Protein 8S6D (pdb70)

Secondary structure (DSSP, 8-state):
--SEEEETTEEEE-B-SSEEEEEEEE-S----GGGTTSPPPPPPP-SSEEE-SS--PBPS--GGGTTT--SS-B-S---EEEEEEETTPPTT-EEEEEEE--STTT---S--GGG--HHHHTTT-EEEEE----HHHHS---HHHHHH-TTS----HHHHHHHHHHHHHHHHTGGGTEEEEEEEEEEETHHHHHHHHHTT-GGGTTS-SEEEEES---S----BHHHHHHHHHHH-S-HHHHHTS-HHHHHHHHHHTS-SS--TTS--SSS--B-SSS-SS-HHHHHHHT-----EEEEEEETBGGGGG--SS---SHHHHHHHHHHHHGGGHHHHHHHS--SSSS-HHHHHHHHHHIIIIIHHHHHHHHHHHHTT--EEEEEE----TTSPPPPBTTTTHHHHH------TTS-----TT---HHHHHHHHHHHHHHHHHHHHS---BTTB----TTTTT-EEEE-STT-EEEESS-----TT-

B-factor: mean 24.51, std 9.5, range [11.27, 79.95]

Structure (mmCIF, N/CA/C/O backbone):
data_8S6D
#
_entry.id   8S6D
#
_cell.length_a   85.308
_cell.length_b   106.217
_cell.length_c   117.750
_cell.angle_alpha   90.00
_cell.angle_beta   90.00
_cell.angle_gamma   90.00
#
_symmetry.space_group_name_H-M   'I 2 2 2'
#
loop_
_entity.id
_entity.type
_entity.pdbx_description
1 polymer 'Fumonisin B1 esterase'
2 water water
#
loop_
_atom_site.group_PDB
_atom_site.id
_atom_site.type_symbol
_atom_site.label_atom_id
_atom_site.label_alt_id
_atom_site.label_comp_id
_atom_site.label_asym_id
_atom_site.label_entity_id
_atom_site.label_seq_id
_atom_site.pdbx_PDB_ins_code
_atom_site.Cartn_x
_atom_site.Cartn_y
_atom_site.Cartn_z
_ato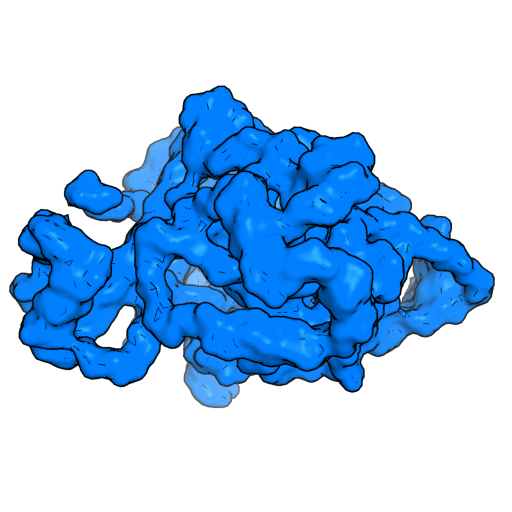m_site.occupancy
_atom_site.B_iso_or_equiv
_atom_site.auth_seq_id
_atom_site.auth_comp_id
_atom_site.auth_asym_id
_atom_site.auth_atom_id
_atom_site.pdbx_PDB_model_num
ATOM 1 N N . ASP A 1 9 ? 29.277 -6.817 37.658 1.00 47.72 39 ASP A N 1
ATOM 2 C CA . ASP A 1 9 ? 29.457 -5.560 38.378 1.00 44.52 39 ASP A CA 1
ATOM 3 C C . ASP A 1 9 ? 28.124 -4.823 38.543 1.00 43.07 39 ASP A C 1
ATOM 4 O O . ASP A 1 9 ? 27.422 -4.550 37.568 1.00 43.16 39 ASP A O 1
ATOM 9 N N . PHE A 1 10 ? 27.787 -4.503 39.794 1.00 32.71 40 PHE A N 1
ATOM 10 C CA . PHE A 1 10 ? 26.513 -3.906 40.159 1.00 27.58 40 PHE A CA 1
ATOM 11 C C . PHE A 1 10 ? 26.523 -2.396 39.923 1.00 23.95 40 PHE A C 1
ATOM 12 O O . PHE A 1 10 ? 27.570 -1.753 40.015 1.00 24.40 40 PHE A O 1
ATOM 20 N N . PRO A 1 11 ? 25.355 -1.800 39.626 1.00 25.08 41 PRO A N 1
ATOM 21 C CA . PRO A 1 11 ? 25.262 -0.350 39.405 1.00 24.49 41 PRO A CA 1
ATOM 22 C C . PRO A 1 11 ? 25.236 0.469 40.694 1.00 22.73 41 PRO A C 1
ATOM 23 O O . PRO A 1 11 ? 24.370 1.322 40.892 1.00 21.38 41 PRO A O 1
ATOM 27 N N . VAL A 1 12 ? 26.198 0.208 41.578 1.00 19.30 42 VAL A N 1
ATOM 28 C CA . VAL A 1 12 ? 26.376 0.961 42.813 1.00 21.25 42 VAL A CA 1
ATOM 29 C C . VAL A 1 12 ? 27.801 1.495 42.840 1.00 18.77 42 VAL A C 1
ATOM 30 O O . VAL A 1 12 ? 28.755 0.742 42.611 1.00 22.21 42 VAL A O 1
ATOM 34 N N . ARG A 1 13 ? 27.946 2.793 43.104 1.00 19.96 43 ARG A N 1
ATOM 35 C CA . ARG A 1 13 ? 29.261 3.425 43.099 1.00 21.99 43 ARG A CA 1
ATOM 36 C C . ARG A 1 13 ? 29.386 4.390 44.267 1.00 24.11 43 ARG A C 1
ATOM 37 O O . ARG A 1 13 ? 28.409 5.004 44.690 1.00 25.65 43 ARG A O 1
ATOM 45 N N . ARG A 1 14 ? 30.607 4.546 44.766 1.00 24.98 44 ARG A N 1
ATOM 46 C CA . ARG A 1 14 ? 30.874 5.381 45.931 1.00 22.79 44 ARG A CA 1
ATOM 47 C C . ARG A 1 14 ? 31.424 6.728 45.478 1.00 22.84 44 ARG A C 1
ATOM 48 O O . ARG A 1 14 ? 32.579 6.818 45.053 1.00 19.60 44 ARG A O 1
ATOM 56 N N . THR A 1 15 ? 30.598 7.772 45.558 1.00 22.37 45 THR A N 1
ATOM 57 C CA . THR A 1 15 ? 31.108 9.123 45.423 1.00 20.18 45 THR A CA 1
ATOM 58 C C . THR A 1 15 ? 31.761 9.558 46.733 1.00 20.32 45 THR A C 1
ATOM 59 O O . THR A 1 15 ? 31.630 8.902 47.771 1.00 18.52 45 THR A O 1
ATOM 63 N N . ASP A 1 16 ? 32.462 10.693 46.681 1.00 21.13 46 ASP A N 1
ATOM 64 C CA . ASP A 1 16 ? 33.091 11.232 47.880 1.00 24.95 46 ASP A CA 1
ATOM 65 C C . ASP A 1 16 ? 32.072 11.653 48.926 1.00 27.16 46 ASP A C 1
ATOM 66 O O . ASP A 1 16 ? 32.455 11.912 50.072 1.00 27.97 46 ASP A O 1
ATOM 71 N N . LEU A 1 17 ? 30.791 11.723 48.568 1.00 20.81 47 LEU A N 1
ATOM 72 C CA . LEU A 1 17 ? 29.728 12.012 49.521 1.00 27.11 47 LEU A CA 1
ATOM 73 C C . LEU A 1 17 ? 28.940 10.776 49.946 1.00 22.53 47 LEU A C 1
ATOM 74 O O . LEU A 1 17 ? 28.051 10.892 50.794 1.00 25.60 47 LEU A O 1
ATOM 79 N N . GLY A 1 18 ? 29.238 9.600 49.393 1.00 19.68 48 GLY A N 1
ATOM 80 C CA . GLY A 1 18 ? 28.453 8.413 49.701 1.00 20.96 48 GLY A CA 1
ATOM 81 C C . GLY A 1 18 ? 28.079 7.582 48.491 1.00 22.84 48 GLY A C 1
ATOM 82 O O . GLY A 1 18 ? 28.374 7.972 47.366 1.00 23.29 48 GLY A O 1
ATOM 83 N N . GLN A 1 19 ? 27.440 6.438 48.700 1.00 22.99 49 GLN A N 1
ATOM 84 C CA . GLN A 1 19 ? 27.144 5.547 47.595 1.00 19.11 49 GLN A CA 1
ATOM 85 C C . GLN A 1 19 ? 25.864 5.963 46.885 1.00 22.94 49 GLN A C 1
ATOM 86 O O . GLN A 1 19 ? 24.945 6.520 47.487 1.00 23.03 49 GLN A O 1
ATOM 92 N N . VAL A 1 20 ? 25.807 5.657 45.592 1.00 17.77 50 VAL A N 1
ATOM 93 C CA . VAL A 1 20 ? 24.652 5.910 44.746 1.00 18.49 50 VAL A CA 1
ATOM 94 C C . VAL A 1 20 ? 24.343 4.650 43.950 1.00 20.37 50 VAL A C 1
ATOM 95 O O . VAL A 1 20 ? 25.243 3.884 43.582 1.00 20.93 50 VAL A O 1
ATOM 99 N N . GLN A 1 21 ? 23.053 4.437 43.690 1.00 18.61 51 GLN A N 1
ATOM 100 C CA . GLN A 1 21 ? 22.592 3.321 42.868 1.00 19.00 51 GLN A CA 1
ATOM 101 C C . GLN A 1 21 ? 22.037 3.842 41.550 1.00 22.45 51 GLN A C 1
ATOM 102 O O . GLN A 1 21 ? 21.097 4.643 41.543 1.00 18.73 51 GLN A O 1
ATOM 108 N N . GLY A 1 22 ? 22.593 3.362 40.439 1.00 18.01 52 GLY A N 1
ATOM 109 C CA . GLY A 1 22 ? 22.078 3.720 39.131 1.00 21.40 52 GLY A CA 1
ATOM 110 C C . GLY A 1 22 ? 21.327 2.594 38.444 1.00 21.61 52 GLY A C 1
ATOM 111 O O . GLY A 1 22 ? 20.723 1.744 39.106 1.00 22.18 52 GLY A O 1
ATOM 112 N N . LEU A 1 23 ? 21.361 2.576 37.115 1.00 21.22 53 LEU A N 1
ATOM 113 C CA . LEU A 1 23 ? 20.688 1.563 36.315 1.00 23.24 53 LEU A CA 1
ATOM 114 C C . LEU A 1 23 ? 21.717 0.664 35.640 1.00 25.99 53 LEU A C 1
ATOM 115 O O . LEU A 1 23 ? 22.713 1.146 35.093 1.00 23.97 53 LEU A O 1
ATOM 120 N N . ALA A 1 24 ? 21.463 -0.642 35.672 1.00 23.59 54 ALA A N 1
ATOM 121 C CA . ALA A 1 24 ? 22.391 -1.622 35.133 1.00 22.12 54 ALA A CA 1
ATOM 122 C C . ALA A 1 24 ? 22.255 -1.722 33.613 1.00 25.95 54 ALA A C 1
ATOM 123 O O . ALA A 1 24 ? 21.295 -1.237 33.007 1.00 26.09 54 ALA A O 1
ATOM 125 N N . GLY A 1 25 ? 23.228 -2.378 33.006 1.00 31.39 55 GLY A N 1
ATOM 126 C CA . GLY A 1 25 ? 23.274 -2.533 31.565 1.00 31.51 55 GLY A CA 1
ATOM 127 C C . GLY A 1 25 ? 24.712 -2.598 31.098 1.00 29.76 55 GLY A C 1
ATOM 128 O O . GLY A 1 25 ? 25.649 -2.478 31.883 1.00 29.42 55 GLY A O 1
ATOM 129 N N . ASP A 1 26 ? 24.870 -2.796 29.783 1.00 30.24 56 ASP A N 1
ATOM 130 C CA . ASP A 1 26 ? 26.211 -2.765 29.201 1.00 32.38 56 ASP A CA 1
ATOM 131 C C . ASP A 1 26 ? 26.876 -1.414 29.428 1.00 27.28 56 ASP A C 1
ATOM 132 O O . ASP A 1 26 ? 28.101 -1.338 29.577 1.00 27.14 56 ASP A O 1
ATOM 137 N N . VAL A 1 27 ? 26.087 -0.346 29.459 1.00 24.44 57 VAL A N 1
ATOM 138 C CA . VAL A 1 27 ? 26.516 0.954 29.956 1.00 24.19 57 VAL A CA 1
ATOM 139 C C . VAL A 1 27 ? 25.697 1.250 31.203 1.00 27.52 57 VAL A C 1
ATOM 140 O O . VAL A 1 27 ? 24.464 1.332 31.140 1.00 25.37 57 VAL A O 1
ATOM 144 N N . MET A 1 28 ? 26.377 1.382 32.338 1.00 24.88 58 MET A N 1
ATOM 145 C CA . MET A 1 28 ? 25.711 1.768 33.571 1.00 26.55 58 MET A CA 1
ATOM 146 C C . MET A 1 28 ? 25.371 3.251 33.537 1.00 24.66 58 MET A C 1
ATOM 147 O O . MET A 1 28 ? 26.181 4.084 33.107 1.00 21.13 58 MET A O 1
ATOM 152 N N . SER A 1 29 ? 24.166 3.575 34.002 1.00 18.46 59 SER A N 1
ATOM 153 C CA . SER A 1 29 ? 23.648 4.935 34.006 1.00 17.89 59 SER A CA 1
ATOM 154 C C . SER A 1 29 ? 23.290 5.339 35.430 1.00 22.57 59 SER A C 1
ATOM 155 O O . SER A 1 29 ? 22.597 4.597 36.135 1.00 24.58 59 SER A O 1
ATOM 158 N N . PHE A 1 30 ? 23.770 6.511 35.846 1.00 22.48 60 PHE A N 1
ATOM 159 C CA . PHE A 1 30 ? 23.479 7.114 37.138 1.00 20.49 60 PHE A CA 1
ATOM 160 C C . PHE A 1 30 ? 22.903 8.500 36.890 1.00 21.52 60 PHE A C 1
ATOM 161 O O . PHE A 1 30 ? 23.422 9.244 36.054 1.00 20.03 60 PHE A O 1
ATOM 169 N N . ARG A 1 31 ? 21.831 8.847 37.605 1.00 16.49 61 ARG A N 1
ATOM 170 C CA . ARG A 1 31 ? 21.118 10.092 37.344 1.00 19.04 61 ARG A CA 1
ATOM 171 C C . ARG A 1 31 ? 20.769 10.789 38.648 1.00 17.33 61 ARG A C 1
ATOM 172 O O . ARG A 1 31 ? 20.398 10.138 39.626 1.00 18.82 61 ARG A O 1
ATOM 180 N N . GLY A 1 32 ? 20.884 12.115 38.652 1.00 14.85 62 GLY A N 1
ATOM 181 C CA . GLY A 1 32 ? 20.473 12.894 39.800 1.00 15.77 62 GLY A CA 1
ATOM 182 C C . GLY A 1 32 ? 21.441 12.900 40.959 1.00 19.23 62 GLY A C 1
ATOM 183 O O . GLY A 1 32 ? 21.016 13.032 42.110 1.00 19.16 62 GLY A O 1
ATOM 184 N N . ILE A 1 33 ? 22.735 12.762 40.692 1.00 17.88 63 ILE A N 1
ATOM 185 C CA . ILE A 1 33 ? 23.743 12.819 41.745 1.00 15.11 63 ILE A CA 1
ATOM 186 C C . ILE A 1 33 ? 23.961 14.282 42.105 1.00 17.04 63 ILE A C 1
ATOM 187 O O . ILE A 1 33 ? 24.257 15.096 41.218 1.00 19.13 63 ILE A O 1
ATOM 192 N N . PRO A 1 34 ? 23.804 14.671 43.367 1.00 16.56 64 PRO A N 1
ATOM 193 C CA . PRO A 1 34 ? 24.132 16.048 43.748 1.00 16.13 64 PRO A CA 1
ATOM 194 C C . PRO A 1 34 ? 25.633 16.285 43.667 1.00 18.50 64 PRO A C 1
ATOM 195 O O . PRO A 1 34 ? 26.442 15.426 44.032 1.00 18.00 64 PRO A O 1
ATOM 199 N N . TYR A 1 35 ? 26.004 17.458 43.157 1.00 17.91 65 TYR A N 1
ATOM 200 C CA . TYR A 1 35 ? 27.399 17.869 43.156 1.00 22.69 65 TYR A CA 1
ATOM 201 C C . TYR A 1 35 ? 27.633 19.148 43.947 1.00 19.36 65 TYR A C 1
ATOM 202 O O . TYR A 1 35 ? 28.776 19.618 44.024 1.00 19.02 65 TYR A O 1
ATOM 211 N N . ALA A 1 36 ? 26.591 19.704 44.560 1.00 17.94 66 ALA A N 1
ATOM 212 C CA . ALA A 1 36 ? 26.710 20.888 45.400 1.00 15.16 66 ALA A CA 1
ATOM 213 C C . ALA A 1 36 ? 25.491 20.964 46.306 1.00 21.37 66 ALA A C 1
ATOM 214 O O . ALA A 1 36 ? 24.470 20.316 46.053 1.00 18.60 66 ALA A O 1
ATOM 216 N N . ALA A 1 37 ? 25.610 21.763 47.365 1.00 18.25 67 ALA A N 1
ATOM 217 C CA . ALA A 1 37 ? 24.466 21.984 48.238 1.00 20.88 67 ALA A CA 1
ATOM 218 C C . ALA A 1 37 ? 23.372 22.721 47.465 1.00 18.83 67 ALA A C 1
ATOM 219 O O . ALA A 1 37 ? 23.676 23.539 46.586 1.00 16.61 67 ALA A O 1
ATOM 221 N N . PRO A 1 38 ? 22.098 22.457 47.750 1.00 19.67 68 PRO A N 1
ATOM 222 C CA . PRO A 1 38 ? 21.021 23.155 47.046 1.00 18.88 68 PRO A CA 1
ATOM 223 C C . PRO A 1 38 ? 21.135 24.658 47.224 1.00 18.67 68 PRO A C 1
ATOM 224 O O . PRO A 1 38 ? 21.141 25.158 48.357 1.00 15.95 68 PRO A O 1
ATOM 228 N N . PRO A 1 39 ? 21.247 25.414 46.129 1.00 17.31 69 PRO A N 1
ATOM 229 C CA . PRO A 1 39 ? 21.422 26.873 46.233 1.00 14.94 69 PRO A CA 1
ATOM 230 C C . PRO A 1 39 ? 20.105 27.600 46.495 1.00 17.48 69 PRO A C 1
ATOM 231 O O . PRO A 1 39 ? 19.642 28.420 45.695 1.00 18.20 69 PRO A O 1
ATOM 235 N N . VAL A 1 40 ? 19.491 27.302 47.642 1.00 19.47 70 VAL A N 1
ATOM 236 C CA . VAL A 1 40 ? 18.178 27.827 47.991 1.00 21.75 70 VAL A CA 1
ATOM 237 C C . VAL A 1 40 ? 18.293 28.707 49.232 1.00 16.14 70 VAL A C 1
ATOM 238 O O . VAL A 1 40 ? 19.241 28.607 50.016 1.00 18.44 70 VAL A O 1
ATOM 242 N N . GLY A 1 41 ? 17.303 29.577 49.399 1.00 18.97 71 GLY A N 1
ATOM 243 C CA . GLY A 1 41 ? 17.273 30.461 50.554 1.00 16.90 71 GLY A CA 1
ATOM 244 C C . GLY A 1 41 ? 18.483 31.371 50.579 1.00 16.90 71 GLY A C 1
ATOM 245 O O . GLY A 1 41 ? 18.744 32.126 49.634 1.00 16.71 71 GLY A O 1
ATOM 246 N N . GLY A 1 42 ? 19.246 31.300 51.672 1.00 23.04 72 GLY A N 1
ATOM 247 C CA . GLY A 1 42 ? 20.440 32.116 51.808 1.00 17.25 72 GLY A CA 1
ATOM 248 C C . GLY A 1 42 ? 21.527 31.798 50.802 1.00 18.56 72 GLY A C 1
ATOM 249 O O . GLY A 1 42 ? 22.421 32.624 50.595 1.00 22.72 72 GLY A O 1
ATOM 250 N N . LEU A 1 43 ? 21.469 30.624 50.172 1.00 18.16 73 LEU A N 1
ATOM 251 C CA . LEU A 1 43 ? 22.459 30.213 49.184 1.00 15.97 73 LEU A CA 1
ATOM 252 C C . LEU A 1 43 ? 22.074 30.589 47.757 1.00 20.13 73 LEU A C 1
ATOM 253 O O . LEU A 1 43 ? 22.850 30.324 46.831 1.00 15.67 73 LEU A O 1
ATOM 258 N N . ARG A 1 44 ? 20.897 31.176 47.548 1.00 16.51 74 ARG A N 1
ATOM 259 C CA . ARG A 1 44 ? 20.612 31.774 46.252 1.00 18.42 74 ARG A CA 1
ATOM 260 C C . ARG A 1 44 ? 21.577 32.929 46.010 1.00 16.03 74 ARG A C 1
ATOM 261 O O . ARG A 1 44 ? 21.837 33.738 46.905 1.00 16.29 74 ARG A O 1
ATOM 269 N N . TRP A 1 45 ? 22.117 32.989 44.791 1.00 15.29 75 TRP A N 1
ATOM 270 C CA . TRP A 1 45 ? 23.091 34.004 44.389 1.00 15.35 75 TRP A CA 1
ATOM 271 C C . TRP A 1 45 ? 24.360 33.943 45.239 1.00 17.30 75 TRP A C 1
ATOM 272 O O . TRP A 1 45 ? 25.006 34.967 45.495 1.00 18.59 75 TRP A O 1
ATOM 283 N N . LYS A 1 46 ? 24.709 32.749 45.699 1.00 15.37 76 LYS A N 1
ATOM 284 C CA . LYS A 1 46 ? 26.005 32.463 46.283 1.00 15.47 76 LYS A CA 1
ATOM 285 C C . LYS A 1 46 ? 26.720 31.449 45.403 1.00 15.10 76 LYS A C 1
ATOM 286 O O . LYS A 1 46 ? 26.073 30.682 44.680 1.00 14.80 76 LYS A O 1
ATOM 292 N N . PRO A 1 47 ? 28.049 31.426 45.427 1.00 17.50 77 PRO A N 1
ATOM 293 C CA . PRO A 1 47 ? 28.783 30.334 44.790 1.00 15.88 77 PRO A CA 1
ATOM 294 C C . PRO A 1 47 ? 28.264 28.994 45.275 1.00 16.43 77 PRO A C 1
ATOM 295 O O . PRO A 1 47 ? 27.758 28.886 46.404 1.00 15.04 77 PRO A O 1
ATOM 299 N N . PRO A 1 48 ? 28.349 27.956 44.448 1.00 16.00 78 PRO A N 1
ATOM 300 C CA . PRO A 1 48 ? 27.907 26.632 44.896 1.00 14.48 78 PRO A CA 1
ATOM 301 C C . PRO A 1 48 ? 28.761 26.145 46.057 1.00 15.77 78 PRO A C 1
ATOM 302 O O . PRO A 1 48 ? 29.985 26.286 46.051 1.00 19.64 78 PRO A O 1
ATOM 306 N N . GLN A 1 49 ? 28.100 25.581 47.063 1.00 16.77 79 GLN A N 1
ATOM 307 C CA . GLN A 1 49 ? 28.757 25.062 48.253 1.00 18.74 79 GLN A CA 1
ATOM 308 C C . GLN A 1 49 ? 28.864 23.542 48.181 1.00 23.66 79 GLN A C 1
ATOM 309 O O . GLN A 1 49 ? 28.085 22.873 47.495 1.00 21.99 79 GLN A O 1
ATOM 315 N N . HIS A 1 50 ? 29.841 23.003 48.907 1.00 23.78 80 HIS A N 1
ATOM 316 C CA . HIS A 1 50 ? 29.999 21.558 48.988 1.00 27.50 80 HIS A CA 1
ATOM 317 C C . HIS A 1 50 ? 28.743 20.928 49.578 1.00 26.30 80 HIS A C 1
ATOM 318 O O . HIS A 1 50 ? 28.176 21.429 50.553 1.00 25.02 80 HIS A O 1
ATOM 325 N N . ALA A 1 51 ? 28.298 19.831 48.971 1.00 22.41 81 ALA A N 1
ATOM 326 C CA . ALA A 1 51 ? 27.120 19.136 49.457 1.00 22.29 81 ALA A CA 1
ATOM 327 C C . ALA A 1 51 ? 27.453 18.351 50.723 1.00 27.01 81 ALA A C 1
ATOM 328 O O . ALA A 1 51 ? 28.617 18.133 51.071 1.00 23.89 81 ALA A O 1
ATOM 330 N N . ARG A 1 52 ? 26.401 17.927 51.422 1.00 21.98 82 ARG A N 1
ATOM 331 C CA . ARG A 1 52 ? 26.587 17.147 52.637 1.00 25.67 82 ARG A CA 1
ATOM 332 C C . ARG A 1 52 ? 26.596 15.655 52.319 1.00 27.21 82 ARG A C 1
ATOM 333 O O . ARG A 1 52 ? 25.845 15.199 51.451 1.00 27.91 82 ARG A O 1
ATOM 341 N N . PRO A 1 53 ? 27.426 14.884 53.015 1.00 26.52 83 PRO A N 1
ATOM 342 C CA . PRO A 1 53 ? 27.437 13.436 52.800 1.00 27.43 83 PRO A CA 1
ATOM 343 C C . PRO A 1 53 ? 26.163 12.796 53.321 1.00 22.76 83 PRO A C 1
ATOM 344 O O . PRO A 1 53 ? 25.416 13.376 54.111 1.00 28.63 83 PRO A O 1
ATOM 348 N N . TRP A 1 54 ? 25.922 11.575 52.856 1.00 22.65 84 TRP A N 1
ATOM 349 C CA . TRP A 1 54 ? 24.766 10.793 53.262 1.00 24.57 84 TRP A CA 1
ATOM 350 C C . TRP A 1 54 ? 25.209 9.384 53.627 1.00 25.35 84 TRP A C 1
ATOM 351 O O . TRP A 1 54 ? 26.318 8.953 53.302 1.00 25.59 84 TRP A O 1
ATOM 362 N N . ALA A 1 55 ? 24.320 8.667 54.304 1.00 21.32 85 ALA A N 1
ATOM 363 C CA . ALA A 1 55 ? 24.533 7.281 54.690 1.00 26.74 85 ALA A CA 1
ATOM 364 C C . ALA A 1 55 ? 23.849 6.338 53.706 1.00 23.01 85 ALA A C 1
ATOM 365 O O . ALA A 1 55 ? 22.929 6.718 52.975 1.00 22.73 85 ALA A O 1
ATOM 367 N N . GLY A 1 56 ? 24.327 5.095 53.689 1.00 24.84 86 GLY A N 1
ATOM 368 C CA . GLY A 1 56 ? 23.724 4.089 52.846 1.00 24.71 86 GLY A CA 1
ATOM 369 C C . GLY A 1 56 ? 23.900 4.397 51.370 1.00 22.85 86 GLY A C 1
ATOM 370 O O . GLY A 1 56 ? 24.828 5.094 50.949 1.00 23.28 86 GLY A O 1
ATOM 371 N N . VAL A 1 57 ? 22.982 3.865 50.569 1.00 22.60 87 VAL A N 1
ATOM 372 C CA . VAL A 1 57 ? 23.009 4.031 49.120 1.00 23.01 87 VAL A CA 1
ATOM 373 C C . VAL A 1 57 ? 21.868 4.959 48.727 1.00 20.01 87 VAL A C 1
ATOM 374 O O . VAL A 1 57 ? 20.693 4.629 48.924 1.00 24.51 87 VAL A O 1
ATOM 378 N N . ARG A 1 58 ? 22.212 6.107 48.181 1.00 19.57 88 ARG A N 1
ATOM 379 C CA . ARG A 1 58 ? 21.264 7.096 47.700 1.00 20.91 88 ARG A CA 1
ATOM 380 C C . ARG A 1 58 ? 20.748 6.699 46.316 1.00 22.57 88 ARG A C 1
ATOM 381 O O . ARG A 1 58 ? 21.526 6.256 45.460 1.00 21.66 88 ARG A O 1
ATOM 389 N N . PRO A 1 59 ? 19.443 6.826 46.079 1.00 20.68 89 PRO A N 1
ATOM 390 C CA . PRO A 1 59 ? 18.902 6.520 44.749 1.00 20.60 89 PRO A CA 1
ATOM 391 C C . PRO A 1 59 ? 19.454 7.475 43.702 1.00 24.55 89 PRO A C 1
ATOM 392 O O . PRO A 1 59 ? 19.515 8.689 43.914 1.00 22.02 89 PRO A O 1
ATOM 396 N N . ALA A 1 60 ? 19.870 6.911 42.568 1.00 23.66 90 ALA A N 1
ATOM 397 C CA . ALA A 1 60 ? 20.347 7.692 41.432 1.00 22.06 90 ALA A CA 1
ATOM 398 C C . ALA A 1 60 ? 19.792 7.121 40.134 1.00 24.46 90 ALA A C 1
ATOM 399 O O . ALA A 1 60 ? 20.496 7.023 39.124 1.00 21.32 90 ALA A O 1
ATOM 401 N N . THR A 1 61 ? 18.516 6.732 40.148 1.00 25.47 91 THR A N 1
ATOM 402 C CA . THR A 1 61 ? 17.871 6.165 38.972 1.00 25.87 91 THR A CA 1
ATOM 403 C C . THR A 1 61 ? 17.015 7.166 38.209 1.00 25.69 91 THR A C 1
ATOM 404 O O . THR A 1 61 ? 16.631 6.881 37.071 1.00 23.05 91 THR A O 1
ATOM 408 N N . GLN A 1 62 ? 16.714 8.323 38.798 1.00 23.32 92 GLN A N 1
ATOM 409 C CA . GLN A 1 62 ? 15.879 9.337 38.171 1.00 26.22 92 GLN A CA 1
ATOM 410 C C . GLN A 1 62 ? 16.648 10.648 38.097 1.00 21.78 92 GLN A C 1
ATOM 411 O O . GLN A 1 62 ? 17.422 10.977 39.002 1.00 19.26 92 GLN A O 1
ATOM 417 N N . PHE A 1 63 ? 16.450 11.379 37.003 1.00 15.63 93 PHE A N 1
ATOM 418 C CA . PHE A 1 63 ? 17.024 12.709 36.879 1.00 17.06 93 PHE A CA 1
ATOM 419 C C . PHE A 1 63 ? 16.567 13.589 38.036 1.00 20.41 93 PHE A C 1
ATOM 420 O O . PHE A 1 63 ? 15.446 13.460 38.544 1.00 22.42 93 PHE A O 1
ATOM 428 N N . GLY A 1 64 ? 17.452 14.481 38.467 1.00 16.71 94 GLY A N 1
ATOM 429 C CA . GLY A 1 64 ? 17.073 15.503 39.419 1.00 18.54 94 GLY A CA 1
ATOM 430 C C . GLY A 1 64 ? 16.197 16.559 38.764 1.00 16.14 94 GLY A C 1
ATOM 431 O O . GLY A 1 64 ? 15.897 16.523 37.570 1.00 16.93 94 GLY A O 1
ATOM 432 N N . SER A 1 65 ? 15.770 17.520 39.573 1.00 16.31 95 SER A N 1
ATOM 433 C CA . SER A 1 65 ? 14.980 18.620 39.042 1.00 18.34 95 SER A CA 1
ATOM 434 C C . SER A 1 65 ? 15.819 19.475 38.096 1.00 17.23 95 SER A C 1
ATOM 435 O O . SER A 1 65 ? 17.036 19.608 38.252 1.00 14.96 95 SER A O 1
ATOM 438 N N . ASP A 1 66 ? 15.152 20.044 37.097 1.00 17.18 96 ASP A N 1
ATOM 439 C CA . ASP A 1 66 ? 15.776 21.023 36.226 1.00 18.21 96 ASP A CA 1
ATOM 440 C C . ASP A 1 66 ? 15.913 22.358 36.948 1.00 19.86 96 ASP A C 1
ATOM 441 O O . ASP A 1 66 ? 15.114 22.702 37.827 1.00 16.74 96 ASP A O 1
ATOM 446 N N . CYS A 1 67 ? 16.930 23.120 36.557 1.00 16.93 97 CYS A N 1
ATOM 447 C CA . CYS A 1 67 ? 17.045 24.492 37.028 1.00 18.28 97 CYS A CA 1
ATOM 448 C C . CYS A 1 67 ? 15.995 25.370 36.350 1.00 19.56 97 CYS A C 1
ATOM 449 O O . CYS A 1 67 ? 15.536 25.080 35.242 1.00 17.12 97 CYS A O 1
ATOM 452 N N . PHE A 1 68 ? 15.591 26.433 37.046 1.00 15.51 98 PHE A N 1
ATOM 453 C CA . PHE A 1 68 ? 14.628 27.373 36.488 1.00 16.36 98 PHE A CA 1
ATOM 454 C C . PHE A 1 68 ? 15.174 27.999 35.211 1.00 20.36 98 PHE A C 1
ATOM 455 O O . PHE A 1 68 ? 16.352 28.362 35.131 1.00 21.40 98 PHE A O 1
ATOM 463 N N . GLY A 1 69 ? 14.312 28.126 34.211 1.00 17.11 99 GLY A N 1
ATOM 464 C CA . GLY A 1 69 ? 14.713 28.697 32.937 1.00 19.68 99 GLY A CA 1
ATOM 465 C C . GLY A 1 69 ? 13.506 28.832 32.036 1.00 18.63 99 GLY A C 1
ATOM 466 O O . GLY A 1 69 ? 12.403 28.384 32.366 1.00 21.68 99 GLY A O 1
ATOM 467 N N . ALA A 1 70 ? 13.736 29.466 30.884 1.00 22.79 100 ALA A N 1
ATOM 468 C CA . ALA A 1 70 ? 12.681 29.647 29.891 1.00 18.75 100 ALA A CA 1
ATOM 469 C C . ALA A 1 70 ? 12.044 28.310 29.538 1.00 21.51 100 ALA A C 1
ATOM 470 O O . ALA A 1 70 ? 12.741 27.343 29.217 1.00 22.23 100 ALA A O 1
ATOM 472 N N . ALA A 1 71 ? 10.709 28.266 29.602 1.00 24.05 101 ALA A N 1
ATOM 473 C CA . ALA A 1 71 ? 9.985 27.002 29.477 1.00 18.49 101 ALA A CA 1
ATOM 474 C C . ALA A 1 71 ? 10.277 26.305 28.154 1.00 19.85 101 ALA A C 1
ATOM 475 O O . ALA A 1 71 ? 10.433 25.078 28.114 1.00 17.13 101 ALA A O 1
ATOM 477 N N . TYR A 1 72 ? 10.361 27.065 27.060 1.00 16.75 102 TYR A N 1
ATOM 478 C CA . TYR A 1 72 ? 10.550 26.444 25.754 1.00 23.48 102 TYR A CA 1
ATOM 479 C C . TYR A 1 72 ? 11.902 25.758 25.619 1.00 21.37 102 TYR A C 1
ATOM 480 O O . TYR A 1 72 ? 12.080 24.962 24.691 1.00 26.48 102 TYR A O 1
ATOM 489 N N . LEU A 1 73 ? 12.847 26.036 26.515 1.00 21.78 103 LEU A N 1
ATOM 490 C CA . LEU A 1 73 ? 14.166 25.418 26.472 1.00 27.19 103 LEU A CA 1
ATOM 491 C C . LEU A 1 73 ? 14.239 24.122 27.268 1.00 25.47 103 LEU A C 1
ATOM 492 O O . LEU A 1 73 ? 15.295 23.480 27.285 1.00 24.22 103 LEU A O 1
ATOM 497 N N . ARG A 1 74 ? 13.154 23.725 27.932 1.00 19.33 104 ARG A N 1
ATOM 498 C CA . ARG A 1 74 ? 13.093 22.427 28.587 1.00 22.67 104 ARG A CA 1
ATOM 499 C C . ARG A 1 74 ? 11.953 21.574 28.062 1.00 17.71 104 ARG A C 1
ATOM 500 O O . ARG A 1 74 ? 11.761 20.455 28.550 1.00 20.95 104 ARG A O 1
ATOM 508 N N . LYS A 1 75 ? 11.195 22.068 27.088 1.00 23.52 105 LYS A N 1
ATOM 509 C CA . LYS A 1 75 ? 10.178 21.260 26.432 1.00 25.46 105 LYS A CA 1
ATOM 510 C C . LYS A 1 75 ? 10.794 19.959 25.947 1.00 26.04 105 LYS A C 1
ATOM 511 O O . LYS A 1 75 ? 11.764 19.966 25.184 1.00 26.40 105 LYS A O 1
ATOM 517 N N . GLY A 1 76 ? 10.259 18.842 26.426 1.00 26.48 106 GLY A N 1
ATOM 518 C CA . GLY A 1 76 ? 10.833 17.541 26.149 1.00 26.69 106 GLY A CA 1
ATOM 519 C C . GLY A 1 76 ? 11.772 17.015 27.211 1.00 26.09 106 GLY A C 1
ATOM 520 O O . GLY A 1 76 ? 12.400 15.973 26.994 1.00 24.75 106 GLY A O 1
ATOM 521 N N . SER A 1 77 ? 11.877 17.690 28.354 1.00 20.23 107 SER A N 1
ATOM 522 C CA . SER A 1 77 ? 12.765 17.249 29.422 1.00 22.71 107 SER A CA 1
ATOM 523 C C . SER A 1 77 ? 12.261 15.956 30.051 1.00 23.08 107 SER A C 1
ATOM 524 O O . SER A 1 77 ? 11.055 15.759 30.221 1.00 22.10 107 SER A O 1
ATOM 527 N N . LEU A 1 78 ? 13.195 15.078 30.411 1.00 17.61 108 LEU A N 1
ATOM 528 C CA . LEU A 1 78 ? 12.863 13.842 31.103 1.00 19.44 108 LEU A CA 1
ATOM 529 C C . LEU A 1 78 ? 12.880 13.990 32.620 1.00 17.82 108 LEU A C 1
ATOM 530 O O . LEU A 1 78 ? 12.650 13.002 33.325 1.00 18.01 108 LEU A O 1
ATOM 535 N N . ALA A 1 79 ? 13.140 15.194 33.130 1.00 18.18 109 ALA A N 1
ATOM 536 C CA . ALA A 1 79 ? 13.208 15.453 34.560 1.00 18.35 109 ALA A CA 1
ATOM 537 C C . ALA A 1 79 ? 11.811 15.528 35.172 1.00 20.63 109 ALA A C 1
ATOM 538 O O . ALA A 1 79 ? 10.832 15.814 34.479 1.00 23.17 109 ALA A O 1
ATOM 540 N N . PRO A 1 80 ? 11.690 15.280 36.482 1.00 18.75 110 PRO A N 1
ATOM 541 C CA . PRO A 1 80 ? 10.364 15.297 37.117 1.00 20.20 110 PRO A CA 1
ATOM 542 C C . PRO A 1 80 ? 9.804 16.687 37.382 1.00 19.78 110 PRO A C 1
ATOM 543 O O . PRO A 1 80 ? 8.640 16.790 37.796 1.00 28.22 110 PRO A O 1
ATOM 547 N N . GLY A 1 81 ? 10.575 17.747 37.168 1.00 21.00 111 GLY A N 1
ATOM 548 C CA . GLY A 1 81 ? 10.066 19.082 37.417 1.00 20.46 111 GLY A CA 1
ATOM 549 C C . GLY A 1 81 ? 11.183 20.108 37.420 1.00 25.74 111 GLY A C 1
ATOM 550 O O . GLY A 1 81 ? 12.272 19.869 36.894 1.00 16.79 111 GLY A O 1
ATOM 551 N N . VAL A 1 82 ? 10.883 21.255 38.026 1.00 19.71 112 VAL A N 1
ATOM 552 C CA . VAL A 1 82 ? 11.773 22.407 38.070 1.00 19.50 112 VAL A CA 1
ATOM 553 C C . VAL A 1 82 ? 11.920 22.843 39.521 1.00 23.27 112 VAL A C 1
ATOM 554 O O . VAL A 1 82 ? 10.946 22.830 40.283 1.00 22.67 112 VAL A O 1
ATOM 558 N N . SER A 1 83 ? 13.134 23.229 39.903 1.00 19.62 113 SER A N 1
ATOM 559 C CA . SER A 1 83 ? 13.394 23.640 41.275 1.00 19.96 113 SER A CA 1
ATOM 560 C C . SER A 1 83 ? 14.691 24.435 41.327 1.00 20.77 113 SER A C 1
ATOM 561 O O . SER A 1 83 ? 15.576 24.260 40.483 1.00 21.45 113 SER A O 1
ATOM 564 N N . GLU A 1 84 ? 14.788 25.326 42.318 1.00 15.31 114 GLU A N 1
ATOM 565 C CA . GLU A 1 84 ? 16.084 25.923 42.620 1.00 17.33 114 GLU A CA 1
ATOM 566 C C . GLU A 1 84 ? 17.065 24.864 43.101 1.00 17.75 114 GLU A C 1
ATOM 567 O O . GLU A 1 84 ? 18.277 24.987 42.883 1.00 16.01 114 GLU A O 1
ATOM 573 N N . ASP A 1 85 ? 16.557 23.827 43.762 1.00 14.84 115 ASP A N 1
ATOM 574 C CA . ASP A 1 85 ? 17.322 22.639 44.130 1.00 14.77 115 ASP A CA 1
ATOM 575 C C . ASP A 1 85 ? 17.497 21.816 42.859 1.00 19.67 115 ASP A C 1
ATOM 576 O O . ASP A 1 85 ? 16.697 20.932 42.547 1.00 17.61 115 ASP A O 1
ATOM 581 N N . CYS A 1 86 ? 18.568 22.109 42.117 1.00 15.60 116 CYS A N 1
ATOM 582 C CA . CYS A 1 86 ? 18.743 21.551 40.785 1.00 14.89 116 CYS A CA 1
ATOM 583 C C . CYS A 1 86 ? 20.184 21.216 40.423 1.00 14.54 116 CYS A C 1
ATOM 584 O O . CYS A 1 86 ? 20.428 20.804 39.286 1.00 18.99 116 CYS A O 1
ATOM 587 N N . LEU A 1 87 ? 21.145 21.382 41.331 1.00 14.11 117 LEU A N 1
ATOM 588 C CA . LEU A 1 87 ? 22.546 21.113 41.009 1.00 16.96 117 LEU A CA 1
ATOM 589 C C . LEU A 1 87 ? 22.784 19.606 41.078 1.00 17.76 117 LEU A C 1
ATOM 590 O O . LEU A 1 87 ? 23.255 19.054 42.078 1.00 17.09 117 LEU A O 1
ATOM 595 N N . TYR A 1 88 ? 22.454 18.931 39.976 1.00 13.79 118 TYR A N 1
ATOM 596 C CA . TYR A 1 88 ? 22.561 17.484 39.870 1.00 13.92 118 TYR A CA 1
ATOM 597 C C . TYR A 1 88 ? 23.323 17.115 38.603 1.00 17.42 118 TYR A C 1
ATOM 598 O O . TYR A 1 88 ? 23.342 17.874 37.629 1.00 16.67 118 TYR A O 1
ATOM 607 N N . LEU A 1 89 ? 23.967 15.949 38.623 1.00 16.36 119 LEU A N 1
ATOM 608 C CA . LEU A 1 89 ? 24.680 15.456 37.453 1.00 16.83 119 LEU A CA 1
ATOM 609 C C . LEU A 1 89 ? 24.352 13.987 37.214 1.00 17.14 119 LEU A C 1
ATOM 610 O O . LEU A 1 89 ? 23.821 13.284 38.077 1.00 17.73 119 LEU A O 1
ATOM 615 N N . ASN A 1 90 ? 24.700 13.536 36.014 1.00 17.41 120 ASN A N 1
ATOM 616 C CA . ASN A 1 90 ? 24.403 12.211 35.502 1.00 14.79 120 ASN A CA 1
ATOM 617 C C . ASN A 1 90 ? 25.664 11.650 34.865 1.00 17.40 120 ASN A C 1
ATOM 618 O O . ASN A 1 90 ? 26.431 12.388 34.237 1.00 18.77 120 ASN A O 1
ATOM 623 N N . VAL A 1 91 ? 25.864 10.343 35.021 1.00 17.82 121 VAL A N 1
ATOM 624 C CA . VAL A 1 91 ? 27.080 9.660 34.595 1.00 16.61 121 VAL A CA 1
ATOM 625 C C . VAL A 1 91 ? 26.706 8.392 33.834 1.00 18.74 121 VAL A C 1
ATOM 626 O O . VAL A 1 91 ? 25.918 7.579 34.325 1.00 18.45 121 VAL A O 1
ATOM 630 N N . TRP A 1 92 ? 27.276 8.225 32.645 1.00 15.51 122 TRP A N 1
ATOM 631 C CA . TRP A 1 92 ? 27.224 6.979 31.891 1.00 16.87 122 TRP A CA 1
ATOM 632 C C . TRP A 1 92 ? 28.626 6.396 31.813 1.00 19.44 122 TRP A C 1
ATOM 633 O O . TRP A 1 92 ? 29.591 7.119 31.545 1.00 17.51 122 TRP A O 1
ATOM 644 N N . ALA A 1 93 ? 28.741 5.088 32.038 1.00 19.01 123 ALA A N 1
ATOM 645 C CA . ALA A 1 93 ? 30.069 4.483 31.975 1.00 21.68 123 ALA A CA 1
ATOM 646 C C . ALA A 1 93 ? 29.969 3.032 31.536 1.00 23.70 123 ALA A C 1
ATOM 647 O O . ALA A 1 93 ? 29.019 2.344 31.927 1.00 23.03 123 ALA A O 1
ATOM 649 N N . PRO A 1 94 ? 30.921 2.540 30.744 1.00 19.70 124 PRO A N 1
ATOM 650 C CA . PRO A 1 94 ? 30.912 1.117 30.385 1.00 25.36 124 PRO A CA 1
ATOM 651 C C . PRO A 1 94 ? 30.884 0.245 31.630 1.00 29.70 124 PRO A C 1
ATOM 652 O O . PRO A 1 94 ? 31.573 0.517 32.617 1.00 25.14 124 PRO A O 1
ATOM 656 N N . SER A 1 95 ? 30.059 -0.799 31.584 1.00 29.09 125 SER A N 1
ATOM 657 C CA . SER A 1 95 ? 29.938 -1.695 32.724 1.00 35.46 125 SER A CA 1
ATOM 658 C C . SER A 1 95 ? 31.277 -2.359 33.016 1.00 31.81 125 SER A C 1
ATOM 659 O O . SER A 1 95 ? 32.003 -2.762 32.103 1.00 34.67 125 SER A O 1
ATOM 662 N N . GLY A 1 96 ? 31.610 -2.458 34.299 1.00 38.67 126 GLY A N 1
ATOM 663 C CA . GLY A 1 96 ? 32.876 -3.054 34.675 1.00 43.94 126 GLY A CA 1
ATOM 664 C C . GLY A 1 96 ? 34.092 -2.205 34.389 1.00 44.71 126 GLY A C 1
ATOM 665 O O . GLY A 1 96 ? 35.208 -2.729 34.349 1.00 45.82 126 GLY A O 1
ATOM 666 N N . ALA A 1 97 ? 33.911 -0.904 34.176 1.00 45.49 127 ALA A N 1
ATOM 667 C CA . ALA A 1 97 ? 35.052 -0.015 34.019 1.00 34.93 127 ALA A CA 1
ATOM 668 C C . ALA A 1 97 ? 35.845 0.042 35.317 1.00 32.31 127 ALA A C 1
ATOM 669 O O . ALA A 1 97 ? 35.273 0.175 36.403 1.00 32.90 127 ALA A O 1
ATOM 671 N N . LYS A 1 98 ? 37.163 -0.073 35.201 1.00 27.20 128 LYS A N 1
ATOM 672 C CA . LYS A 1 98 ? 38.053 -0.036 36.350 1.00 32.25 128 LYS A CA 1
ATOM 673 C C . LYS A 1 98 ? 38.453 1.399 36.668 1.00 28.89 128 LYS A C 1
ATOM 674 O O . LYS A 1 98 ? 38.310 2.295 35.830 1.00 27.92 128 LYS A O 1
ATOM 680 N N . PRO A 1 99 ? 38.932 1.660 37.887 1.00 27.37 129 PRO A N 1
ATOM 681 C CA . PRO A 1 99 ? 39.314 3.032 38.250 1.00 23.74 129 PRO A CA 1
ATOM 682 C C . PRO A 1 99 ? 40.401 3.574 37.334 1.00 25.80 129 PRO A C 1
ATOM 683 O O . PRO A 1 99 ? 41.422 2.924 37.101 1.00 25.88 129 PRO A O 1
ATOM 687 N N . GLY A 1 100 ? 40.172 4.781 36.817 1.00 30.19 130 GLY A N 1
ATOM 688 C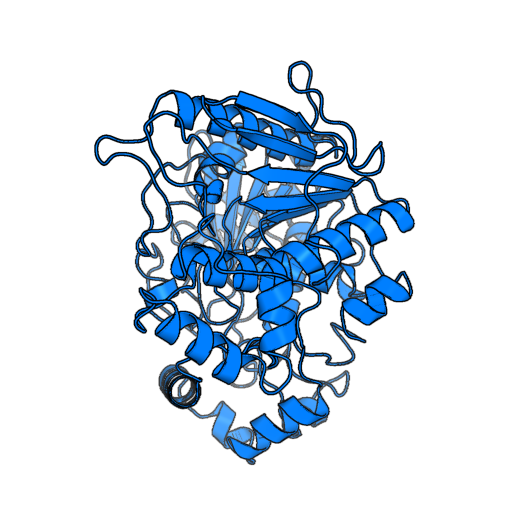 CA . GLY A 1 100 ? 41.121 5.424 35.926 1.00 24.18 130 GLY A CA 1
ATOM 689 C C . GLY A 1 100 ? 41.199 4.856 34.525 1.00 28.57 130 GLY A C 1
ATOM 690 O O . GLY A 1 100 ? 42.112 5.219 33.772 1.00 26.73 130 GLY A O 1
ATOM 691 N N . GLN A 1 101 ? 40.265 3.983 34.144 1.00 25.25 131 GLN A N 1
ATOM 692 C CA . GLN A 1 101 ? 40.402 3.271 32.878 1.00 24.80 131 GLN A CA 1
ATOM 693 C C . GLN A 1 101 ? 40.121 4.183 31.689 1.00 24.90 131 GLN A C 1
ATOM 694 O O . GLN A 1 101 ? 40.927 4.258 30.752 1.00 24.89 131 GLN A O 1
ATOM 700 N N . TYR A 1 102 ? 38.980 4.872 31.701 1.00 18.04 132 TYR A N 1
ATOM 701 C CA . TYR A 1 102 ? 38.491 5.580 30.532 1.00 21.53 132 TYR A CA 1
ATOM 702 C C . TYR A 1 102 ? 38.669 7.086 30.645 1.00 21.09 132 TYR A C 1
ATOM 703 O O . TYR A 1 102 ? 38.760 7.635 31.746 1.00 17.33 132 TYR A O 1
ATOM 712 N N . PRO A 1 103 ? 38.741 7.783 29.514 1.00 18.64 133 PRO A N 1
ATOM 713 C CA . PRO A 1 103 ? 38.652 9.246 29.536 1.00 16.67 133 PRO A CA 1
ATOM 714 C C . PRO A 1 103 ? 37.227 9.686 29.834 1.00 16.24 133 PRO A C 1
ATOM 715 O O . PRO A 1 103 ? 36.274 8.913 29.721 1.00 16.29 133 PRO A O 1
ATOM 719 N N . VAL A 1 104 ? 37.084 10.949 30.225 1.00 15.85 134 VAL A N 1
ATOM 720 C CA . VAL A 1 104 ? 35.796 11.498 30.634 1.00 16.38 134 VAL A CA 1
ATOM 721 C C . VAL A 1 104 ? 35.432 12.650 29.709 1.00 16.89 134 VAL A C 1
ATOM 722 O O . VAL A 1 104 ? 36.284 13.478 29.376 1.00 17.57 134 VAL A O 1
ATOM 726 N N . MET A 1 105 ? 34.167 12.694 29.289 1.00 15.03 135 MET A N 1
ATOM 727 C CA . MET A 1 105 ? 33.620 13.810 28.524 1.00 14.79 135 MET A CA 1
ATOM 728 C C . MET A 1 105 ? 32.493 14.431 29.339 1.00 14.47 135 MET A C 1
ATOM 729 O O . MET A 1 105 ? 31.523 13.747 29.686 1.00 14.49 135 MET A O 1
ATOM 734 N N . VAL A 1 106 ? 32.627 15.718 29.650 1.00 14.23 136 VAL A N 1
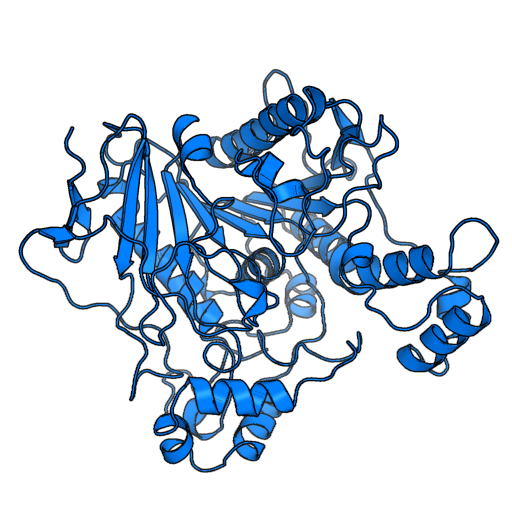ATOM 735 C CA . VAL A 1 106 ? 31.687 16.443 30.504 1.00 16.76 136 VAL A CA 1
ATOM 736 C C . VAL A 1 106 ? 30.923 17.431 29.633 1.00 18.58 136 VAL A C 1
ATOM 737 O O . VAL A 1 106 ? 31.504 18.387 29.102 1.00 16.48 136 VAL A O 1
ATOM 741 N N . TRP A 1 107 ? 29.621 17.198 29.492 1.00 15.44 137 TRP A N 1
ATOM 742 C CA . TRP A 1 107 ? 28.779 17.965 28.585 1.00 13.74 137 TRP A CA 1
ATOM 743 C C . TRP A 1 107 ? 28.244 19.230 29.244 1.00 14.91 137 TRP A C 1
ATOM 744 O O . TRP A 1 107 ? 27.914 19.242 30.435 1.00 15.18 137 TRP A O 1
ATOM 755 N N . VAL A 1 108 ? 28.171 20.300 28.454 1.00 17.45 138 VAL A N 1
ATOM 756 C CA . VAL A 1 108 ? 27.614 21.580 28.879 1.00 17.39 138 VAL A CA 1
ATOM 757 C C . VAL A 1 108 ? 26.580 21.977 27.825 1.00 16.13 138 VAL A C 1
ATOM 758 O O . VAL A 1 108 ? 26.931 22.425 26.716 1.00 15.68 138 VAL A O 1
ATOM 762 N N . TYR A 1 109 ? 25.303 21.814 28.168 1.00 14.32 139 TYR A N 1
ATOM 763 C CA . TYR A 1 109 ? 24.228 22.185 27.264 1.00 16.68 139 TYR A CA 1
ATOM 764 C C . TYR A 1 109 ? 24.133 23.697 27.148 1.00 15.65 139 TYR A C 1
ATOM 765 O O . TYR A 1 109 ? 24.563 24.443 28.034 1.00 14.16 139 TYR A O 1
ATOM 774 N N . GLY A 1 110 ? 23.539 24.142 26.046 1.00 13.75 140 GLY A N 1
ATOM 775 C CA . GLY A 1 110 ? 23.317 25.552 25.794 1.00 13.79 140 GLY A CA 1
ATOM 776 C C . GLY A 1 110 ? 21.805 25.859 25.856 1.00 19.32 140 GLY A C 1
ATOM 777 O O . GLY A 1 110 ? 20.993 25.067 25.383 1.00 33.70 140 GLY A O 1
ATOM 778 N N . GLY A 1 111 ? 21.500 27.011 26.411 1.00 22.60 141 GLY A N 1
ATOM 779 C CA . GLY A 1 111 ? 20.144 27.503 26.453 1.00 18.42 141 GLY A CA 1
ATOM 780 C C . GLY A 1 111 ? 20.155 29.013 26.514 1.00 17.64 141 GLY A C 1
ATOM 781 O O . GLY A 1 111 ? 19.359 29.629 27.228 1.00 19.81 141 GLY A O 1
ATOM 782 N N . GLY A 1 112 ? 21.084 29.618 25.776 1.00 18.55 142 GLY A N 1
ATOM 783 C CA . GLY A 1 112 ? 21.197 31.070 25.734 1.00 20.44 142 GLY A CA 1
ATOM 784 C C . GLY A 1 112 ? 21.422 31.717 27.080 1.00 20.38 142 GLY A C 1
ATOM 785 O O . GLY A 1 112 ? 21.123 32.903 27.250 1.00 23.81 142 GLY A O 1
ATOM 786 N N . PHE A 1 113 ? 21.947 30.963 28.046 1.00 17.18 143 PHE A N 1
ATOM 787 C CA . PHE A 1 113 ? 22.052 31.407 29.439 1.00 19.47 143 PHE A CA 1
ATOM 788 C C . PHE A 1 113 ? 20.692 31.829 29.989 1.00 21.07 143 PHE A C 1
ATOM 789 O O . PHE A 1 113 ? 20.595 32.656 30.902 1.00 21.68 143 PHE A O 1
ATOM 797 N N . ALA A 1 114 ? 19.627 31.252 29.433 1.00 18.84 144 ALA A N 1
ATOM 798 C CA . ALA A 1 114 ? 18.268 31.538 29.864 1.00 21.52 144 ALA A CA 1
ATOM 799 C C . ALA A 1 114 ? 17.486 30.299 30.259 1.00 20.52 144 ALA A C 1
ATOM 800 O O . ALA A 1 114 ? 16.474 30.427 30.957 1.00 17.60 144 ALA A O 1
ATOM 802 N N . GLY A 1 115 ? 17.921 29.119 29.847 1.00 18.46 145 GLY A N 1
ATOM 803 C CA . GLY A 1 115 ? 17.224 27.903 30.193 1.00 21.72 145 GLY A CA 1
ATOM 804 C C . GLY A 1 115 ? 18.010 26.689 29.757 1.00 23.77 145 GLY A C 1
ATOM 805 O O . GLY A 1 115 ? 19.207 26.770 29.472 1.00 26.74 145 GLY A O 1
ATOM 806 N N . GLY A 1 116 ? 17.321 25.560 29.706 1.00 19.51 146 GLY A N 1
ATOM 807 C CA . GLY A 1 116 ? 17.909 24.311 29.269 1.00 19.08 146 GLY A CA 1
ATOM 808 C C . GLY A 1 116 ? 18.052 23.312 30.406 1.00 16.22 146 GLY A C 1
ATOM 809 O O . GLY A 1 116 ? 17.859 23.617 31.585 1.00 16.72 146 GLY A O 1
ATOM 810 N N . THR A 1 117 ? 18.403 22.088 30.016 1.00 15.09 147 THR A N 1
ATOM 811 C CA . THR A 1 117 ? 18.559 20.990 30.958 1.00 16.35 147 THR A CA 1
ATOM 812 C C . THR A 1 117 ? 19.400 19.900 30.321 1.00 14.77 147 THR A C 1
ATOM 813 O O . THR A 1 117 ? 19.418 19.749 29.097 1.00 17.53 147 THR A O 1
ATOM 817 N N . ALA A 1 118 ? 20.082 19.133 31.171 1.00 14.41 148 ALA A N 1
ATOM 818 C CA . ALA A 1 118 ? 20.783 17.947 30.707 1.00 14.48 148 ALA A CA 1
ATOM 819 C C . ALA A 1 118 ? 19.836 16.795 30.403 1.00 18.65 148 ALA A C 1
ATOM 820 O O . ALA A 1 118 ? 20.200 15.898 29.633 1.00 17.47 148 ALA A O 1
ATOM 822 N N . ALA A 1 119 ? 18.623 16.813 30.956 1.00 17.31 149 ALA A N 1
ATOM 823 C CA . ALA A 1 119 ? 17.708 15.689 30.807 1.00 16.61 149 ALA A CA 1
ATOM 824 C C . ALA A 1 119 ? 16.979 15.728 29.470 1.00 18.92 149 ALA A C 1
ATOM 825 O O . ALA A 1 119 ? 15.756 15.566 29.417 1.00 21.66 149 ALA A O 1
ATOM 827 N N . MET A 1 120 ? 17.716 15.951 28.389 1.00 20.56 150 MET A N 1
ATOM 828 C CA . MET A 1 120 ? 17.111 15.788 27.074 1.00 17.82 150 MET A CA 1
ATOM 829 C C . MET A 1 120 ? 17.438 14.410 26.518 1.00 19.75 150 MET A C 1
ATOM 830 O O . MET A 1 120 ? 18.558 13.915 26.714 1.00 18.22 150 MET A O 1
ATOM 835 N N . PRO A 1 121 ? 16.480 13.773 25.832 1.00 24.59 151 PRO A N 1
ATOM 836 C CA . PRO A 1 121 ? 16.768 12.451 25.252 1.00 22.04 151 PRO A CA 1
ATOM 837 C C . PRO A 1 121 ? 17.944 12.471 24.290 1.00 22.17 151 PRO A C 1
ATOM 838 O O . PRO A 1 121 ? 18.652 11.463 24.177 1.00 19.58 151 PRO A O 1
ATOM 842 N N . TYR A 1 122 ? 18.200 13.597 23.624 1.00 19.13 152 TYR A N 1
ATOM 843 C CA . TYR A 1 122 ? 19.344 13.689 22.730 1.00 21.77 152 TYR A CA 1
ATOM 844 C C . TYR A 1 122 ? 20.643 14.035 23.455 1.00 20.29 152 TYR A C 1
ATOM 845 O O . TYR A 1 122 ? 21.682 14.150 22.796 1.00 19.07 152 TYR A O 1
ATOM 854 N N . TYR A 1 123 ? 20.622 14.195 24.781 1.00 18.20 153 TYR A N 1
ATOM 855 C CA . TYR A 1 123 ? 21.843 14.293 25.576 1.00 16.66 153 TYR A CA 1
ATOM 856 C C . TYR A 1 123 ? 22.128 13.010 26.350 1.00 19.85 153 TYR A C 1
ATOM 857 O O . TYR A 1 123 ? 22.961 13.019 27.263 1.00 19.61 153 TYR A O 1
ATOM 866 N N . ASP A 1 124 ? 21.440 11.916 26.026 1.00 18.54 154 ASP A N 1
ATOM 867 C CA . ASP A 1 124 ? 21.713 10.634 26.664 1.00 16.48 154 ASP A CA 1
ATOM 868 C C . ASP A 1 124 ? 23.114 10.152 26.296 1.00 18.13 154 ASP A C 1
ATOM 869 O O . ASP A 1 124 ? 23.482 10.112 25.119 1.00 21.36 154 ASP A O 1
ATOM 874 N N . GLY A 1 125 ? 23.897 9.781 27.305 1.00 17.45 155 GLY A N 1
ATOM 875 C CA . GLY A 1 125 ? 25.299 9.484 27.105 1.00 17.25 155 GLY A CA 1
ATOM 876 C C . GLY A 1 125 ? 25.643 8.050 26.767 1.00 18.33 155 GLY A C 1
ATOM 877 O O . GLY A 1 125 ? 26.829 7.705 26.751 1.00 20.76 155 GLY A O 1
ATOM 878 N N . GLU A 1 126 ? 24.651 7.207 26.470 1.00 19.12 156 GLU A N 1
ATOM 879 C CA . GLU A 1 126 ? 24.912 5.781 26.288 1.00 20.92 156 GLU A CA 1
ATOM 880 C C . GLU A 1 126 ? 25.763 5.513 25.053 1.00 22.30 156 GLU A C 1
ATOM 881 O O . GLU A 1 126 ? 26.747 4.765 25.118 1.00 21.67 156 GLU A O 1
ATOM 887 N N . ALA A 1 127 ? 25.378 6.085 23.910 1.00 20.18 157 ALA A N 1
ATOM 888 C CA . ALA A 1 127 ? 26.075 5.790 22.664 1.00 19.34 157 ALA A CA 1
ATOM 889 C C . ALA A 1 127 ? 27.515 6.280 22.704 1.00 19.80 157 ALA A C 1
ATOM 890 O O . ALA A 1 127 ? 28.409 5.644 22.135 1.00 18.58 157 ALA A O 1
ATOM 892 N N . LEU A 1 128 ? 27.759 7.411 23.370 1.00 21.04 158 LEU A N 1
ATOM 893 C CA . LEU A 1 128 ? 29.130 7.873 23.555 1.00 22.37 158 LEU A CA 1
ATOM 894 C C . LEU A 1 128 ? 29.893 6.950 24.494 1.00 20.19 158 LEU A C 1
ATOM 895 O O . LEU A 1 128 ? 31.015 6.532 24.189 1.00 20.98 158 LEU A O 1
ATOM 900 N N . ALA A 1 129 ? 29.285 6.598 25.630 1.00 22.45 159 ALA A N 1
ATOM 901 C CA . ALA A 1 129 ? 29.982 5.794 26.629 1.00 18.53 159 ALA A CA 1
ATOM 902 C C . ALA A 1 129 ? 30.354 4.424 26.076 1.00 20.27 159 ALA A C 1
ATOM 903 O O . ALA A 1 129 ? 31.411 3.876 26.415 1.00 19.95 159 ALA A O 1
ATOM 905 N N . ARG A 1 130 ? 29.491 3.849 25.232 1.00 17.97 160 ARG A N 1
ATOM 906 C CA . ARG A 1 130 ? 29.784 2.553 24.624 1.00 21.81 160 ARG A CA 1
ATOM 907 C C . ARG A 1 130 ? 31.053 2.572 23.776 1.00 21.25 160 ARG A C 1
ATOM 908 O O . ARG A 1 130 ? 31.659 1.517 23.562 1.00 21.73 160 ARG A O 1
ATOM 916 N N . GLN A 1 131 ? 31.465 3.737 23.283 1.00 20.94 161 GLN A N 1
ATOM 917 C CA . GLN A 1 131 ? 32.712 3.835 22.537 1.00 18.93 161 GLN A CA 1
ATOM 918 C C . GLN A 1 131 ? 33.927 3.936 23.449 1.00 20.52 161 GLN A C 1
ATOM 919 O O . GLN A 1 131 ? 35.042 4.102 22.948 1.00 20.19 161 GLN A O 1
ATOM 925 N N . GLY A 1 132 ? 33.739 3.828 24.764 1.00 21.48 162 GLY A N 1
ATOM 926 C CA . GLY A 1 132 ? 34.854 3.775 25.688 1.00 18.35 162 GLY A CA 1
ATOM 927 C C . GLY A 1 132 ? 35.151 5.078 26.396 1.00 17.77 162 GLY A C 1
ATOM 928 O O . GLY A 1 132 ? 36.310 5.495 26.467 1.00 19.79 162 GLY A O 1
ATOM 929 N N . VAL A 1 133 ? 34.118 5.745 26.914 1.00 17.32 163 VAL A N 1
ATOM 930 C CA . VAL A 1 133 ? 34.293 6.976 27.672 1.00 18.00 163 VAL A CA 1
ATOM 931 C C . VAL A 1 133 ? 33.316 6.981 28.841 1.00 20.87 163 VAL A C 1
ATOM 932 O O . VAL A 1 133 ? 32.319 6.255 28.855 1.00 17.26 163 VAL A O 1
ATOM 936 N N . VAL A 1 134 ? 33.625 7.810 29.836 1.00 16.23 164 VAL A N 1
ATOM 937 C CA . VAL A 1 134 ? 32.696 8.148 30.911 1.00 15.93 164 VAL A CA 1
ATOM 938 C C . VAL A 1 134 ? 32.060 9.485 30.553 1.00 15.51 164 VAL A C 1
ATOM 939 O O . VAL A 1 134 ? 32.759 10.498 30.434 1.00 17.78 164 VAL A O 1
ATOM 943 N N . VAL A 1 135 ? 30.741 9.492 30.364 1.00 15.75 165 VAL A N 1
ATOM 944 C CA . VAL A 1 135 ? 30.007 10.684 29.947 1.00 15.61 165 VAL A CA 1
ATOM 945 C C . VAL A 1 135 ? 29.338 11.301 31.164 1.00 15.81 165 VAL A C 1
ATOM 946 O O . VAL A 1 135 ? 28.642 10.611 31.915 1.00 15.08 165 VAL A O 1
ATOM 950 N N . VAL A 1 136 ? 29.522 12.603 31.349 1.00 17.75 166 VAL A N 1
ATOM 951 C CA . VAL A 1 136 ? 28.901 13.331 32.447 1.00 16.84 166 VAL A CA 1
ATOM 952 C C . VAL A 1 136 ? 28.069 14.465 31.866 1.00 18.30 166 VAL A C 1
ATOM 953 O O . VAL A 1 136 ? 28.563 15.247 31.047 1.00 15.77 166 VAL A O 1
ATOM 957 N N . THR A 1 137 ? 26.806 14.540 32.276 1.00 17.35 167 THR A N 1
ATOM 958 C CA . THR A 1 137 ? 25.958 15.690 31.993 1.00 16.42 167 THR A CA 1
ATOM 959 C C . THR A 1 137 ? 25.486 16.269 33.320 1.00 15.07 167 THR A C 1
ATOM 960 O O . THR A 1 137 ? 25.499 15.587 34.340 1.00 17.61 167 THR A O 1
ATOM 964 N N . PHE A 1 138 ? 25.099 17.541 33.325 1.00 14.19 168 PHE A N 1
ATOM 965 C CA . PHE A 1 138 ? 24.777 18.167 34.600 1.00 13.56 168 PHE A CA 1
ATOM 966 C C . PHE A 1 138 ? 23.991 19.444 34.363 1.00 13.37 168 PHE A C 1
ATOM 967 O O . PHE A 1 138 ? 24.104 20.080 33.314 1.00 14.13 168 PHE A O 1
ATOM 975 N N . ASN A 1 139 ? 23.209 19.821 35.373 1.00 15.26 169 ASN A N 1
ATOM 976 C CA . ASN A 1 139 ? 22.480 21.081 35.371 1.00 14.40 169 ASN A CA 1
ATOM 977 C C . ASN A 1 139 ? 23.286 22.160 36.084 1.00 14.03 169 ASN A C 1
ATOM 978 O O . ASN A 1 139 ? 24.005 21.890 37.049 1.00 14.95 169 ASN A O 1
ATOM 983 N N . TYR A 1 140 ? 23.150 23.394 35.602 1.00 13.24 170 TYR A N 1
ATOM 984 C CA . TYR A 1 140 ? 23.735 24.562 36.241 1.00 14.07 170 TYR A CA 1
ATOM 985 C C . TYR A 1 140 ? 22.697 25.675 36.283 1.00 16.42 170 TYR A C 1
ATOM 986 O O . TYR A 1 140 ? 21.754 25.701 35.489 1.00 13.36 170 TYR A O 1
ATOM 995 N N . ARG A 1 141 ? 22.868 26.594 37.229 1.00 13.74 171 ARG A N 1
ATOM 996 C CA . ARG A 1 141 ? 21.925 27.696 37.349 1.00 15.27 171 ARG A CA 1
ATOM 997 C C . ARG A 1 141 ? 22.016 28.601 36.129 1.00 18.79 171 ARG A C 1
ATOM 998 O O . ARG A 1 141 ? 23.094 28.817 35.569 1.00 16.20 171 ARG A O 1
ATOM 1006 N N . THR A 1 142 ? 20.871 29.130 35.713 1.00 15.99 172 THR A N 1
ATOM 1007 C CA . THR A 1 142 ? 20.805 29.957 34.519 1.00 18.18 172 THR A CA 1
ATOM 1008 C C . THR A 1 142 ? 19.752 31.041 34.731 1.00 17.52 172 THR A C 1
ATOM 1009 O O . THR A 1 142 ? 19.111 31.116 35.783 1.00 18.07 172 THR A O 1
ATOM 1013 N N . ASN A 1 143 ? 19.591 31.893 33.723 1.00 18.37 173 ASN A N 1
ATOM 1014 C CA . ASN A 1 143 ? 18.635 33.007 33.767 1.00 15.67 173 ASN A CA 1
ATOM 1015 C C . ASN A 1 143 ? 18.991 33.886 34.974 1.00 18.12 173 ASN A C 1
ATOM 1016 O O . ASN A 1 143 ? 20.159 33.955 35.381 1.00 18.15 173 ASN A O 1
ATOM 1021 N N . ILE A 1 144 ? 18.002 34.558 35.569 1.00 15.00 174 ILE A N 1
ATOM 1022 C CA . ILE A 1 144 ? 18.294 35.493 36.648 1.00 16.11 174 ILE A CA 1
ATOM 1023 C C . ILE A 1 144 ? 18.844 34.789 37.882 1.00 14.90 174 ILE A C 1
ATOM 1024 O O . ILE A 1 144 ? 19.569 35.408 38.665 1.00 18.02 174 ILE A O 1
ATOM 1029 N N . LEU A 1 145 ? 18.551 33.501 38.067 1.00 14.71 175 LEU A N 1
ATOM 1030 C CA . LEU A 1 145 ? 19.062 32.788 39.229 1.00 17.84 175 LEU A CA 1
ATOM 1031 C C . LEU A 1 145 ? 20.512 32.356 39.065 1.00 17.51 175 LEU A C 1
ATOM 1032 O O . LEU A 1 145 ? 21.182 32.092 40.069 1.00 15.29 175 LEU A O 1
ATOM 1037 N N . GLY A 1 146 ? 21.013 32.282 37.836 1.00 15.42 176 GLY A N 1
ATOM 1038 C CA . GLY A 1 146 ? 22.395 31.907 37.619 1.00 14.93 176 GLY A CA 1
ATOM 1039 C C . GLY A 1 146 ? 23.285 33.069 37.233 1.00 15.45 176 GLY A C 1
ATOM 1040 O O . GLY A 1 146 ? 24.512 32.983 37.341 1.00 16.60 176 GLY A O 1
ATOM 1041 N N . PHE A 1 147 ? 22.678 34.165 36.779 1.00 15.85 177 PHE A N 1
ATOM 1042 C CA . PHE A 1 147 ? 23.428 35.309 36.256 1.00 19.19 177 PHE A CA 1
ATOM 1043 C C . PHE A 1 147 ? 22.716 36.586 36.692 1.00 22.49 177 PHE A C 1
ATOM 1044 O O . PHE A 1 147 ? 21.738 37.011 36.067 1.00 18.65 177 PHE A O 1
ATOM 1052 N N . PHE A 1 148 ? 23.212 37.188 37.772 1.00 15.53 178 PHE A N 1
ATOM 1053 C CA . PHE A 1 148 ? 22.572 38.342 38.388 1.00 18.38 178 PHE A CA 1
ATOM 1054 C C . PHE A 1 148 ? 23.580 39.008 39.310 1.00 17.47 178 PHE A C 1
ATOM 1055 O O . PHE A 1 148 ? 24.251 38.325 40.090 1.00 17.59 178 PHE A O 1
ATOM 1063 N N . ALA A 1 149 ? 23.686 40.329 39.216 1.00 16.52 179 ALA A N 1
ATOM 1064 C CA . ALA A 1 149 ? 24.586 41.104 40.053 1.00 19.48 179 ALA A CA 1
ATOM 1065 C C . ALA A 1 149 ? 23.792 42.121 40.862 1.00 19.03 179 ALA A C 1
ATOM 1066 O O . ALA A 1 149 ? 22.748 42.613 40.420 1.00 22.07 179 ALA A O 1
ATOM 1068 N N . HIS A 1 150 ? 24.299 42.431 42.058 1.00 22.27 180 HIS A N 1
ATOM 1069 C CA . HIS A 1 150 ? 23.612 43.325 42.981 1.00 23.76 180 HIS A CA 1
ATOM 1070 C C . HIS A 1 150 ? 24.633 43.900 43.947 1.00 20.38 180 HIS A C 1
ATOM 1071 O O . HIS A 1 150 ? 25.553 43.175 44.349 1.00 21.12 180 HIS A O 1
ATOM 1078 N N . PRO A 1 151 ? 24.520 45.177 44.329 1.00 20.32 181 PRO A N 1
ATOM 1079 C CA . PRO A 1 151 ? 25.497 45.740 45.281 1.00 25.62 181 PRO A CA 1
ATOM 1080 C C . PRO A 1 151 ? 25.572 44.996 46.608 1.00 23.89 181 PRO A C 1
ATOM 1081 O O . PRO A 1 151 ? 26.667 44.853 47.165 1.00 23.72 181 PRO A O 1
ATOM 1085 N N . GLY A 1 152 ? 24.444 44.514 47.133 1.00 19.84 182 GLY A N 1
ATOM 1086 C CA . GLY A 1 152 ? 24.485 43.740 48.365 1.00 22.63 182 GLY A CA 1
ATOM 1087 C C . GLY A 1 152 ? 25.156 42.393 48.182 1.00 22.28 182 GLY A C 1
ATOM 1088 O O . GLY A 1 152 ? 25.822 41.890 49.096 1.00 18.84 182 GLY A O 1
ATOM 1089 N N . LEU A 1 153 ? 24.993 41.792 47.000 1.00 18.14 183 LEU A N 1
ATOM 1090 C CA . LEU A 1 153 ? 25.668 40.532 46.714 1.00 18.15 183 LEU A CA 1
ATOM 1091 C C . LEU A 1 153 ? 27.176 40.727 46.640 1.00 21.07 183 LEU A C 1
ATOM 1092 O O . LEU A 1 153 ? 27.941 39.892 47.138 1.00 20.11 183 LEU A O 1
ATOM 1097 N N . SER A 1 154 ? 27.621 41.824 46.023 1.00 18.10 184 SER A N 1
ATOM 1098 C CA . SER A 1 154 ? 29.046 42.132 46.016 1.00 21.86 184 SER A CA 1
ATOM 1099 C C . SER A 1 154 ? 29.546 42.430 47.423 1.00 22.93 184 SER A C 1
ATOM 1100 O O . SER A 1 154 ? 30.667 42.051 47.782 1.00 20.26 184 SER A O 1
ATOM 1103 N N . ARG A 1 155 ? 28.719 43.087 48.241 1.00 19.18 185 ARG A N 1
ATOM 1104 C CA . ARG A 1 155 ? 29.134 43.413 49.602 1.00 24.87 185 ARG A CA 1
ATOM 1105 C C . ARG A 1 155 ? 29.347 42.154 50.437 1.00 22.92 185 ARG A C 1
ATOM 1106 O O . ARG A 1 155 ? 30.338 42.047 51.168 1.00 21.91 185 ARG A O 1
ATOM 1114 N N . GLU A 1 156 ? 28.439 41.183 50.337 1.00 23.28 186 GLU A N 1
ATOM 1115 C CA . GLU A 1 156 ? 28.563 39.982 51.157 1.00 25.80 186 GLU A CA 1
ATOM 1116 C C . GLU A 1 156 ? 29.616 39.003 50.647 1.00 26.63 186 GLU A C 1
ATOM 1117 O O . GLU A 1 156 ? 29.943 38.048 51.359 1.00 30.32 186 GLU A O 1
ATOM 1123 N N . SER A 1 157 ? 30.159 39.226 49.460 1.00 20.24 187 SER A N 1
ATOM 1124 C CA . SER A 1 157 ? 30.971 38.249 48.749 1.00 24.60 187 SER A CA 1
ATOM 1125 C C . SER A 1 157 ? 32.391 38.194 49.311 1.00 26.22 187 SER A C 1
ATOM 1126 O O . SER A 1 157 ? 32.965 39.232 49.653 1.00 22.92 187 SER A O 1
ATOM 1129 N N . PRO A 1 158 ? 32.983 36.998 49.393 1.00 25.78 188 PRO A N 1
ATOM 1130 C CA . PRO A 1 158 ? 34.401 36.907 49.781 1.00 28.29 188 PRO A CA 1
ATOM 1131 C C . PRO A 1 158 ? 35.333 37.573 48.788 1.00 30.67 188 PRO A C 1
ATOM 1132 O O . PRO A 1 158 ? 36.415 38.030 49.176 1.00 30.91 188 PRO A O 1
ATOM 1136 N N . THR A 1 159 ? 34.949 37.637 47.515 1.00 28.05 189 THR A N 1
ATOM 1137 C CA . THR A 1 159 ? 35.740 38.297 46.488 1.00 24.22 189 THR A CA 1
ATOM 1138 C C . THR A 1 159 ? 35.252 39.706 46.183 1.00 27.02 189 THR A C 1
ATOM 1139 O O . THR A 1 159 ? 35.827 40.372 45.316 1.00 23.15 189 THR A O 1
ATOM 1143 N N . GLY A 1 160 ? 34.214 40.177 46.874 1.00 26.07 190 GLY A N 1
ATOM 1144 C CA . GLY A 1 160 ? 33.662 41.489 46.599 1.00 19.92 190 GLY A CA 1
ATOM 1145 C C . GLY A 1 160 ? 32.974 41.623 45.259 1.00 23.68 190 GLY A C 1
ATOM 1146 O O . GLY A 1 160 ? 32.728 42.744 44.806 1.00 24.84 190 GLY A O 1
ATOM 1147 N N . THR A 1 161 ? 32.650 40.511 44.610 1.00 19.47 191 THR A N 1
ATOM 1148 C CA . THR A 1 161 ? 32.043 40.508 43.286 1.00 21.63 191 THR A CA 1
ATOM 1149 C C . THR A 1 161 ? 30.691 39.804 43.347 1.00 19.53 191 THR A C 1
ATOM 1150 O O . THR A 1 161 ? 30.286 39.284 44.385 1.00 19.04 191 THR A O 1
ATOM 1154 N N . SER A 1 162 ? 29.984 39.793 42.219 1.00 20.86 192 SER A N 1
ATOM 1155 C CA . SER A 1 162 ? 28.715 39.085 42.127 1.00 17.28 192 SER A CA 1
ATOM 1156 C C . SER A 1 162 ? 28.469 38.701 40.674 1.00 20.16 192 SER A C 1
ATOM 1157 O O . SER A 1 162 ? 29.215 39.088 39.771 1.00 21.16 192 SER A O 1
ATOM 1160 N N . GLY A 1 163 ? 27.411 37.919 40.461 1.00 17.38 193 GLY A N 1
ATOM 1161 C CA . GLY A 1 163 ? 27.098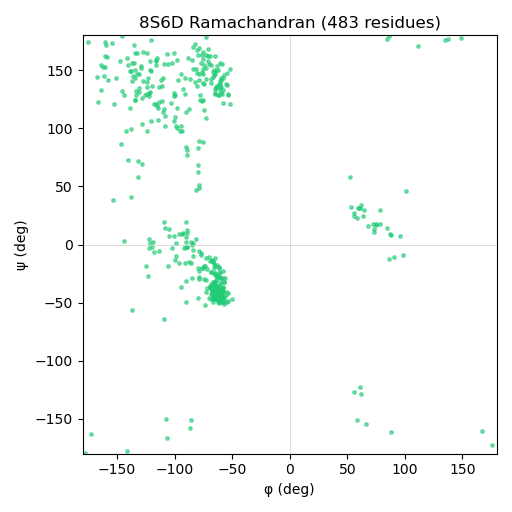 37.399 39.146 1.00 16.09 193 GLY A CA 1
ATOM 1162 C C . GLY A 1 163 ? 27.854 36.122 38.831 1.00 18.34 193 GLY A C 1
ATOM 1163 O O . GLY A 1 163 ? 28.669 35.624 39.612 1.00 16.86 193 GLY A O 1
ATOM 1164 N N . ASN A 1 164 ? 27.548 35.576 37.648 1.00 19.18 194 ASN A N 1
ATOM 1165 C CA . ASN A 1 164 ? 28.271 34.445 37.054 1.00 17.21 194 ASN A CA 1
ATOM 1166 C C . ASN A 1 164 ? 28.140 33.161 37.870 1.00 15.69 194 ASN A C 1
ATOM 1167 O O . ASN A 1 164 ? 29.028 32.305 37.838 1.00 13.99 194 ASN A O 1
ATOM 1172 N N . TYR A 1 165 ? 27.023 32.994 38.584 1.00 17.23 195 TYR A N 1
ATOM 1173 C CA . TYR A 1 165 ? 26.861 31.799 39.407 1.00 14.03 195 TYR A CA 1
ATOM 1174 C C . TYR A 1 165 ? 26.751 30.536 38.558 1.00 16.47 195 TYR A C 1
ATOM 1175 O O . TYR A 1 165 ? 27.227 29.474 38.974 1.00 15.25 195 TYR A O 1
ATOM 1184 N N . GLY A 1 166 ? 26.179 30.634 37.355 1.00 16.12 196 GLY A N 1
ATOM 1185 C CA . GLY A 1 166 ? 26.150 29.479 36.467 1.00 14.05 196 GLY A CA 1
ATOM 1186 C C . GLY A 1 166 ? 27.536 28.997 36.069 1.00 13.37 196 GLY A C 1
ATOM 1187 O O . GLY A 1 166 ? 27.790 27.789 35.997 1.00 15.44 196 GLY A O 1
ATOM 1188 N N . LEU A 1 167 ? 28.452 29.932 35.804 1.00 15.74 197 LEU A N 1
ATOM 1189 C CA . LEU A 1 167 ? 29.824 29.545 35.488 1.00 15.55 197 LEU A CA 1
ATOM 1190 C C . LEU A 1 167 ? 30.482 28.859 36.678 1.00 13.58 197 LEU A C 1
ATOM 1191 O O . LEU A 1 167 ? 31.188 27.852 36.517 1.00 15.32 197 LEU A O 1
ATOM 1196 N N . LEU A 1 168 ? 30.260 29.392 37.883 1.00 14.19 198 LEU A N 1
ATOM 1197 C CA . LEU A 1 168 ? 30.768 28.737 39.081 1.00 15.12 198 LEU A CA 1
ATOM 1198 C C . LEU A 1 168 ? 30.185 27.339 39.232 1.00 13.68 198 LEU A C 1
ATOM 1199 O O . LEU A 1 168 ? 30.870 26.432 39.709 1.00 15.58 198 LEU A O 1
ATOM 1204 N N . ASP A 1 169 ? 28.933 27.138 38.815 1.00 15.86 199 ASP A N 1
ATOM 1205 C CA . ASP A 1 169 ? 28.348 25.800 38.873 1.00 18.31 199 ASP A CA 1
ATOM 1206 C C . ASP A 1 169 ? 29.034 24.855 37.886 1.00 17.95 199 ASP A C 1
ATOM 1207 O O . ASP A 1 169 ? 29.293 23.688 38.212 1.00 15.28 199 ASP A O 1
ATOM 1212 N N . ILE A 1 170 ? 29.314 25.336 36.669 1.00 14.14 200 ILE A N 1
ATOM 1213 C CA . ILE A 1 170 ? 30.097 24.545 35.715 1.00 14.10 200 ILE A CA 1
ATOM 1214 C C . ILE A 1 170 ? 31.408 24.103 36.354 1.00 15.40 200 ILE A C 1
ATOM 1215 O O . ILE A 1 170 ? 31.801 22.927 36.294 1.00 13.84 200 ILE A O 1
ATOM 1220 N N . LEU A 1 171 ? 32.106 25.057 36.975 1.00 16.01 201 LEU A N 1
ATOM 1221 C CA . LEU A 1 171 ? 33.388 24.752 37.603 1.00 15.41 201 LEU A CA 1
ATOM 1222 C C . LEU A 1 171 ? 33.224 23.756 38.750 1.00 17.14 201 LEU A C 1
ATOM 1223 O O . LEU A 1 171 ? 34.060 22.861 38.927 1.00 15.58 201 LEU A O 1
ATOM 1228 N N . ALA A 1 172 ? 32.152 23.890 39.537 1.00 14.67 202 ALA A N 1
ATOM 1229 C CA . ALA A 1 172 ? 31.920 22.947 40.630 1.00 15.96 202 ALA A CA 1
ATOM 1230 C C . ALA A 1 172 ? 31.672 21.540 40.099 1.00 16.64 202 ALA A C 1
ATOM 1231 O O . ALA A 1 172 ? 32.137 20.556 40.685 1.00 16.26 202 ALA A O 1
ATOM 1233 N N . ALA A 1 173 ? 30.935 21.424 38.991 1.00 17.14 203 ALA A N 1
ATOM 1234 C CA . ALA A 1 173 ? 30.721 20.111 38.391 1.00 14.87 203 ALA A CA 1
ATOM 1235 C C . ALA A 1 173 ? 32.038 19.516 37.907 1.00 16.21 203 ALA A C 1
ATOM 1236 O O . ALA A 1 173 ? 32.292 18.313 38.072 1.00 13.91 203 ALA A O 1
ATOM 1238 N N . LEU A 1 174 ? 32.900 20.352 37.324 1.00 15.76 204 LEU A N 1
ATOM 1239 C CA . LEU A 1 174 ? 34.208 19.866 36.889 1.00 17.85 204 LEU A CA 1
ATOM 1240 C C . LEU A 1 174 ? 35.061 19.413 38.078 1.00 16.94 204 LEU A C 1
ATOM 1241 O O . LEU A 1 174 ? 35.800 18.424 37.984 1.00 16.44 204 LEU A O 1
ATOM 1246 N N . ARG A 1 175 ? 34.960 20.114 39.211 1.00 15.72 205 ARG A N 1
ATOM 1247 C CA . ARG A 1 175 ? 35.682 19.689 40.412 1.00 19.48 205 ARG A CA 1
ATOM 1248 C C . ARG A 1 175 ? 35.135 18.368 40.948 1.00 18.18 205 ARG A C 1
ATOM 1249 O O . ARG A 1 175 ? 35.905 17.496 41.378 1.00 17.05 205 ARG A O 1
ATOM 1257 N N . TRP A 1 176 ? 33.808 18.202 40.927 1.00 17.01 206 TRP A N 1
ATOM 1258 C CA . TRP A 1 176 ? 33.218 16.910 41.260 1.00 15.83 206 TRP A CA 1
ATOM 1259 C C . TRP A 1 176 ? 33.800 15.808 40.387 1.00 16.26 206 TRP A C 1
ATOM 1260 O O . TRP A 1 176 ? 34.120 14.719 40.877 1.00 17.61 206 TRP A O 1
ATOM 1271 N N . VAL A 1 177 ? 33.939 16.074 39.087 1.00 15.96 207 VAL A N 1
ATOM 1272 C CA . VAL A 1 177 ? 34.498 15.068 38.186 1.00 15.62 207 VAL A CA 1
ATOM 1273 C C . VAL A 1 177 ? 35.940 14.755 38.566 1.00 17.13 207 VAL A C 1
ATOM 1274 O O . VAL A 1 177 ? 36.339 13.586 38.636 1.00 15.28 207 VAL A O 1
ATOM 1278 N N . GLN A 1 178 ? 36.739 15.792 38.825 1.00 15.38 208 GLN A N 1
ATOM 1279 C CA 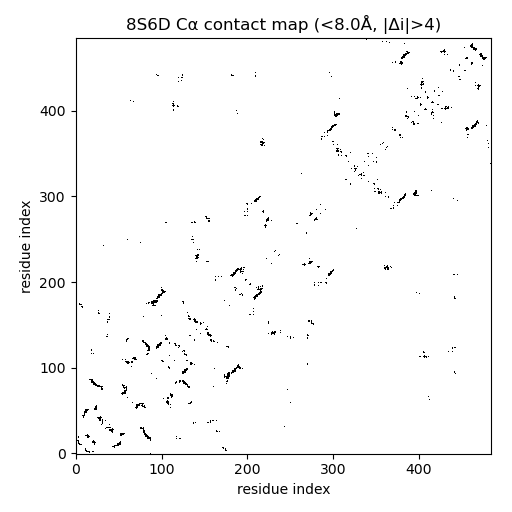. GLN A 1 178 ? 38.102 15.583 39.309 1.00 18.01 208 GLN A CA 1
ATOM 1280 C C . GLN A 1 178 ? 38.127 14.630 40.498 1.00 22.23 208 GLN A C 1
ATOM 1281 O O . GLN A 1 178 ? 38.925 13.686 40.539 1.00 20.23 208 GLN A O 1
ATOM 1287 N N . SER A 1 179 ? 37.235 14.850 41.467 1.00 16.64 209 SER A N 1
ATOM 1288 C CA . SER A 1 179 ? 37.260 14.069 42.699 1.00 19.16 209 SER A CA 1
ATOM 1289 C C . SER A 1 179 ? 36.639 12.681 42.566 1.00 22.64 209 SER A C 1
ATOM 1290 O O . SER A 1 179 ? 36.957 11.801 43.373 1.00 25.97 209 SER A O 1
ATOM 1293 N N . ASN A 1 180 ? 35.757 12.460 41.591 1.00 17.11 210 ASN A N 1
ATOM 1294 C CA . ASN A 1 180 ? 34.954 11.246 41.566 1.00 18.21 210 ASN A CA 1
ATOM 1295 C C . ASN A 1 180 ? 35.108 10.398 40.311 1.00 20.00 210 ASN A C 1
ATOM 1296 O O . ASN A 1 180 ? 34.518 9.313 40.253 1.00 23.48 210 ASN A O 1
ATOM 1301 N N . ALA A 1 181 ? 35.886 10.838 39.319 1.00 18.23 211 ALA A N 1
ATOM 1302 C CA . ALA A 1 181 ? 35.935 10.123 38.046 1.00 19.93 211 ALA A CA 1
ATOM 1303 C C . ALA A 1 181 ? 36.397 8.680 38.218 1.00 18.52 211 ALA A C 1
ATOM 1304 O O . ALA A 1 181 ? 35.836 7.768 37.600 1.00 18.34 211 ALA A O 1
ATOM 1306 N N . ARG A 1 182 ? 37.404 8.445 39.066 1.00 19.83 212 ARG A N 1
ATOM 1307 C CA . ARG A 1 182 ? 37.942 7.093 39.209 1.00 21.11 212 ARG A CA 1
ATOM 1308 C C . ARG A 1 182 ? 36.890 6.118 39.721 1.00 22.66 212 ARG A C 1
ATOM 1309 O O . ARG A 1 182 ? 36.798 4.986 39.231 1.00 22.18 212 ARG A O 1
ATOM 1317 N N . ALA A 1 183 ? 36.087 6.540 40.704 1.00 21.06 213 ALA A N 1
ATOM 1318 C CA . ALA A 1 183 ? 35.022 5.694 41.232 1.00 23.33 213 ALA A CA 1
ATOM 1319 C C . ALA A 1 183 ? 34.029 5.263 40.161 1.00 21.94 213 ALA A C 1
ATOM 1320 O O . ALA A 1 183 ? 33.350 4.248 40.336 1.00 24.77 213 ALA A O 1
ATOM 1322 N N . PHE A 1 184 ? 33.923 6.007 39.059 1.00 20.49 214 PHE A N 1
ATOM 1323 C CA . PHE A 1 184 ? 32.991 5.674 37.988 1.00 22.23 214 PHE A CA 1
ATOM 1324 C C . PHE A 1 184 ? 33.702 5.174 36.731 1.00 20.71 214 PHE A C 1
ATOM 1325 O O . PHE A 1 184 ? 33.120 5.190 35.641 1.00 23.87 214 PHE A O 1
ATOM 1333 N N . GLY A 1 185 ? 34.949 4.727 36.862 1.00 19.43 215 GLY A N 1
ATOM 1334 C CA . GLY A 1 185 ? 35.697 4.197 35.739 1.00 19.59 215 GLY A CA 1
ATOM 1335 C C . GLY A 1 185 ? 36.453 5.213 34.913 1.00 22.64 215 GLY A C 1
ATOM 1336 O O . GLY A 1 185 ? 36.985 4.851 33.855 1.00 21.02 215 GLY A O 1
ATOM 1337 N N . GLY A 1 186 ? 36.531 6.463 35.361 1.00 21.40 216 GLY A N 1
ATOM 1338 C CA . GLY A 1 186 ? 37.140 7.510 34.564 1.00 17.16 216 GLY A CA 1
ATOM 1339 C C . GLY A 1 186 ? 38.504 7.962 35.039 1.00 23.72 216 GLY A C 1
ATOM 1340 O O . GLY A 1 186 ? 38.902 7.691 36.177 1.00 22.39 216 GLY A O 1
ATOM 1341 N N . ASP A 1 187 ? 39.229 8.658 34.164 1.00 24.60 217 ASP A N 1
ATOM 1342 C CA . ASP A 1 187 ? 40.564 9.166 34.454 1.00 20.10 217 ASP A CA 1
ATOM 1343 C C . ASP A 1 187 ? 40.492 10.677 34.617 1.00 20.31 217 ASP A C 1
ATOM 1344 O O . ASP A 1 187 ? 40.288 11.389 33.620 1.00 16.38 217 ASP A O 1
ATOM 1349 N N . PRO A 1 188 ? 40.673 11.213 35.828 1.00 21.83 218 PRO A N 1
ATOM 1350 C CA . PRO A 1 188 ? 40.622 12.676 35.998 1.00 18.96 218 PRO A CA 1
ATOM 1351 C C . PRO A 1 188 ? 41.711 13.418 35.238 1.00 19.35 218 PRO A C 1
ATOM 1352 O O . PRO A 1 188 ? 41.587 14.632 35.033 1.00 19.57 218 PRO A O 1
ATOM 1356 N N . GLY A 1 189 ? 42.773 12.737 34.815 1.00 16.83 219 GLY A N 1
ATOM 1357 C CA . GLY A 1 189 ? 43.787 13.366 33.995 1.00 18.79 219 GLY A CA 1
ATOM 1358 C C . GLY A 1 189 ? 43.481 13.385 32.518 1.00 23.79 219 GLY A C 1
ATOM 1359 O O . GLY A 1 189 ? 44.280 13.898 31.729 1.00 20.60 219 GLY A O 1
ATOM 1360 N N . ARG A 1 190 ? 42.335 12.831 32.120 1.00 16.62 220 ARG A N 1
ATOM 1361 C CA . ARG A 1 190 ? 41.912 12.789 30.725 1.00 18.35 220 ARG A CA 1
ATOM 1362 C C . ARG A 1 190 ? 40.459 13.255 30.628 1.00 19.14 220 ARG A C 1
ATOM 1363 O O . ARG A 1 190 ? 39.571 12.544 30.158 1.00 16.00 220 ARG A O 1
ATOM 1371 N N . VAL A 1 191 ? 40.218 14.476 31.093 1.00 19.68 221 VAL A N 1
ATOM 1372 C CA . VAL A 1 191 ? 38.895 15.086 31.051 1.00 16.37 221 VAL A CA 1
ATOM 1373 C C . VAL A 1 191 ? 38.828 16.028 29.856 1.00 18.86 221 VAL A C 1
ATOM 1374 O O . VAL A 1 191 ? 39.713 16.872 29.662 1.00 19.25 221 VAL A O 1
ATOM 1378 N N . THR A 1 192 ? 37.791 15.866 29.044 1.00 15.03 222 THR A N 1
ATOM 1379 C CA . THR A 1 192 ? 37.455 16.781 27.966 1.00 14.91 222 THR A CA 1
ATOM 1380 C C . THR A 1 192 ? 36.102 17.387 28.301 1.00 16.53 222 THR A C 1
ATOM 1381 O O . THR A 1 192 ? 35.119 16.656 28.482 1.00 16.08 222 THR A O 1
ATOM 1385 N N . VAL A 1 193 ? 36.051 18.707 28.415 1.00 14.36 223 VAL A N 1
ATOM 1386 C CA . VAL A 1 193 ? 34.782 19.407 28.560 1.00 14.07 223 VAL A CA 1
ATOM 1387 C C . VAL A 1 193 ? 34.291 19.780 27.167 1.00 18.77 223 VAL A C 1
ATOM 1388 O O . VAL A 1 193 ? 35.053 20.299 26.341 1.00 15.58 223 VAL A O 1
ATOM 1392 N N . PHE A 1 194 ? 33.038 19.452 26.873 1.00 14.02 224 PHE A N 1
ATOM 1393 C CA . PHE A 1 194 ? 32.474 19.774 25.576 1.00 14.10 224 PHE A CA 1
ATOM 1394 C C . PHE A 1 194 ? 31.058 20.286 25.777 1.00 16.88 224 PHE A C 1
ATOM 1395 O O . PHE A 1 194 ? 30.382 19.924 26.739 1.00 14.83 224 PHE A O 1
ATOM 1403 N N . GLY A 1 195 ? 30.633 21.173 24.888 1.00 15.15 225 GLY A N 1
ATOM 1404 C CA . GLY A 1 195 ? 29.337 21.799 25.057 1.00 16.14 225 GLY A CA 1
ATOM 1405 C C . GLY A 1 195 ? 28.868 22.379 23.745 1.00 16.59 225 GLY A C 1
ATOM 1406 O O . GLY A 1 195 ? 29.593 22.387 22.747 1.00 15.43 225 GLY A O 1
ATOM 1407 N N . GLU A 1 196 ? 27.634 22.871 23.759 1.00 13.97 226 GLU A N 1
ATOM 1408 C CA . GLU A 1 196 ? 27.074 23.432 22.535 1.00 14.53 226 GLU A CA 1
ATOM 1409 C C . GLU A 1 196 ? 26.347 24.732 22.830 1.00 15.37 226 GLU A C 1
ATOM 1410 O O . GLU A 1 196 ? 25.733 24.894 23.885 1.00 18.54 226 GLU A O 1
ATOM 1416 N N . SER A 1 197 ? 26.437 25.659 21.877 1.00 14.42 227 SER A N 1
ATOM 1417 C CA . SER A 1 197 ? 25.776 26.972 21.939 1.00 19.71 227 SER A CA 1
ATOM 1418 C C . SER A 1 197 ? 26.214 27.652 23.236 1.00 18.04 227 SER A C 1
ATOM 1419 O O . SER A 1 197 ? 27.429 27.760 23.479 1.00 17.33 227 SER A O 1
ATOM 1422 N N . ALA A 1 198 ? 25.289 28.112 24.087 1.00 15.48 228 ALA A N 1
ATOM 1423 C CA . ALA A 1 198 ? 25.680 28.809 25.308 1.00 13.95 228 ALA A CA 1
ATOM 1424 C C . ALA A 1 198 ? 26.608 27.962 26.178 1.00 14.74 228 ALA A C 1
ATOM 1425 O O . ALA A 1 198 ? 27.438 28.510 26.910 1.00 14.76 228 ALA A O 1
ATOM 1427 N N . GLY A 1 199 ? 26.499 26.633 26.106 1.00 15.20 229 GLY A N 1
ATOM 1428 C CA . GLY A 1 199 ? 27.450 25.788 26.815 1.00 13.45 229 GLY A CA 1
ATOM 1429 C C . GLY A 1 199 ? 28.862 25.926 26.273 1.00 13.53 229 GLY A C 1
ATOM 1430 O O . GLY A 1 199 ? 29.835 26.041 27.034 1.00 13.47 229 GLY A O 1
ATOM 1431 N N . ALA A 1 200 ? 28.989 25.923 24.944 1.00 14.71 230 ALA A N 1
ATOM 1432 C CA . ALA A 1 200 ? 30.287 26.161 24.329 1.00 14.67 230 ALA A CA 1
ATOM 1433 C C . ALA A 1 200 ? 30.773 27.578 24.600 1.00 15.67 230 ALA A C 1
ATOM 1434 O O . ALA A 1 200 ? 31.975 27.799 24.777 1.00 15.74 230 ALA A O 1
ATOM 1436 N N . SER A 1 201 ? 29.852 28.544 24.667 1.00 15.30 231 SER A N 1
ATOM 1437 C CA . SER A 1 201 ? 30.232 29.906 25.028 1.00 14.48 231 SER A CA 1
ATOM 1438 C C . SER A 1 201 ? 30.785 29.961 26.446 1.00 16.04 231 SER A C 1
ATOM 1439 O O . SER A 1 201 ? 31.761 30.673 26.719 1.00 16.72 231 SER A O 1
ATOM 1442 N N . ALA A 1 202 ? 30.174 29.209 27.363 1.00 13.60 232 ALA A N 1
ATOM 1443 C CA . ALA A 1 202 ? 30.673 29.162 28.730 1.00 13.52 232 ALA A CA 1
ATOM 1444 C C . ALA A 1 202 ? 32.057 28.531 28.781 1.00 14.89 232 ALA A C 1
ATOM 1445 O O . ALA A 1 202 ? 32.953 29.039 29.463 1.00 13.66 232 ALA A O 1
ATOM 1447 N N . ILE A 1 203 ? 32.248 27.418 28.067 1.00 15.67 233 ILE A N 1
ATOM 1448 C CA . ILE A 1 203 ? 33.571 26.797 28.004 1.00 16.17 233 ILE A CA 1
ATOM 1449 C C . ILE A 1 203 ? 34.601 27.789 27.472 1.00 15.14 233 ILE A C 1
ATOM 1450 O O . ILE A 1 203 ? 35.704 27.925 28.019 1.0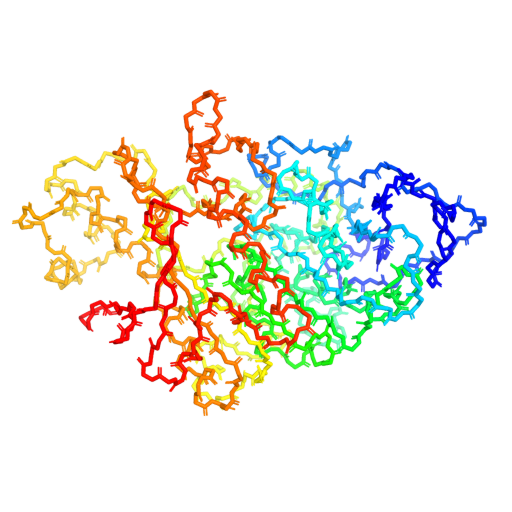0 15.76 233 ILE A O 1
ATOM 1455 N N . GLY A 1 204 ? 34.251 28.508 26.404 1.00 14.72 234 GLY A N 1
ATOM 1456 C CA . GLY A 1 204 ? 35.188 29.457 25.824 1.00 15.32 234 GLY A CA 1
ATOM 1457 C C . GLY A 1 204 ? 35.552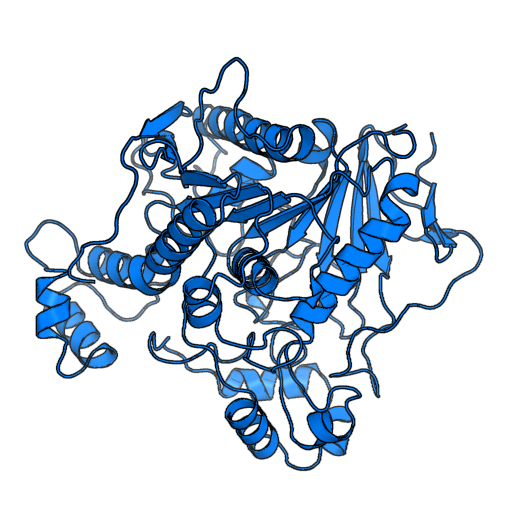 30.578 26.777 1.00 16.20 234 GLY A C 1
ATOM 1458 O O . GLY A 1 204 ? 36.723 30.948 26.894 1.00 14.53 234 GLY A O 1
ATOM 1459 N N . LEU A 1 205 ? 34.555 31.127 27.479 1.00 15.85 235 LEU A N 1
ATOM 1460 C CA . LEU A 1 205 ? 34.840 32.157 28.475 1.00 14.45 235 LEU A CA 1
ATOM 1461 C C . LEU A 1 205 ? 35.699 31.609 29.607 1.00 14.29 235 LEU A C 1
ATOM 1462 O O . LEU A 1 205 ? 36.581 32.309 30.120 1.00 16.07 235 LEU A O 1
ATOM 1467 N N . LEU A 1 206 ? 35.456 30.359 30.013 1.00 15.00 236 LEU A N 1
ATOM 1468 C CA . LEU A 1 206 ? 36.247 29.748 31.073 1.00 14.16 236 LEU A CA 1
ATOM 1469 C C . LEU A 1 206 ? 37.680 29.493 30.637 1.00 15.16 236 LEU A C 1
ATOM 1470 O O . LEU A 1 206 ? 38.564 29.397 31.494 1.00 17.08 236 LEU A O 1
ATOM 1475 N N . LEU A 1 207 ? 37.923 29.367 29.330 1.00 15.77 237 LEU A N 1
ATOM 1476 C CA . LEU A 1 207 ? 39.298 29.293 28.844 1.00 15.01 237 LEU A CA 1
ATOM 1477 C C . LEU A 1 207 ? 40.092 30.551 29.177 1.00 18.05 237 LEU A C 1
ATOM 1478 O O . LEU A 1 207 ? 41.327 30.508 29.174 1.00 16.42 237 LEU A O 1
ATOM 1483 N N . THR A 1 208 ? 39.419 31.666 29.461 1.00 15.05 238 THR A N 1
ATOM 1484 C CA . THR A 1 208 ? 40.083 32.886 29.897 1.00 15.37 238 THR A CA 1
ATOM 1485 C C . THR A 1 208 ? 40.005 33.080 31.407 1.00 18.60 238 THR A C 1
ATOM 1486 O O . THR A 1 208 ? 40.404 34.135 31.909 1.00 18.66 238 THR A O 1
ATOM 1490 N N . SER A 1 209 ? 39.511 32.087 32.140 1.00 17.60 239 SER A N 1
ATOM 1491 C CA . SER A 1 209 ? 39.333 32.226 33.580 1.00 17.11 239 SER A CA 1
ATOM 1492 C C . SER A 1 209 ? 40.461 31.538 34.322 1.00 16.58 239 SER A C 1
ATOM 1493 O O . SER A 1 209 ? 40.724 30.354 34.073 1.00 17.74 239 SER A O 1
ATOM 1496 N N . PRO A 1 210 ? 41.136 32.218 35.249 1.00 18.22 240 PRO A N 1
ATOM 1497 C CA . PRO A 1 210 ? 42.112 31.510 36.093 1.00 19.42 240 PRO A CA 1
ATOM 1498 C C . PRO A 1 210 ? 41.480 30.417 36.940 1.00 19.71 240 PRO A C 1
ATOM 1499 O O . PRO A 1 210 ? 42.189 29.499 37.368 1.00 20.38 240 PRO A O 1
ATOM 1503 N N . LEU A 1 211 ? 40.162 30.463 37.158 1.00 17.60 241 LEU A N 1
ATOM 1504 C CA . LEU A 1 211 ? 39.483 29.462 37.976 1.00 20.57 241 LEU A CA 1
ATOM 1505 C C . LEU A 1 211 ? 39.356 28.102 37.299 1.00 17.70 241 LEU A C 1
ATOM 1506 O O . LEU A 1 211 ? 39.001 27.131 37.975 1.00 17.08 241 LEU A O 1
ATOM 1511 N N . SER A 1 212 ? 39.628 27.994 36.002 1.00 19.34 242 SER A N 1
ATOM 1512 C CA . SER A 1 212 ? 39.464 26.721 35.314 1.00 18.56 242 SER A CA 1
ATOM 1513 C C . SER A 1 212 ? 40.719 25.859 35.344 1.00 17.44 242 SER A C 1
ATOM 1514 O O . SER A 1 212 ? 40.686 24.734 34.837 1.00 17.91 242 SER A O 1
ATOM 1517 N N . LYS A 1 213 ? 41.806 26.351 35.940 1.00 18.41 243 LYS A N 1
ATOM 1518 C CA . LYS A 1 213 ? 43.084 25.648 35.932 1.00 23.61 243 LYS A CA 1
ATOM 1519 C C . LYS A 1 213 ? 42.950 24.215 36.438 1.00 20.09 243 LYS A C 1
ATOM 1520 O O . LYS A 1 213 ? 42.378 23.966 37.503 1.00 19.26 243 LYS A O 1
ATOM 1526 N N . GLY A 1 214 ? 43.467 23.273 35.651 1.00 21.92 244 GLY A N 1
ATOM 1527 C CA . GLY A 1 214 ? 43.549 21.885 36.056 1.00 22.23 244 GLY A CA 1
ATOM 1528 C C . GLY A 1 214 ? 42.249 21.116 36.072 1.00 20.43 244 GLY A C 1
ATOM 1529 O O . GLY A 1 214 ? 42.210 20.016 36.628 1.00 28.05 244 GLY A O 1
ATOM 1530 N N . LEU A 1 215 ? 41.181 21.645 35.481 1.00 15.82 245 LEU A N 1
ATOM 1531 C CA . LEU A 1 215 ? 39.891 20.970 35.515 1.00 18.34 245 LEU A CA 1
ATOM 1532 C C . LEU A 1 215 ? 39.585 20.189 34.244 1.00 20.49 245 LEU A C 1
ATOM 1533 O O . LEU A 1 215 ? 38.613 19.425 34.226 1.00 19.16 245 LEU A O 1
ATOM 1538 N N . PHE A 1 216 ? 40.385 20.353 33.192 1.00 15.09 246 PHE A N 1
ATOM 1539 C CA . PHE A 1 216 ? 40.221 19.581 31.968 1.00 17.41 246 PHE A CA 1
ATOM 1540 C C . PHE A 1 216 ? 41.456 19.763 31.100 1.00 19.77 246 PHE A C 1
ATOM 1541 O O . PHE A 1 216 ? 42.049 20.845 31.075 1.00 20.52 246 PHE A O 1
ATOM 1549 N N . ARG A 1 217 ? 41.841 18.699 30.397 1.00 17.67 247 ARG A N 1
ATOM 1550 C CA . ARG A 1 217 ? 42.930 18.793 29.436 1.00 20.04 247 ARG A CA 1
ATOM 1551 C C . ARG A 1 217 ? 42.441 19.133 28.036 1.00 18.99 247 ARG A C 1
ATOM 1552 O O . ARG A 1 217 ? 43.253 19.527 27.187 1.00 19.75 247 ARG A O 1
ATOM 1560 N N . GLY A 1 218 ? 41.150 18.987 27.775 1.00 19.07 248 GLY A N 1
ATOM 1561 C CA . GLY A 1 218 ? 40.617 19.226 26.449 1.00 18.53 248 GLY A CA 1
ATOM 1562 C C . GLY A 1 218 ? 39.277 19.927 26.523 1.00 24.18 248 GLY A C 1
ATOM 1563 O O . GLY A 1 218 ? 38.549 19.828 27.517 1.00 19.58 248 GLY A O 1
ATOM 1564 N N . ALA A 1 219 ? 38.959 20.650 25.449 1.00 15.02 249 ALA A N 1
ATOM 1565 C CA . ALA A 1 219 ? 37.706 21.385 25.355 1.00 16.00 249 ALA A CA 1
ATOM 1566 C C . ALA A 1 219 ? 37.200 21.341 23.922 1.00 16.76 249 ALA A C 1
ATOM 1567 O O . ALA A 1 219 ? 37.951 21.638 22.986 1.00 16.45 249 ALA A O 1
ATOM 1569 N N . ILE A 1 220 ? 35.936 20.955 23.758 1.00 14.68 250 ILE A N 1
ATOM 1570 C CA . ILE A 1 220 ? 35.262 20.957 22.466 1.00 14.81 250 ILE A CA 1
ATOM 1571 C C . ILE A 1 220 ? 34.167 22.008 22.523 1.00 14.58 250 ILE A C 1
ATOM 1572 O O . ILE A 1 220 ? 33.276 21.943 23.381 1.00 18.74 250 ILE A O 1
ATOM 1577 N N . LEU A 1 221 ? 34.227 22.971 21.607 1.00 17.52 251 LEU A N 1
ATOM 1578 C CA . LEU A 1 221 ? 33.287 24.086 21.561 1.00 15.35 251 LEU A CA 1
ATOM 1579 C C . LEU A 1 221 ? 32.475 23.975 20.278 1.00 18.66 251 LEU A C 1
ATOM 1580 O O . LEU A 1 221 ? 32.998 24.215 19.183 1.00 16.90 251 LEU A O 1
ATOM 1585 N N . GLU A 1 222 ? 31.202 23.595 20.410 1.00 16.54 252 GLU A N 1
ATOM 1586 C CA . GLU A 1 222 ? 30.297 23.459 19.270 1.00 19.84 252 GLU A CA 1
ATOM 1587 C C . GLU A 1 222 ? 29.434 24.717 19.192 1.00 16.07 252 GLU A C 1
ATOM 1588 O O . GLU A 1 222 ? 28.567 24.936 20.041 1.00 14.90 252 GLU A O 1
ATOM 1594 N N . SER A 1 223 ? 29.678 25.540 18.174 1.00 18.10 253 SER A N 1
ATOM 1595 C CA . SER A 1 223 ? 28.954 26.786 17.955 1.00 15.20 253 SER A CA 1
ATOM 1596 C C . SER A 1 223 ? 28.936 27.705 19.185 1.00 17.16 253 SER A C 1
ATOM 1597 O O . SER A 1 223 ? 27.858 28.073 19.669 1.00 16.67 253 SER A O 1
ATOM 1600 N N . PRO A 1 224 ? 30.095 28.100 19.706 1.00 17.89 254 PRO A N 1
ATOM 1601 C CA . PRO A 1 224 ? 30.102 29.046 20.824 1.00 14.58 254 PRO A CA 1
ATOM 1602 C C . PRO A 1 224 ? 29.873 30.472 20.351 1.00 16.45 254 PRO A C 1
ATOM 1603 O O . PRO A 1 224 ? 30.280 30.864 19.254 1.00 18.51 254 PRO A O 1
ATOM 1607 N N . GLY A 1 225 ? 29.205 31.251 21.201 1.00 17.03 255 GLY A N 1
ATOM 1608 C CA . GLY A 1 225 ? 29.057 32.676 20.974 1.00 14.86 255 GLY A CA 1
ATOM 1609 C C . GLY A 1 225 ? 30.073 33.485 21.758 1.00 18.80 255 GLY A C 1
ATOM 1610 O O . GLY A 1 225 ? 29.888 33.730 22.957 1.00 16.37 255 GLY A O 1
ATOM 1611 N N . LEU A 1 226 ? 31.145 33.914 21.091 1.00 15.06 256 LEU A N 1
ATOM 1612 C CA . LEU A 1 226 ? 32.293 34.524 21.752 1.00 15.99 256 LEU A CA 1
ATOM 1613 C C . LEU A 1 226 ? 32.635 35.865 21.111 1.00 17.45 256 LEU A C 1
ATOM 1614 O O . LEU A 1 226 ? 32.189 36.187 20.005 1.00 18.87 256 LEU A O 1
ATOM 1619 N N . THR A 1 227 ? 33.460 36.639 21.825 1.00 15.57 257 THR A N 1
ATOM 1620 C CA . THR A 1 227 ? 33.793 38.026 21.480 1.00 19.37 257 THR A CA 1
ATOM 1621 C C . THR A 1 227 ? 32.545 38.893 21.352 1.00 17.54 257 THR A C 1
ATOM 1622 O O . THR A 1 227 ? 32.563 39.917 20.669 1.00 20.42 257 THR A O 1
ATOM 1626 N N . ARG A 1 228 ? 31.454 38.494 22.017 1.00 21.10 258 ARG A N 1
ATOM 1627 C CA . ARG A 1 228 ? 30.220 39.262 22.073 1.00 18.99 258 ARG A CA 1
ATOM 1628 C C . ARG A 1 228 ? 30.288 40.304 23.180 1.00 20.75 258 ARG A C 1
ATOM 1629 O O . ARG A 1 228 ? 31.087 40.182 24.116 1.00 21.62 258 ARG A O 1
ATOM 1637 N N . PRO A 1 229 ? 29.456 41.344 23.101 1.00 19.56 259 PRO A N 1
ATOM 1638 C CA . PRO A 1 229 ? 29.388 42.323 24.195 1.00 21.10 259 PRO A CA 1
ATOM 1639 C C . PRO A 1 229 ? 29.015 41.669 25.520 1.00 24.61 259 PRO A C 1
ATOM 1640 O O . PRO A 1 229 ? 28.082 40.864 25.602 1.00 19.16 259 PRO A O 1
ATOM 1644 N N . LEU A 1 230 ? 29.761 42.022 26.564 1.00 18.52 260 LEU A N 1
ATOM 1645 C CA . LEU A 1 230 ? 29.509 41.558 27.921 1.00 21.10 260 LEU A CA 1
ATOM 1646 C C . LEU A 1 230 ? 29.336 42.761 28.836 1.00 17.92 260 LEU A C 1
ATOM 1647 O O . LEU A 1 230 ? 30.048 43.761 28.703 1.00 23.48 260 LEU A O 1
ATOM 1652 N N . ALA A 1 231 ? 28.380 42.665 29.755 1.00 21.06 261 ALA A N 1
ATOM 1653 C CA . ALA A 1 231 ? 28.160 43.727 30.724 1.00 18.53 261 ALA A CA 1
ATOM 1654 C C . ALA A 1 231 ? 29.246 43.709 31.792 1.00 18.63 261 ALA A C 1
ATOM 1655 O O . ALA A 1 231 ? 29.779 42.654 32.147 1.00 19.39 261 ALA A O 1
ATOM 1657 N N . THR A 1 232 ? 29.589 44.895 32.288 1.00 18.77 262 THR A N 1
ATOM 1658 C CA . THR A 1 232 ? 30.510 44.998 33.408 1.00 21.62 262 THR A CA 1
ATOM 1659 C C . THR A 1 232 ? 29.776 44.720 34.714 1.00 23.79 262 THR A C 1
ATOM 1660 O O . THR A 1 232 ? 28.544 44.760 34.785 1.00 17.01 262 THR A O 1
ATOM 1664 N N . LEU A 1 233 ? 30.555 44.439 35.760 1.00 18.78 263 LEU A N 1
ATOM 1665 C CA . LEU A 1 233 ? 29.957 44.219 37.072 1.00 20.51 263 LEU A CA 1
ATOM 1666 C C . LEU A 1 233 ? 29.228 45.465 37.557 1.00 23.19 263 LEU A C 1
ATOM 1667 O O . LEU A 1 233 ? 28.155 45.366 38.161 1.00 20.69 263 LEU A O 1
ATOM 1672 N N . ALA A 1 234 ? 29.786 46.649 37.290 1.00 19.52 264 ALA A N 1
ATOM 1673 C CA . ALA A 1 234 ? 29.147 47.886 37.731 1.00 19.97 264 ALA A CA 1
ATOM 1674 C C . ALA A 1 234 ? 27.766 48.051 37.104 1.00 26.03 264 ALA A C 1
ATOM 1675 O O . ALA A 1 234 ? 26.778 48.302 37.806 1.00 26.38 264 ALA A O 1
ATOM 1677 N N . ASP A 1 235 ? 27.673 47.898 35.779 1.00 21.17 265 ASP A N 1
ATOM 1678 C CA . ASP A 1 235 ? 26.390 48.071 35.102 1.00 23.36 265 ASP A CA 1
ATOM 1679 C C . ASP A 1 235 ? 25.392 46.992 35.503 1.00 19.95 265 ASP A C 1
ATOM 1680 O O . ASP A 1 235 ? 24.212 47.287 35.736 1.00 26.61 265 ASP A O 1
ATOM 1685 N N . SER A 1 236 ? 25.839 45.736 35.576 1.00 19.34 266 SER A N 1
ATOM 1686 C CA . SER A 1 236 ? 24.926 44.656 35.940 1.00 21.67 266 SER A CA 1
ATOM 1687 C C . SER A 1 236 ? 24.427 44.818 37.370 1.00 23.01 266 SER A C 1
ATOM 1688 O O . SER A 1 236 ? 23.249 44.577 37.651 1.00 21.17 266 SER A O 1
ATOM 1691 N N . ALA A 1 237 ? 25.301 45.255 38.281 1.00 22.05 267 ALA A N 1
ATOM 1692 C CA . ALA A 1 237 ? 24.896 45.470 39.665 1.00 22.53 267 ALA A CA 1
ATOM 1693 C C . ALA A 1 237 ? 23.954 46.660 39.785 1.00 28.95 267 ALA A C 1
ATOM 1694 O O . ALA A 1 237 ? 23.016 46.635 40.592 1.00 19.73 267 ALA A O 1
ATOM 1696 N N . ALA A 1 238 ? 24.176 47.710 38.987 1.00 22.42 268 ALA A N 1
ATOM 1697 C CA . ALA A 1 238 ? 23.220 48.812 38.960 1.00 26.71 268 ALA A CA 1
ATOM 1698 C C . ALA A 1 238 ? 21.857 48.340 38.464 1.00 27.42 268 ALA A C 1
ATOM 1699 O O . ALA A 1 238 ? 20.817 48.709 39.029 1.00 26.51 268 ALA A O 1
ATOM 1701 N N . SER A 1 239 ? 21.842 47.518 37.412 1.00 21.46 269 SER A N 1
ATOM 1702 C CA . SER A 1 239 ? 20.586 46.954 36.927 1.00 23.88 269 SER A CA 1
ATOM 1703 C C . SER A 1 239 ? 19.890 46.143 38.016 1.00 30.42 269 SER A C 1
ATOM 1704 O O . SER A 1 239 ? 18.678 46.279 38.239 1.00 31.09 269 SER A O 1
ATOM 1707 N N . GLY A 1 240 ? 20.652 45.297 38.712 1.00 27.06 270 GLY A N 1
ATOM 1708 C CA . GLY A 1 240 ? 20.077 44.501 39.784 1.00 27.00 270 GLY A CA 1
ATOM 1709 C C . GLY A 1 240 ? 19.500 45.352 40.899 1.00 26.87 270 GLY A C 1
ATOM 1710 O O . GLY A 1 240 ? 18.434 45.044 41.440 1.00 26.64 270 GLY A O 1
ATOM 1711 N N . GLU A 1 241 ? 20.194 46.435 41.259 1.00 24.12 271 GLU A N 1
ATOM 1712 C CA . GLU A 1 241 ? 19.666 47.344 42.272 1.00 26.41 271 GLU A CA 1
ATOM 1713 C C . GLU A 1 241 ? 18.391 48.024 41.795 1.00 32.79 271 GLU A C 1
ATOM 1714 O O . GLU A 1 241 ? 17.491 48.298 42.600 1.00 27.75 271 GLU A O 1
ATOM 1720 N N . ARG A 1 242 ? 18.298 48.306 40.493 1.00 28.29 272 ARG A N 1
ATOM 1721 C CA . ARG A 1 242 ? 17.058 48.845 39.944 1.00 31.85 272 ARG A CA 1
ATOM 1722 C C . ARG A 1 242 ? 15.920 47.837 40.023 1.00 32.49 272 ARG A C 1
ATOM 1723 O O . ARG A 1 242 ? 14.759 48.231 40.180 1.00 31.82 272 ARG A O 1
ATOM 1731 N N . LEU A 1 243 ? 16.219 46.542 39.898 1.00 27.50 273 LEU A N 1
ATOM 1732 C CA . LEU A 1 243 ? 15.168 45.541 40.069 1.00 28.20 273 LEU A CA 1
ATOM 1733 C C . LEU A 1 243 ? 14.574 45.607 41.475 1.00 29.84 273 LEU A C 1
ATOM 1734 O O . LEU A 1 243 ? 13.349 45.618 41.647 1.00 29.72 273 LEU A O 1
ATOM 1739 N N . ASP A 1 244 ? 15.435 45.646 42.493 1.00 23.64 274 ASP A N 1
ATOM 1740 C CA . ASP A 1 244 ? 15.038 45.832 43.884 1.00 23.86 274 ASP A CA 1
ATOM 1741 C C . ASP A 1 244 ? 16.278 46.145 44.706 1.00 25.37 274 ASP A C 1
ATOM 1742 O O . ASP A 1 244 ? 17.236 45.365 44.714 1.00 24.07 274 ASP A O 1
ATOM 1747 N N . ALA A 1 245 ? 16.277 47.286 45.396 1.00 23.91 275 ALA A N 1
ATOM 1748 C CA . ALA A 1 245 ? 17.444 47.673 46.180 1.00 27.42 275 ALA A CA 1
ATOM 1749 C C . ALA A 1 245 ? 17.597 46.843 47.451 1.00 28.08 275 ALA A C 1
ATOM 1750 O O . ALA A 1 245 ? 18.694 46.805 48.023 1.00 27.43 275 ALA A O 1
ATOM 1752 N N . ASP A 1 246 ? 16.531 46.179 47.896 1.00 28.94 276 ASP A N 1
ATOM 1753 C CA . ASP A 1 246 ? 16.534 45.381 49.121 1.00 23.32 276 ASP A CA 1
ATOM 1754 C C . ASP A 1 246 ? 16.836 43.932 48.750 1.00 24.88 276 ASP A C 1
ATOM 1755 O O . ASP A 1 246 ? 15.956 43.204 48.282 1.00 25.45 276 ASP A O 1
ATOM 1760 N N . LEU A 1 247 ? 18.082 43.509 48.979 1.00 21.23 277 LEU A N 1
ATOM 1761 C CA . LEU A 1 247 ? 18.481 42.152 48.617 1.00 22.82 277 LEU A CA 1
ATOM 1762 C C . LEU A 1 247 ? 17.694 41.102 49.387 1.00 22.13 277 LEU A C 1
ATOM 1763 O O . LEU A 1 247 ? 17.369 40.045 48.836 1.00 18.06 277 LEU A O 1
ATOM 1768 N N . SER A 1 248 ? 17.364 41.381 50.651 1.00 22.16 278 SER A N 1
ATOM 1769 C CA . SER A 1 248 ? 16.595 40.434 51.453 1.00 26.77 278 SER A CA 1
ATOM 1770 C C . SER A 1 248 ? 15.246 40.136 50.817 1.00 21.09 278 SER A C 1
ATOM 1771 O O . SER A 1 248 ? 14.827 38.974 50.744 1.00 20.97 278 SER A O 1
ATOM 1774 N N . ARG A 1 249 ? 14.545 41.176 50.361 1.00 19.79 279 ARG A N 1
ATOM 1775 C CA . ARG A 1 249 ? 13.263 40.963 49.698 1.00 22.80 279 ARG A CA 1
ATOM 1776 C C . ARG A 1 249 ? 13.432 40.147 48.421 1.00 19.01 279 ARG A C 1
ATOM 1777 O O . ARG A 1 249 ? 12.609 39.275 48.120 1.00 20.73 279 ARG A O 1
ATOM 1785 N N . LEU A 1 250 ? 14.503 40.405 47.663 1.00 18.76 280 LEU A N 1
ATOM 1786 C CA . LEU A 1 250 ? 14.789 39.587 46.487 1.00 18.37 280 LEU A CA 1
ATOM 1787 C C . LEU A 1 250 ? 14.963 38.122 46.864 1.00 17.89 280 LEU A C 1
ATOM 1788 O O . LEU A 1 250 ? 14.434 37.231 46.187 1.00 17.75 280 LEU A O 1
ATOM 1793 N N . ARG A 1 251 ? 15.699 37.851 47.945 1.00 17.69 281 ARG A N 1
ATOM 1794 C CA . ARG A 1 251 ? 15.929 36.471 48.354 1.00 18.90 281 ARG A CA 1
ATOM 1795 C C . ARG A 1 251 ? 14.681 35.822 48.936 1.00 19.90 281 ARG A C 1
ATOM 1796 O O . ARG A 1 251 ? 14.598 34.590 48.967 1.00 21.68 281 ARG A O 1
ATOM 1804 N N . SER A 1 252 ? 13.714 36.610 49.398 1.00 21.46 282 SER A N 1
ATOM 1805 C CA . SER A 1 252 ? 12.473 36.058 49.919 1.00 19.64 282 SER A CA 1
ATOM 1806 C C . SER A 1 252 ? 11.380 35.974 48.857 1.00 20.30 282 SER A C 1
ATOM 1807 O O . SER A 1 252 ? 10.229 35.675 49.188 1.00 23.79 282 SER A O 1
ATOM 1810 N N . THR A 1 253 ? 11.716 36.216 47.591 1.00 19.08 283 THR A N 1
ATOM 1811 C CA . THR A 1 253 ? 10.750 36.134 46.503 1.00 18.60 283 THR A CA 1
ATOM 1812 C C . THR A 1 253 ? 10.769 34.735 45.894 1.00 19.44 283 THR A C 1
ATOM 1813 O O . THR A 1 253 ? 11.841 34.182 45.628 1.00 17.75 283 THR A O 1
ATOM 1817 N N . ASP A 1 254 ? 9.581 34.171 45.686 1.00 19.80 284 ASP A N 1
ATOM 1818 C CA . ASP A 1 254 ? 9.459 32.853 45.079 1.00 18.31 284 ASP A CA 1
ATOM 1819 C C . ASP A 1 254 ? 10.172 32.826 43.729 1.00 18.07 284 ASP A C 1
ATOM 1820 O O . ASP A 1 254 ? 10.069 33.782 42.951 1.00 18.33 284 ASP A O 1
ATOM 1825 N N . PRO A 1 255 ? 10.900 31.752 43.418 1.00 19.72 285 PRO A N 1
ATOM 1826 C CA . PRO A 1 255 ? 11.727 31.765 42.199 1.00 17.36 285 PRO A CA 1
ATOM 1827 C C . PRO A 1 255 ? 10.928 31.883 40.910 1.00 23.55 285 PRO A C 1
ATOM 1828 O O . PRO A 1 255 ? 11.370 32.582 39.993 1.00 18.87 285 PRO A O 1
ATOM 1832 N N . ALA A 1 256 ? 9.768 31.231 40.802 1.00 21.70 286 ALA A N 1
ATOM 1833 C CA . ALA A 1 256 ? 8.970 31.377 39.585 1.00 21.27 286 ALA A CA 1
ATOM 1834 C C . ALA A 1 256 ? 8.500 32.816 39.403 1.00 19.98 286 ALA A C 1
ATOM 1835 O O . ALA A 1 256 ? 8.512 33.346 38.286 1.00 19.24 286 ALA A O 1
ATOM 1837 N N . THR A 1 257 ? 8.101 33.467 40.498 1.00 19.23 287 THR A N 1
ATOM 1838 C CA . THR A 1 257 ? 7.658 34.858 40.436 1.00 20.76 287 THR A CA 1
ATOM 1839 C C . THR A 1 257 ? 8.773 35.770 39.937 1.00 20.09 287 THR A C 1
ATOM 1840 O O . THR A 1 257 ? 8.565 36.597 39.039 1.00 19.95 287 THR A O 1
ATOM 1844 N N . LEU A 1 258 ? 9.969 35.632 40.514 1.00 18.95 288 LEU A N 1
ATOM 1845 C CA . LEU A 1 258 ? 11.092 36.472 40.113 1.00 22.95 288 LEU A CA 1
ATOM 1846 C C . LEU A 1 258 ? 11.521 36.175 38.680 1.00 18.62 288 LEU A C 1
ATOM 1847 O O . LEU A 1 258 ? 11.863 37.093 37.925 1.00 20.17 288 LEU A O 1
ATOM 1852 N N . MET A 1 259 ? 11.505 34.898 38.290 1.00 21.34 289 MET A N 1
ATOM 1853 C CA . MET A 1 259 ? 11.835 34.520 36.919 1.00 22.02 289 MET A CA 1
ATOM 1854 C C . MET A 1 259 ? 10.877 35.166 35.928 1.00 23.76 289 MET A C 1
ATOM 1855 O O . MET A 1 259 ? 11.302 35.720 34.909 1.00 20.54 289 MET A O 1
ATOM 1860 N N . ALA A 1 260 ? 9.574 35.096 36.209 1.00 20.95 290 ALA A N 1
ATOM 1861 C CA . ALA A 1 260 ? 8.591 35.716 35.328 1.00 24.21 290 ALA A CA 1
ATOM 1862 C C . ALA A 1 260 ? 8.768 37.229 35.280 1.00 27.48 290 ALA A C 1
ATOM 1863 O O . ALA A 1 260 ? 8.679 37.843 34.207 1.00 33.23 290 ALA A O 1
ATOM 1865 N N . ARG A 1 261 ? 9.018 37.846 36.437 1.00 24.83 291 ARG A N 1
ATOM 1866 C CA . ARG A 1 261 ? 9.213 39.291 36.488 1.00 30.90 291 ARG A CA 1
ATOM 1867 C C . ARG A 1 261 ? 10.389 39.709 35.614 1.00 35.69 291 ARG A C 1
ATOM 1868 O O . ARG A 1 261 ? 10.294 40.668 34.838 1.00 38.12 291 ARG A O 1
ATOM 1876 N N . ALA A 1 262 ? 11.504 38.980 35.713 1.00 28.18 292 ALA A N 1
ATOM 1877 C CA . ALA A 1 262 ? 12.673 39.299 34.900 1.00 32.53 292 ALA A CA 1
ATOM 1878 C C . ALA A 1 262 ? 12.425 39.002 33.427 1.00 32.36 292 ALA A C 1
ATOM 1879 O O . ALA A 1 262 ? 12.875 39.754 32.555 1.00 37.83 292 ALA A O 1
ATOM 1881 N N . ASP A 1 263 ? 11.707 37.916 33.131 1.00 36.30 293 ASP A N 1
ATOM 1882 C CA . ASP A 1 263 ? 11.431 37.556 31.744 1.00 42.00 293 ASP A CA 1
ATOM 1883 C C . ASP A 1 263 ? 10.578 38.615 31.053 1.00 45.55 293 ASP A C 1
ATOM 1884 O O . ASP A 1 263 ? 10.776 38.907 29.866 1.00 46.71 293 ASP A O 1
ATOM 1889 N N . ALA A 1 264 ? 9.631 39.212 31.782 1.00 44.92 294 ALA A N 1
ATOM 1890 C CA . ALA A 1 264 ? 8.786 40.238 31.176 1.00 50.20 294 ALA A CA 1
ATOM 1891 C C . ALA A 1 264 ? 9.606 41.425 30.686 1.00 48.67 294 ALA A C 1
ATOM 1892 O O . ALA A 1 264 ? 9.222 42.084 29.714 1.00 58.17 294 ALA A O 1
ATOM 1894 N N . ALA A 1 265 ? 10.747 41.693 31.322 1.00 43.43 295 ALA A N 1
ATOM 1895 C CA . ALA A 1 265 ? 11.600 42.815 30.951 1.00 45.07 295 ALA A CA 1
ATOM 1896 C C . ALA A 1 265 ? 12.546 42.497 29.798 1.00 53.80 295 ALA A C 1
ATOM 1897 O O . ALA A 1 265 ? 13.262 43.396 29.342 1.00 50.01 295 ALA A O 1
ATOM 1899 N N . ARG A 1 266 ? 12.576 41.254 29.322 1.00 50.13 296 ARG A N 1
ATOM 1900 C CA . ARG A 1 266 ? 13.452 40.898 28.218 1.00 42.81 296 ARG A CA 1
ATOM 1901 C C . ARG A 1 266 ? 13.038 41.621 26.939 1.00 50.62 296 ARG A C 1
ATOM 1902 O O . ARG A 1 266 ? 11.861 41.934 26.743 1.00 47.03 296 ARG A O 1
ATOM 1910 N N . PRO A 1 267 ? 13.990 41.903 26.052 1.00 47.34 297 PRO A N 1
ATOM 1911 C CA . PRO A 1 267 ? 13.636 42.460 24.741 1.00 51.29 297 PRO A CA 1
ATOM 1912 C C . PRO A 1 267 ? 13.056 41.387 23.835 1.00 50.19 297 PRO A C 1
ATOM 1913 O O . PRO A 1 267 ? 13.539 40.252 23.800 1.00 53.10 297 PRO A O 1
ATOM 1917 N N . ALA A 1 268 ? 12.008 41.759 23.095 1.00 55.84 298 ALA A N 1
ATOM 1918 C CA . ALA A 1 268 ? 11.418 40.830 22.137 1.00 60.95 298 ALA A CA 1
ATOM 1919 C C . ALA A 1 268 ? 12.302 40.632 20.911 1.00 64.19 298 ALA A C 1
ATOM 1920 O O . ALA A 1 268 ? 12.313 39.541 20.328 1.00 67.04 298 ALA A O 1
ATOM 1922 N N . SER A 1 269 ? 13.060 41.655 20.527 1.00 57.23 299 SER A N 1
ATOM 1923 C CA . SER A 1 269 ? 13.993 41.591 19.414 1.00 53.86 299 SER A CA 1
ATOM 1924 C C . SER A 1 269 ? 15.416 41.638 19.948 1.00 49.91 299 SER A C 1
ATOM 1925 O O . SER A 1 269 ? 15.703 42.351 20.917 1.00 51.95 299 SER A O 1
ATOM 1928 N N . ARG A 1 270 ? 16.304 40.894 19.306 1.00 43.56 300 ARG A N 1
ATOM 1929 C CA . ARG A 1 270 ? 17.680 40.775 19.763 1.00 38.05 300 ARG A CA 1
ATOM 1930 C C . ARG A 1 270 ? 18.575 41.845 19.141 1.00 31.59 300 ARG A C 1
ATOM 1931 O O . ARG A 1 270 ? 18.779 41.863 17.923 1.00 28.88 300 ARG A O 1
ATOM 1939 N N . ASP A 1 271 ? 19.087 42.743 19.977 1.00 29.59 301 ASP A N 1
ATOM 1940 C CA . ASP A 1 271 ? 20.012 43.781 19.546 1.00 29.06 301 ASP A CA 1
ATOM 1941 C C . ASP A 1 271 ? 21.429 43.223 19.612 1.00 24.51 301 ASP A C 1
ATOM 1942 O O . ASP A 1 271 ? 21.917 42.883 20.696 1.00 30.70 301 ASP A O 1
ATOM 1947 N N . LEU A 1 272 ? 22.091 43.140 18.455 1.00 24.60 302 LEU A N 1
ATOM 1948 C CA . LEU A 1 272 ? 23.432 42.565 18.394 1.00 25.61 302 LEU A CA 1
ATOM 1949 C C . LEU A 1 272 ? 24.468 43.393 19.146 1.00 27.78 302 LEU A C 1
ATOM 1950 O O . LEU A 1 272 ? 25.530 42.864 19.492 1.00 27.84 302 LEU A O 1
ATOM 1955 N N . ARG A 1 273 ? 24.196 44.668 19.400 1.00 25.65 303 ARG A N 1
ATOM 1956 C CA . ARG A 1 273 ? 25.153 45.534 20.074 1.00 27.38 303 ARG A CA 1
ATOM 1957 C C . ARG A 1 273 ? 25.017 45.510 21.592 1.00 27.56 303 ARG A C 1
ATOM 1958 O O . ARG A 1 273 ? 25.805 46.167 22.279 1.00 28.45 303 ARG A O 1
ATOM 1960 N N . ARG A 1 274 ? 24.050 44.766 22.135 1.00 28.26 304 ARG A N 1
ATOM 1961 C CA . ARG A 1 274 ? 23.831 44.760 23.570 1.00 25.86 304 ARG A CA 1
ATOM 1962 C C . ARG A 1 274 ? 24.259 43.432 24.185 1.00 26.42 304 ARG A C 1
ATOM 1963 O O . ARG A 1 274 ? 24.283 42.404 23.499 1.00 23.57 304 ARG A O 1
ATOM 1971 N N . PRO A 1 275 ? 24.601 43.418 25.476 1.00 20.60 305 PRO A N 1
ATOM 1972 C CA . PRO A 1 275 ? 24.839 42.143 26.158 1.00 25.94 305 PRO A CA 1
ATOM 1973 C C . PRO A 1 275 ? 23.565 41.314 26.227 1.00 24.23 305 PRO A C 1
ATOM 1974 O O . PRO A 1 275 ? 22.450 41.815 26.060 1.00 23.30 305 PRO A O 1
ATOM 1978 N N . ARG A 1 276 ? 23.747 40.023 26.479 1.00 22.41 306 ARG A N 1
ATOM 1979 C CA . ARG A 1 276 ? 22.607 39.153 26.717 1.00 23.89 306 ARG A CA 1
ATOM 1980 C C . ARG A 1 276 ? 21.799 39.680 27.902 1.00 26.93 306 ARG A C 1
ATOM 1981 O O . ARG A 1 276 ? 22.378 40.197 28.867 1.00 22.74 306 ARG A O 1
ATOM 1989 N N . PRO A 1 277 ? 20.467 39.579 27.861 1.00 22.55 307 PRO A N 1
ATOM 1990 C CA . PRO A 1 277 ? 19.663 40.028 29.014 1.00 21.67 307 PRO A CA 1
ATOM 1991 C C . PRO A 1 277 ? 20.092 39.396 30.329 1.00 26.52 307 PRO A C 1
ATOM 1992 O O . PRO A 1 277 ? 20.145 40.080 31.359 1.00 28.10 307 PRO A O 1
ATOM 1996 N N . THR A 1 278 ? 20.397 38.101 30.318 1.00 24.18 308 THR A N 1
ATOM 1997 C CA . THR A 1 278 ? 20.972 37.403 31.461 1.00 20.71 308 THR A CA 1
ATOM 1998 C C . THR A 1 278 ? 22.114 36.544 30.942 1.00 20.25 308 THR A C 1
ATOM 1999 O O . THR A 1 278 ? 21.918 35.732 30.032 1.00 28.89 308 THR A O 1
ATOM 2003 N N . GLY A 1 279 ? 23.302 36.726 31.503 1.00 23.90 309 GLY A N 1
ATOM 2004 C CA . GLY A 1 279 ? 24.438 35.948 31.079 1.00 21.60 309 GLY A CA 1
ATOM 2005 C C . GLY A 1 279 ? 25.729 36.357 31.750 1.00 20.88 309 GLY A C 1
ATOM 2006 O O . GLY A 1 279 ? 25.750 37.178 32.673 1.00 19.53 309 GLY A O 1
ATOM 2007 N N . PRO A 1 280 ? 26.840 35.787 31.285 1.00 19.40 310 PRO A N 1
ATOM 2008 C CA . PRO A 1 280 ? 28.132 36.073 31.913 1.00 18.38 310 PRO A CA 1
ATOM 2009 C C . PRO A 1 280 ? 28.475 37.552 31.837 1.00 18.15 310 PRO A C 1
ATOM 2010 O O . PRO A 1 280 ? 28.217 38.224 30.835 1.00 15.87 310 PRO A O 1
ATOM 2014 N N . ILE A 1 281 ? 29.058 38.058 32.919 1.00 15.66 311 ILE A N 1
ATOM 2015 C CA . ILE A 1 281 ? 29.500 39.440 32.994 1.00 17.76 311 ILE A CA 1
ATOM 2016 C C . ILE A 1 281 ? 30.979 39.452 33.344 1.00 18.20 311 ILE A C 1
ATOM 2017 O O . ILE A 1 281 ? 31.550 38.449 33.780 1.00 19.38 311 ILE A O 1
ATOM 2022 N N . VAL A 1 282 ? 31.605 40.607 33.137 1.00 19.91 312 VAL A N 1
ATOM 2023 C CA . VAL A 1 282 ? 32.975 40.802 33.588 1.00 18.35 312 VAL A CA 1
ATOM 2024 C C . VAL A 1 282 ? 32.914 41.093 35.081 1.00 20.36 312 VAL A C 1
ATOM 2025 O O . VAL A 1 282 ? 32.793 42.249 35.499 1.00 19.27 312 VAL A O 1
ATOM 2029 N N . ASP A 1 283 ? 32.966 40.042 35.896 1.00 20.83 313 ASP A N 1
ATOM 2030 C CA . ASP A 1 283 ? 32.846 40.210 37.336 1.00 23.99 313 ASP A CA 1
ATOM 2031 C C . ASP A 1 283 ? 34.177 40.531 37.993 1.00 23.16 313 ASP A C 1
ATOM 2032 O O . ASP A 1 283 ? 34.189 41.003 39.134 1.00 25.55 313 ASP A O 1
ATOM 2037 N N . GLY A 1 284 ? 35.292 40.299 37.301 1.00 23.37 314 GLY A N 1
ATOM 2038 C CA . GLY A 1 284 ? 36.606 40.490 37.874 1.00 19.64 314 GLY A CA 1
ATOM 2039 C C . GLY A 1 284 ? 37.146 39.296 38.631 1.00 25.64 314 GLY A C 1
ATOM 2040 O O . GLY A 1 284 ? 38.339 39.274 38.957 1.00 32.10 314 GLY A O 1
ATOM 2041 N N . HIS A 1 285 ? 36.308 38.303 38.921 1.00 24.04 315 HIS A N 1
ATOM 2042 C CA . HIS A 1 285 ? 36.720 37.101 39.630 1.00 20.89 315 HIS A CA 1
ATOM 2043 C C . HIS A 1 285 ? 36.725 35.889 38.707 1.00 22.75 315 HIS A C 1
ATOM 2044 O O . HIS A 1 285 ? 37.785 35.317 38.438 1.00 23.61 315 HIS A O 1
ATOM 2051 N N . VAL A 1 286 ? 35.560 35.491 38.196 1.00 19.80 316 VAL A N 1
ATOM 2052 C CA . VAL A 1 286 ? 35.510 34.426 37.199 1.00 20.10 316 VAL A CA 1
ATOM 2053 C C . VAL A 1 286 ? 36.085 34.912 35.872 1.00 19.72 316 VAL A C 1
ATOM 2054 O O . VAL A 1 286 ? 36.890 34.224 35.231 1.00 15.49 316 VAL A O 1
ATOM 2058 N N . LEU A 1 287 ? 35.688 36.107 35.445 1.00 16.72 317 LEU A N 1
ATOM 2059 C CA . LEU A 1 287 ? 36.185 36.711 34.210 1.00 17.79 317 LEU A CA 1
ATOM 2060 C C . LEU A 1 287 ? 36.778 38.073 34.542 1.00 16.76 317 LEU A C 1
ATOM 2061 O O . LEU A 1 287 ? 36.036 39.064 34.662 1.00 17.10 317 LEU A O 1
ATOM 2066 N N . PRO A 1 288 ? 38.100 38.174 34.712 1.00 21.69 318 PRO A N 1
ATOM 2067 C CA . PRO A 1 288 ? 38.710 39.478 35.025 1.00 18.20 318 PRO A CA 1
ATOM 2068 C C . PRO A 1 288 ? 38.620 40.487 33.894 1.00 16.91 318 PRO A C 1
ATOM 2069 O O . PRO A 1 288 ? 38.864 41.677 34.132 1.00 19.18 318 PRO A O 1
ATOM 2073 N N . GLN A 1 289 ? 38.278 40.059 32.684 1.00 17.63 319 GLN A N 1
ATOM 2074 C CA . GLN A 1 289 ? 38.141 40.967 31.555 1.00 19.60 319 GLN A CA 1
ATOM 2075 C C . GLN A 1 289 ? 37.286 40.283 30.502 1.00 17.59 319 GLN A C 1
ATOM 2076 O O . GLN A 1 289 ? 36.954 39.101 30.621 1.00 16.24 319 GLN A O 1
ATOM 2082 N N . THR A 1 290 ? 36.916 41.049 29.474 1.00 16.80 320 THR A N 1
ATOM 2083 C CA . THR A 1 290 ? 36.214 40.468 28.338 1.00 20.24 320 THR A CA 1
ATOM 2084 C C . THR A 1 290 ? 37.084 39.405 27.674 1.00 19.33 320 THR A C 1
ATOM 2085 O O . THR A 1 290 ? 38.314 39.411 27.781 1.00 18.76 320 THR A O 1
ATOM 2089 N N . ASP A 1 291 ? 36.428 38.479 26.975 1.00 19.54 321 ASP A N 1
ATOM 2090 C CA . ASP A 1 291 ? 37.185 37.462 26.259 1.00 20.41 321 ASP A CA 1
ATOM 2091 C C . ASP A 1 291 ? 37.963 38.047 25.087 1.00 20.12 321 ASP A C 1
ATOM 2092 O O . ASP A 1 291 ? 38.977 37.468 24.686 1.00 20.48 321 ASP A O 1
ATOM 2097 N N . SER A 1 292 ? 37.536 39.191 24.550 1.00 19.22 322 SER A N 1
ATOM 2098 C CA . SER A 1 292 ? 38.314 39.846 23.503 1.00 24.92 322 SER A CA 1
ATOM 2099 C C . SER A 1 292 ? 39.641 40.358 24.051 1.00 19.03 322 SER A C 1
ATOM 2100 O O . SER A 1 292 ? 40.700 40.140 23.450 1.00 21.95 322 SER A O 1
ATOM 2103 N N . ALA A 1 293 ? 39.602 41.034 25.203 1.00 18.89 323 ALA A N 1
ATOM 2104 C CA . ALA A 1 293 ? 40.835 41.520 25.817 1.00 21.33 323 ALA A CA 1
ATOM 2105 C C . ALA A 1 293 ? 41.735 40.364 26.240 1.00 22.00 323 ALA A C 1
ATOM 2106 O O . ALA A 1 293 ? 42.959 40.425 26.069 1.00 22.82 323 ALA A O 1
ATOM 2108 N N . ALA A 1 294 ? 41.144 39.300 26.793 1.00 18.80 324 ALA A N 1
ATOM 2109 C CA . ALA A 1 294 ? 41.922 38.121 27.161 1.00 22.51 324 ALA A CA 1
ATOM 2110 C C . ALA A 1 294 ? 42.587 37.493 25.941 1.00 25.64 324 ALA A C 1
ATOM 2111 O O . ALA A 1 294 ? 43.767 37.128 25.993 1.00 26.18 324 ALA A O 1
ATOM 2113 N N . ILE A 1 295 ? 41.840 37.361 24.835 1.00 22.82 325 ILE A N 1
ATOM 2114 C CA . ILE A 1 295 ? 42.413 36.892 23.570 1.00 29.43 325 ILE A CA 1
ATOM 2115 C C . ILE A 1 295 ? 43.608 37.747 23.178 1.00 26.66 325 ILE A C 1
ATOM 2116 O O . ILE A 1 295 ? 44.681 37.236 22.836 1.00 36.92 325 ILE A O 1
ATOM 2121 N N . ALA A 1 296 ? 43.429 39.070 23.211 1.00 29.22 326 ALA A N 1
ATOM 2122 C CA . ALA A 1 296 ? 44.487 39.967 22.761 1.00 27.57 326 ALA A CA 1
ATOM 2123 C C . ALA A 1 296 ? 45.729 39.839 23.633 1.00 29.39 326 ALA A C 1
ATOM 2124 O O . ALA A 1 296 ? 46.856 39.832 23.125 1.00 36.14 326 ALA A O 1
ATOM 2126 N N . ALA A 1 297 ? 45.548 39.721 24.946 1.00 28.12 327 ALA A N 1
ATOM 2127 C CA . ALA A 1 297 ? 46.688 39.640 25.852 1.00 27.11 327 ALA A CA 1
ATOM 2128 C C . ALA A 1 297 ? 47.224 38.223 26.018 1.00 28.68 327 ALA A C 1
ATOM 2129 O O . ALA A 1 297 ? 48.164 38.025 26.796 1.00 30.04 327 ALA A O 1
ATOM 2131 N N . GLY A 1 298 ? 46.661 37.243 25.314 1.00 28.20 328 GLY A N 1
ATOM 2132 C CA . GLY A 1 298 ? 47.105 35.874 25.465 1.00 26.70 328 GLY A CA 1
ATOM 2133 C C . GLY A 1 298 ? 46.658 35.192 26.736 1.00 31.41 328 GLY A C 1
ATOM 2134 O O . GLY A 1 298 ? 47.234 34.168 27.112 1.00 30.40 328 GLY A O 1
ATOM 2135 N N . GLN A 1 299 ? 45.649 35.733 27.420 1.00 25.95 329 GLN A N 1
ATOM 2136 C CA . GLN A 1 299 ? 45.104 35.112 28.627 1.00 28.61 329 GLN A CA 1
ATOM 2137 C C . GLN A 1 299 ? 44.154 33.982 28.223 1.00 28.18 329 GLN A C 1
ATOM 2138 O O . GLN A 1 299 ? 42.935 34.040 28.407 1.00 19.45 329 GLN A O 1
ATOM 2144 N N . LEU A 1 300 ? 44.749 32.933 27.659 1.00 20.81 330 LEU A N 1
ATOM 2145 C CA . LEU A 1 300 ? 44.033 31.756 27.186 1.00 24.71 330 LEU A CA 1
ATOM 2146 C C . LEU A 1 300 ? 44.720 30.513 27.723 1.00 21.99 330 LEU A C 1
ATOM 2147 O O . LEU A 1 300 ? 45.948 30.408 27.664 1.00 26.87 330 LEU A O 1
ATOM 2152 N N . ALA A 1 301 ? 43.938 29.576 28.226 1.00 21.64 331 ALA A N 1
ATOM 2153 C CA . ALA A 1 301 ? 44.494 28.285 28.590 1.00 22.57 331 ALA A CA 1
ATOM 2154 C C . ALA A 1 301 ? 44.778 27.508 27.313 1.00 24.76 331 ALA A C 1
ATOM 2155 O O . ALA A 1 301 ? 43.838 27.187 26.574 1.00 25.57 331 ALA A O 1
ATOM 2157 N N . PRO A 1 302 ? 46.043 27.192 26.999 1.00 25.62 332 PRO A N 1
ATOM 2158 C CA . PRO A 1 302 ? 46.374 26.499 25.748 1.00 22.27 332 PRO A CA 1
ATOM 2159 C C . PRO A 1 302 ? 46.102 24.996 25.804 1.00 24.69 332 PRO A C 1
ATOM 2160 O O . PRO A 1 302 ? 46.945 24.179 25.432 1.00 26.69 332 PRO A O 1
ATOM 2164 N N . VAL A 1 303 ? 44.907 24.633 26.272 1.00 23.96 333 VAL A N 1
ATOM 2165 C CA . VAL A 1 303 ? 44.472 23.244 26.341 1.00 21.37 333 VAL A CA 1
ATOM 2166 C C . VAL A 1 303 ? 44.208 22.747 24.929 1.00 19.95 333 VAL A C 1
ATOM 2167 O O . VAL A 1 303 ? 44.152 23.540 23.982 1.00 16.61 333 VAL A O 1
ATOM 2171 N N . ARG A 1 304 ? 44.044 21.436 24.775 1.00 19.00 334 ARG A N 1
ATOM 2172 C CA . ARG A 1 304 ? 43.592 20.900 23.500 1.00 18.85 334 ARG A CA 1
ATOM 2173 C C . ARG A 1 304 ? 42.177 21.388 23.223 1.00 20.43 334 ARG A C 1
ATOM 2174 O O . ARG A 1 304 ? 41.301 21.309 24.089 1.00 18.40 334 ARG A O 1
ATOM 2182 N N . VAL A 1 305 ? 41.957 21.917 22.023 1.00 18.00 335 VAL A N 1
ATOM 2183 C CA . VAL A 1 305 ? 40.681 22.522 21.670 1.00 16.49 335 VAL A CA 1
ATOM 2184 C C . VAL A 1 305 ? 40.213 21.972 20.332 1.00 18.25 335 VAL A C 1
ATOM 2185 O O . VAL A 1 305 ? 40.980 21.931 19.364 1.00 18.05 335 VAL A O 1
ATOM 2189 N N . LEU A 1 306 ? 38.955 21.546 20.288 1.00 16.54 336 LEU A N 1
ATOM 2190 C CA . LEU A 1 306 ? 38.237 21.282 19.050 1.00 16.77 336 LEU A CA 1
ATOM 2191 C C . LEU A 1 306 ? 37.094 22.286 18.980 1.00 16.36 336 LEU A C 1
ATOM 2192 O O . LEU A 1 306 ? 36.228 22.300 19.862 1.00 18.01 336 LEU A O 1
ATOM 2197 N N . ILE A 1 307 ? 37.095 23.125 17.947 1.00 15.70 337 ILE A N 1
ATOM 2198 C CA . ILE A 1 307 ? 36.119 24.201 17.833 1.00 17.38 337 ILE A CA 1
ATOM 2199 C C . ILE A 1 307 ? 35.575 24.228 16.411 1.00 18.25 337 ILE A C 1
ATOM 2200 O O . ILE A 1 307 ? 36.259 23.844 15.456 1.00 18.27 337 ILE A O 1
ATOM 2205 N N . GLY A 1 308 ? 34.328 24.661 16.268 1.00 16.99 338 GLY A N 1
ATOM 2206 C CA . GLY A 1 308 ? 33.783 24.777 14.930 1.00 18.69 338 GLY A CA 1
ATOM 2207 C C . GLY A 1 308 ? 32.383 25.338 14.942 1.00 17.63 338 GLY A C 1
ATOM 2208 O O . GLY A 1 308 ? 31.811 25.652 15.992 1.00 16.05 338 GLY A O 1
ATOM 2209 N N . THR A 1 309 ? 31.838 25.453 13.736 1.00 16.60 339 THR A N 1
ATOM 2210 C CA . THR A 1 309 ? 30.530 26.057 13.524 1.00 16.80 339 THR A CA 1
ATOM 2211 C C . THR A 1 309 ? 29.718 25.201 12.565 1.00 20.14 339 THR A C 1
ATOM 2212 O O . THR A 1 309 ? 30.222 24.247 11.973 1.00 19.73 339 THR A O 1
ATOM 2216 N N . ASN A 1 310 ? 28.446 25.546 12.416 1.00 18.12 340 ASN A N 1
ATOM 2217 C CA . ASN A 1 310 ? 27.617 24.968 11.373 1.00 17.87 340 ASN A CA 1
ATOM 2218 C C . ASN A 1 310 ? 27.499 25.949 10.213 1.00 18.29 340 ASN A C 1
ATOM 2219 O O . ASN A 1 310 ? 27.818 27.133 10.335 1.00 22.06 340 ASN A O 1
ATOM 2224 N N . ALA A 1 311 ? 27.044 25.433 9.072 1.00 17.17 341 ALA A N 1
ATOM 2225 C CA . ALA A 1 311 ? 27.083 26.215 7.840 1.00 22.37 341 ALA A CA 1
ATOM 2226 C C . ALA A 1 311 ? 26.260 27.495 7.951 1.00 27.19 341 ALA A C 1
ATOM 2227 O O . ALA A 1 311 ? 26.713 28.569 7.536 1.00 24.10 341 ALA A O 1
ATOM 2229 N N . ASP A 1 312 ? 25.053 27.407 8.519 1.00 21.05 342 ASP A N 1
ATOM 2230 C CA . ASP A 1 312 ? 24.093 28.511 8.509 1.00 21.38 342 ASP A CA 1
ATOM 2231 C C . ASP A 1 312 ? 23.603 28.763 9.939 1.00 24.46 342 ASP A C 1
ATOM 2232 O O . ASP A 1 312 ? 22.436 28.527 10.258 1.00 24.08 342 ASP A O 1
ATOM 2237 N N . GLU A 1 313 ? 24.501 29.274 10.789 1.00 19.64 343 GLU A N 1
ATOM 2238 C CA . GLU A 1 313 ? 24.175 29.463 12.202 1.00 20.91 343 GLU A CA 1
ATOM 2239 C C . GLU A 1 313 ? 22.971 30.378 12.393 1.00 18.39 343 GLU A C 1
ATOM 2240 O O . GLU A 1 313 ? 22.153 30.158 13.294 1.00 17.99 343 GLU A O 1
ATOM 2246 N N . GLY A 1 314 ? 22.844 31.411 11.559 1.00 20.61 344 GLY A N 1
ATOM 2247 C CA . GLY A 1 314 ? 21.853 32.441 11.814 1.00 19.74 344 GLY A CA 1
ATOM 2248 C C . GLY A 1 314 ? 20.424 32.067 11.481 1.00 22.81 344 GLY A C 1
ATOM 2249 O O . GLY A 1 314 ? 19.502 32.699 12.005 1.00 19.99 344 GLY A O 1
ATOM 2250 N N . ARG A 1 315 ? 20.215 31.058 10.629 1.00 19.58 345 ARG A N 1
ATOM 2251 C CA . ARG A 1 315 ? 18.865 30.765 10.147 1.00 24.50 345 ARG A CA 1
ATOM 2252 C C . ARG A 1 315 ? 17.908 30.470 11.298 1.00 25.62 345 ARG A C 1
ATOM 2253 O O . ARG A 1 315 ? 16.738 30.874 11.266 1.00 21.88 345 ARG A O 1
ATOM 2261 N N . ALA A 1 316 ? 18.394 29.795 12.340 1.00 21.03 346 ALA A N 1
ATOM 2262 C CA . ALA A 1 316 ? 17.545 29.434 13.468 1.00 21.94 346 ALA A CA 1
ATOM 2263 C C . ALA A 1 316 ? 17.120 30.630 14.313 1.00 21.41 346 ALA A C 1
ATOM 2264 O O . ALA A 1 316 ? 16.247 30.473 15.172 1.00 26.83 346 ALA A O 1
ATOM 2266 N N . PHE A 1 317 ? 17.699 31.811 14.099 1.00 25.31 347 PHE A N 1
ATOM 2267 C CA . PHE A 1 317 ? 17.393 32.986 14.908 1.00 25.03 347 PHE A CA 1
ATOM 2268 C C . PHE A 1 317 ? 16.513 34.002 14.186 1.00 26.72 347 PHE A C 1
ATOM 2269 O O . PHE A 1 317 ? 16.291 35.096 14.715 1.00 28.76 347 PHE A O 1
ATOM 2277 N N . LEU A 1 318 ? 15.997 33.665 13.001 1.00 21.46 348 LEU A N 1
ATOM 2278 C CA . LEU A 1 318 ? 15.379 34.673 12.142 1.00 29.78 348 LEU A CA 1
ATOM 2279 C C . LEU A 1 318 ? 14.174 35.328 12.806 1.00 37.20 348 LEU A C 1
ATOM 2280 O O . LEU A 1 318 ? 14.028 36.556 12.780 1.00 40.42 348 LEU A O 1
ATOM 2285 N N . GLY A 1 319 ? 13.294 34.530 13.387 1.00 24.50 349 GLY A N 1
ATOM 2286 C CA . GLY A 1 319 ? 12.089 35.076 13.973 1.00 41.24 349 GLY A CA 1
ATOM 2287 C C . GLY A 1 319 ? 10.960 35.180 12.966 1.00 45.15 349 GLY A C 1
ATOM 2288 O O . GLY A 1 319 ? 10.959 34.543 11.908 1.00 46.00 349 GLY A O 1
ATOM 2289 N N . ARG A 1 320 ? 9.979 36.017 13.307 1.00 54.43 350 ARG A N 1
ATOM 2290 C CA . ARG A 1 320 ? 8.740 36.090 12.549 1.00 48.94 350 ARG A CA 1
ATOM 2291 C C . ARG A 1 320 ? 8.474 37.442 11.907 1.00 44.44 350 ARG A C 1
ATOM 2292 O O . ARG A 1 320 ? 7.505 37.559 11.147 1.00 50.17 350 ARG A O 1
ATOM 2300 N N . ALA A 1 321 ? 9.283 38.458 12.188 1.00 45.56 351 ALA A N 1
ATOM 2301 C CA . ALA A 1 321 ? 9.131 39.729 11.499 1.00 45.72 351 ALA A CA 1
ATOM 2302 C C . ALA A 1 321 ? 9.304 39.522 9.995 1.00 46.26 351 ALA A C 1
ATOM 2303 O O . ALA A 1 321 ? 10.146 38.720 9.571 1.00 39.29 351 ALA A O 1
ATOM 2305 N N . PRO A 1 322 ? 8.525 40.213 9.166 1.00 44.90 352 PRO A N 1
ATOM 2306 C CA . PRO A 1 322 ? 8.588 39.969 7.719 1.00 36.71 352 PRO A CA 1
ATOM 2307 C C . PRO A 1 322 ? 9.966 40.288 7.160 1.00 34.30 352 PRO A C 1
ATOM 2308 O O . PRO A 1 322 ? 10.518 41.365 7.394 1.00 38.55 352 PRO A O 1
ATOM 2312 N N . MET A 1 323 ? 10.529 39.322 6.416 1.00 38.06 353 MET A N 1
ATOM 2313 C CA . MET A 1 323 ? 11.819 39.472 5.749 1.00 28.96 353 MET A CA 1
ATOM 2314 C C . MET A 1 323 ? 11.712 38.806 4.374 1.00 28.86 353 MET A C 1
ATOM 2315 O O . MET A 1 323 ? 12.247 37.727 4.122 1.00 31.00 353 MET A O 1
ATOM 2320 N N . GLU A 1 324 ? 10.991 39.461 3.466 1.00 31.35 354 GLU A N 1
ATOM 2321 C CA . GLU A 1 324 ? 10.790 38.953 2.116 1.00 33.47 354 GLU A CA 1
ATOM 2322 C C . GLU A 1 324 ? 11.244 39.906 1.024 1.00 28.77 354 GLU A C 1
ATOM 2323 O O . GLU A 1 324 ? 11.598 39.446 -0.064 1.00 30.74 354 GLU A O 1
ATOM 2329 N N . THR A 1 325 ? 11.247 41.210 1.275 1.00 26.00 355 THR A N 1
ATOM 2330 C CA . THR A 1 325 ? 11.497 42.216 0.258 1.00 28.66 355 THR A CA 1
ATOM 2331 C C . THR A 1 325 ? 12.785 42.976 0.546 1.00 27.51 355 THR A C 1
ATOM 2332 O O . THR A 1 325 ? 13.287 42.963 1.677 1.00 26.72 355 THR A O 1
ATOM 2336 N N . PRO A 1 326 ? 13.358 43.642 -0.462 1.00 26.84 356 PRO A N 1
ATOM 2337 C CA . PRO A 1 326 ? 14.486 44.542 -0.181 1.00 31.21 356 PRO A CA 1
ATOM 2338 C C . PRO A 1 326 ? 14.128 45.654 0.785 1.00 30.13 356 PRO A C 1
ATOM 2339 O O . PRO A 1 326 ? 15.002 46.129 1.522 1.00 27.63 356 PRO A O 1
ATOM 2343 N N . ALA A 1 327 ? 12.863 46.081 0.809 1.00 30.54 357 ALA A N 1
ATOM 2344 C CA . ALA A 1 327 ? 12.442 47.082 1.781 1.00 27.58 357 ALA A CA 1
ATOM 2345 C C . ALA A 1 327 ? 12.552 46.544 3.202 1.00 24.12 357 ALA A C 1
ATOM 2346 O O . ALA A 1 327 ? 13.027 47.246 4.102 1.00 24.64 357 ALA A O 1
ATOM 2348 N N . ASP A 1 328 ? 12.122 45.297 3.420 1.00 23.01 358 ASP A N 1
ATOM 2349 C CA . ASP A 1 328 ? 12.269 44.669 4.731 1.00 23.40 358 ASP A CA 1
ATOM 2350 C C . ASP A 1 328 ? 13.735 44.614 5.152 1.00 23.37 358 ASP A C 1
ATOM 2351 O O . ASP A 1 328 ? 14.080 44.926 6.301 1.00 25.23 358 ASP A O 1
ATOM 2356 N N . TYR A 1 329 ? 14.612 44.210 4.228 1.00 24.01 359 TYR A N 1
ATOM 2357 C CA . TYR A 1 329 ? 16.033 44.089 4.537 1.00 22.62 359 TYR A CA 1
ATOM 2358 C C . TYR A 1 329 ? 16.638 45.443 4.873 1.00 24.15 359 TYR A C 1
ATOM 2359 O O . TYR A 1 329 ? 17.396 45.571 5.841 1.00 25.57 359 TYR A O 1
ATOM 2368 N N . GLN A 1 330 ? 16.321 46.463 4.074 1.00 21.90 360 GLN A N 1
ATOM 2369 C CA . GLN A 1 330 ? 16.790 47.814 4.360 1.00 25.60 360 GLN A CA 1
ATOM 2370 C C . GLN A 1 330 ? 16.301 48.293 5.724 1.00 27.03 360 GLN A C 1
ATOM 2371 O O . GLN A 1 330 ? 17.064 48.902 6.486 1.00 25.89 360 GLN A O 1
ATOM 2377 N N . ALA A 1 331 ? 15.034 48.021 6.052 1.00 21.00 361 ALA A N 1
ATOM 2378 C CA . ALA A 1 331 ? 14.499 48.437 7.345 1.00 26.30 361 ALA A CA 1
ATOM 2379 C C . ALA A 1 331 ? 15.230 47.749 8.490 1.00 22.73 361 ALA A C 1
ATOM 2380 O O . ALA A 1 331 ? 15.531 48.380 9.510 1.00 24.54 361 ALA A O 1
ATOM 2382 N N . TYR A 1 332 ? 15.535 46.458 8.333 1.00 26.21 362 TYR A N 1
ATOM 2383 C CA . TYR A 1 332 ? 16.308 45.753 9.352 1.00 25.09 362 TYR A CA 1
ATOM 2384 C C . TYR A 1 332 ? 17.702 46.352 9.500 1.00 25.71 362 TYR A C 1
ATOM 2385 O O . TYR A 1 332 ? 18.185 46.569 10.619 1.00 24.67 362 TYR A O 1
ATOM 2394 N N . LEU A 1 333 ? 18.384 46.583 8.374 1.00 24.66 363 LEU A N 1
ATOM 2395 C CA . LEU A 1 333 ? 19.726 47.153 8.433 1.00 23.38 363 LEU A CA 1
ATOM 2396 C C . LEU A 1 333 ? 19.710 48.502 9.135 1.00 21.35 363 LEU A C 1
ATOM 2397 O O . LEU A 1 333 ? 20.562 48.779 9.982 1.00 22.80 363 LEU A O 1
ATOM 2402 N N . GLU A 1 334 ? 18.734 49.347 8.809 1.00 22.93 364 GLU A N 1
ATOM 2403 C CA . GLU A 1 334 ? 18.631 50.641 9.471 1.00 25.97 364 GLU A CA 1
ATOM 2404 C C . GLU A 1 334 ? 18.385 50.474 10.967 1.00 26.45 364 GLU A C 1
ATOM 2405 O O . GLU A 1 334 ? 19.121 51.033 11.784 1.00 24.93 364 GLU A O 1
ATOM 2411 N N . ALA A 1 335 ? 17.403 49.644 11.340 1.00 28.15 365 ALA A N 1
ATOM 2412 C CA . ALA A 1 335 ? 17.073 49.450 12.750 1.00 24.23 365 ALA A CA 1
ATOM 2413 C C . ALA A 1 335 ? 18.267 48.953 13.558 1.00 26.56 365 ALA A C 1
ATOM 2414 O O . ALA A 1 335 ? 18.471 49.385 14.698 1.00 27.69 365 ALA A O 1
ATOM 2416 N N . GLN A 1 336 ? 19.067 48.047 12.995 1.00 24.85 366 GLN A N 1
ATOM 2417 C CA . GLN A 1 336 ? 20.137 47.449 13.786 1.00 22.44 366 GLN A CA 1
ATOM 2418 C C . GLN A 1 336 ? 21.446 48.221 13.713 1.00 26.12 366 GLN A C 1
ATOM 2419 O O . GLN A 1 336 ? 22.189 48.249 14.702 1.00 24.11 366 GLN A O 1
ATOM 2425 N N . PHE A 1 337 ? 21.748 48.881 12.593 1.00 26.63 367 PHE A N 1
ATOM 2426 C CA . PHE A 1 337 ? 23.064 49.470 12.404 1.00 23.94 367 PHE A CA 1
ATOM 2427 C C . PHE A 1 337 ? 23.064 50.983 12.194 1.00 23.43 367 PHE A C 1
ATOM 2428 O O . PHE A 1 337 ? 24.149 51.564 12.080 1.00 28.46 367 PHE A O 1
ATOM 2436 N N . GLY A 1 338 ? 21.903 51.647 12.156 1.00 23.74 368 GLY A N 1
ATOM 2437 C CA . GLY A 1 338 ? 21.889 53.099 12.095 1.00 26.24 368 GLY A CA 1
ATOM 2438 C C . GLY A 1 338 ? 22.549 53.641 10.843 1.00 29.17 368 GLY A C 1
ATOM 2439 O O . GLY A 1 338 ? 22.244 53.234 9.715 1.00 24.47 368 GLY A O 1
ATOM 2440 N N . ASP A 1 339 ? 23.485 54.571 11.050 1.00 30.91 369 ASP A N 1
ATOM 2441 C CA . ASP A 1 339 ? 24.194 55.212 9.952 1.00 26.15 369 ASP A CA 1
ATOM 2442 C C . ASP A 1 339 ? 25.145 54.269 9.228 1.00 28.30 369 ASP A C 1
ATOM 2443 O O . ASP A 1 339 ? 25.600 54.605 8.130 1.00 34.22 369 ASP A O 1
ATOM 2448 N N . GLN A 1 340 ? 25.454 53.106 9.804 1.00 24.17 370 GLN A N 1
ATOM 2449 C CA . GLN A 1 340 ? 26.300 52.110 9.155 1.00 27.80 370 GLN A CA 1
ATOM 2450 C C . GLN A 1 340 ? 25.505 51.125 8.303 1.00 26.63 370 GLN A C 1
ATOM 2451 O O . GLN A 1 340 ? 26.048 50.084 7.902 1.00 26.13 370 GLN A O 1
ATOM 2457 N N . ALA A 1 341 ? 24.228 51.421 8.042 1.00 23.44 371 ALA A N 1
ATOM 2458 C CA . ALA A 1 341 ? 23.401 50.511 7.258 1.00 23.87 371 ALA A CA 1
ATOM 2459 C C . ALA A 1 341 ? 23.943 50.348 5.845 1.00 19.14 371 ALA A C 1
ATOM 2460 O O . ALA A 1 341 ? 23.961 49.237 5.307 1.00 23.95 371 ALA A O 1
ATOM 2462 N N . ALA A 1 342 ? 24.406 51.439 5.233 1.00 22.10 372 ALA A N 1
ATOM 2463 C CA . ALA A 1 342 ? 24.964 51.343 3.888 1.00 25.90 372 ALA A CA 1
ATOM 2464 C C . ALA A 1 342 ? 26.249 50.527 3.873 1.00 26.02 372 ALA A C 1
ATOM 2465 O O . ALA A 1 342 ? 26.482 49.750 2.942 1.00 28.13 372 ALA A O 1
ATOM 2467 N N . ALA A 1 343 ? 27.088 50.674 4.900 1.00 25.44 373 ALA A N 1
ATOM 2468 C CA . ALA A 1 343 ? 28.326 49.901 4.954 1.00 27.36 373 ALA A CA 1
ATOM 2469 C C . ALA A 1 343 ? 28.039 48.412 5.109 1.00 22.78 373 ALA A C 1
ATOM 2470 O O . ALA A 1 343 ? 28.641 47.573 4.424 1.00 26.59 373 ALA A O 1
ATOM 2472 N N . VAL A 1 344 ? 27.112 48.067 6.007 1.00 23.75 374 VAL A N 1
ATOM 2473 C CA . VAL A 1 344 ? 26.734 46.667 6.180 1.00 23.40 374 VAL A CA 1
ATOM 2474 C C . VAL A 1 344 ? 26.090 46.124 4.909 1.00 24.03 374 VAL A C 1
ATOM 2475 O O . VAL A 1 344 ? 26.301 44.964 4.545 1.00 23.04 374 VAL A O 1
ATOM 2479 N N . ALA A 1 345 ? 25.299 46.948 4.214 1.00 25.69 375 ALA A N 1
ATOM 2480 C CA . ALA A 1 345 ? 24.722 46.524 2.942 1.00 25.61 375 ALA A CA 1
ATOM 2481 C C . ALA A 1 345 ? 25.809 46.275 1.903 1.00 29.47 375 ALA A C 1
ATOM 2482 O O . ALA A 1 345 ? 25.691 45.368 1.072 1.00 28.52 375 ALA A O 1
ATOM 2484 N N . ALA A 1 346 ? 26.863 47.092 1.914 1.00 27.79 376 ALA A N 1
ATOM 2485 C CA . ALA A 1 346 ? 27.976 46.862 1.001 1.00 30.16 376 ALA A CA 1
ATOM 2486 C C . ALA A 1 346 ? 28.674 45.546 1.319 1.00 30.26 376 ALA A C 1
ATOM 2487 O O . ALA A 1 346 ? 29.080 44.813 0.408 1.00 30.00 376 ALA A O 1
ATOM 2489 N N . CYS A 1 347 ? 28.813 45.231 2.609 1.00 25.09 377 CYS A N 1
ATOM 2490 C CA . CYS A 1 347 ? 29.417 43.964 3.005 1.00 25.86 377 CYS A CA 1
ATOM 2491 C C . CYS A 1 347 ? 28.470 42.792 2.775 1.00 24.77 377 CYS A C 1
ATOM 2492 O O . CYS A 1 347 ? 28.924 41.671 2.520 1.00 30.13 377 CYS A O 1
ATOM 2495 N N . TYR A 1 348 ? 27.162 43.026 2.863 1.00 22.05 378 TYR A N 1
ATOM 2496 C CA . TYR A 1 348 ? 26.150 41.976 2.743 1.00 25.38 378 TYR A CA 1
ATOM 2497 C C . TYR A 1 348 ? 25.075 42.436 1.766 1.00 24.51 378 TYR A C 1
ATOM 2498 O O . TYR A 1 348 ? 23.946 42.745 2.164 1.00 24.61 378 TYR A O 1
ATOM 2507 N N . PRO A 1 349 ? 25.389 42.488 0.475 1.00 23.79 379 PRO A N 1
ATOM 2508 C CA . PRO A 1 349 ? 24.444 43.069 -0.485 1.00 23.22 379 PRO A CA 1
ATOM 2509 C C . PRO A 1 349 ? 23.339 42.107 -0.883 1.00 27.45 379 PRO A C 1
ATOM 2510 O O . PRO A 1 349 ? 23.521 40.889 -0.924 1.00 25.20 379 PRO A O 1
ATOM 2514 N N . LEU A 1 350 ? 22.166 42.683 -1.157 1.00 27.04 380 LEU A N 1
ATOM 2515 C CA . LEU A 1 350 ? 21.077 41.972 -1.829 1.00 27.78 380 LEU A CA 1
ATOM 2516 C C . LEU A 1 350 ? 21.266 42.164 -3.330 1.00 23.16 380 LEU A C 1
ATOM 2517 O O . LEU A 1 350 ? 20.645 43.020 -3.961 1.00 21.17 380 LEU A O 1
ATOM 2522 N N . ASP A 1 351 ? 22.156 41.357 -3.908 1.00 25.07 381 ASP A N 1
ATOM 2523 C CA . ASP A 1 351 ? 22.506 41.484 -5.317 1.00 27.73 381 ASP A CA 1
ATOM 2524 C C . ASP A 1 351 ? 21.958 40.344 -6.166 1.00 29.33 381 ASP A C 1
ATOM 2525 O O . ASP A 1 351 ? 22.379 40.182 -7.316 1.00 32.51 381 ASP A O 1
ATOM 2530 N N . GLY A 1 352 ? 21.023 39.560 -5.636 1.00 28.72 382 GLY A N 1
ATOM 2531 C CA . GLY A 1 352 ? 20.478 38.422 -6.344 1.00 28.58 382 GLY A CA 1
ATOM 2532 C C . GLY A 1 352 ? 21.097 37.095 -5.967 1.00 30.06 382 GLY A C 1
ATOM 2533 O O . GLY A 1 352 ? 20.588 36.049 -6.389 1.00 30.90 382 GLY A O 1
ATOM 2534 N N . ARG A 1 353 ? 22.177 37.107 -5.186 1.00 28.40 383 ARG A N 1
ATOM 2535 C CA . ARG A 1 353 ? 22.821 35.865 -4.775 1.00 35.86 383 ARG A CA 1
ATOM 2536 C C . ARG A 1 353 ? 22.082 35.184 -3.629 1.00 33.07 383 ARG A C 1
ATOM 2537 O O . ARG A 1 353 ? 22.122 33.954 -3.518 1.00 31.90 383 ARG A O 1
ATOM 2545 N N . ALA A 1 354 ? 21.406 35.953 -2.776 1.00 34.34 384 ALA A N 1
ATOM 2546 C CA . ALA A 1 354 ? 20.711 35.384 -1.631 1.00 33.39 384 ALA A CA 1
ATOM 2547 C C . ALA A 1 354 ? 19.460 36.197 -1.334 1.00 28.89 384 ALA A C 1
ATOM 2548 O O . ALA A 1 354 ? 19.345 37.362 -1.720 1.00 36.11 384 ALA A O 1
ATOM 2550 N N . THR A 1 355 ? 18.520 35.561 -0.644 1.00 33.03 385 THR A N 1
ATOM 2551 C CA . THR A 1 355 ? 17.298 36.221 -0.215 1.00 26.84 385 THR A CA 1
ATOM 2552 C C . THR A 1 355 ? 17.568 37.123 0.987 1.00 26.91 385 THR A C 1
ATOM 2553 O O . THR A 1 355 ? 18.608 37.004 1.642 1.00 25.64 385 THR A O 1
ATOM 2557 N N . PRO A 1 356 ? 16.653 38.054 1.287 1.00 26.79 386 PRO A N 1
ATOM 2558 C CA . PRO A 1 356 ? 16.813 38.847 2.519 1.00 23.69 386 PRO A CA 1
ATOM 2559 C C . PRO A 1 356 ? 16.934 37.994 3.770 1.00 23.57 386 PRO A C 1
ATOM 2560 O O . PRO A 1 356 ? 17.743 38.316 4.650 1.00 19.66 386 PRO A O 1
ATOM 2564 N N . LYS A 1 357 ? 16.145 36.921 3.880 1.00 20.36 387 LYS A N 1
ATOM 2565 C CA . LYS A 1 357 ? 16.282 36.007 5.010 1.00 22.71 387 LYS A CA 1
ATOM 2566 C C . LYS A 1 357 ? 17.688 35.430 5.075 1.00 23.93 387 LYS A C 1
ATOM 2567 O O . LYS A 1 357 ? 18.300 35.371 6.148 1.00 21.98 387 LYS A O 1
ATOM 2573 N N . GLU A 1 358 ? 18.217 34.997 3.929 1.00 24.88 388 GLU A N 1
ATOM 2574 C CA . GLU A 1 358 ? 19.550 34.406 3.911 1.00 27.15 388 GLU A CA 1
ATOM 2575 C C . GLU A 1 358 ? 20.611 35.425 4.305 1.00 22.60 388 GLU A C 1
ATOM 2576 O O . GLU A 1 358 ? 21.568 35.090 5.009 1.00 25.10 388 GLU A O 1
ATOM 2582 N N . MET A 1 359 ? 20.441 36.685 3.895 1.00 21.09 389 MET A N 1
ATOM 2583 C CA . MET A 1 359 ? 21.428 37.705 4.235 1.00 20.03 389 MET A CA 1
ATOM 2584 C C . MET A 1 359 ? 21.358 38.080 5.711 1.00 22.17 389 MET A C 1
ATOM 2585 O O . MET A 1 359 ? 22.396 38.265 6.358 1.00 26.84 389 MET A O 1
ATOM 2590 N N . VAL A 1 360 ? 20.149 38.208 6.262 1.00 19.33 390 VAL A N 1
ATOM 2591 C CA . VAL A 1 360 ? 20.023 38.458 7.695 1.00 22.00 390 VAL A CA 1
ATOM 2592 C C . VAL A 1 360 ? 20.626 37.303 8.486 1.00 21.18 390 VAL A C 1
ATOM 2593 O O . VAL A 1 360 ? 21.297 37.513 9.504 1.00 19.68 390 VAL A O 1
ATOM 2597 N N . ALA A 1 361 ? 20.428 36.068 8.013 1.00 22.57 391 ALA A N 1
ATOM 2598 C CA . ALA A 1 361 ? 21.045 34.917 8.664 1.00 24.94 391 ALA A CA 1
ATOM 2599 C C . ALA A 1 361 ? 22.567 34.979 8.581 1.00 23.93 391 ALA A C 1
ATOM 2600 O O . ALA A 1 361 ? 23.257 34.670 9.558 1.00 21.85 391 ALA A O 1
ATOM 2602 N N . ARG A 1 362 ? 23.109 35.360 7.418 1.00 21.41 392 ARG A N 1
ATOM 2603 C CA . ARG A 1 362 ? 24.555 35.540 7.292 1.00 22.26 392 ARG A CA 1
ATOM 2604 C C . ARG A 1 362 ? 25.064 36.545 8.315 1.00 23.48 392 ARG A C 1
ATOM 2605 O O . ARG A 1 362 ? 26.045 36.288 9.024 1.00 18.89 392 ARG A O 1
ATOM 2613 N N . ILE A 1 363 ? 24.412 37.708 8.387 1.00 20.74 393 ILE A N 1
ATOM 2614 C CA . ILE A 1 363 ? 24.846 38.763 9.299 1.00 20.93 393 ILE A CA 1
ATOM 2615 C C . ILE A 1 363 ? 24.810 38.265 10.737 1.00 20.84 393 ILE A C 1
ATOM 2616 O O . ILE A 1 363 ? 25.776 38.424 11.496 1.00 20.31 393 ILE A O 1
ATOM 2621 N N . PHE A 1 364 ? 23.696 37.643 11.127 1.00 18.44 394 PHE A N 1
ATOM 2622 C CA . PHE A 1 364 ? 23.544 37.169 12.497 1.00 20.53 394 PHE A CA 1
ATOM 2623 C C . PHE A 1 364 ? 24.599 36.122 12.837 1.00 20.57 394 PHE A C 1
ATOM 2624 O O . PHE A 1 364 ? 25.244 36.196 13.888 1.00 17.02 394 PHE A O 1
ATOM 2632 N N . GLY A 1 365 ? 24.792 35.140 11.953 1.00 18.79 395 GLY A N 1
ATOM 2633 C CA . GLY A 1 365 ? 25.752 34.084 12.227 1.00 18.50 395 GLY A CA 1
ATOM 2634 C C . GLY A 1 365 ? 27.183 34.583 12.280 1.00 21.21 395 GLY A C 1
ATOM 2635 O O . GLY A 1 365 ? 27.967 34.153 13.132 1.00 18.63 395 GLY A O 1
ATOM 2636 N N . ASP A 1 366 ? 27.546 35.498 11.377 1.00 17.68 396 ASP A N 1
ATOM 2637 C CA . ASP A 1 366 ? 28.886 36.071 11.416 1.00 20.37 396 ASP A CA 1
ATOM 2638 C C . ASP A 1 366 ? 29.105 36.851 12.707 1.00 19.91 396 ASP A C 1
ATOM 2639 O O . ASP A 1 366 ? 30.126 36.681 13.382 1.00 19.34 396 ASP A O 1
ATOM 2644 N N . ASN A 1 367 ? 28.144 37.700 13.078 1.00 15.34 397 ASN A N 1
ATOM 2645 C CA . ASN A 1 367 ? 28.345 38.569 14.232 1.00 17.78 397 ASN A CA 1
ATOM 2646 C C . ASN A 1 367 ? 28.310 37.791 15.546 1.00 20.57 397 ASN A C 1
ATOM 2647 O O . ASN A 1 367 ? 29.074 38.097 16.471 1.00 22.37 397 ASN A O 1
ATOM 2652 N N . GLN A 1 368 ? 27.443 36.781 15.648 1.00 16.14 398 GLN A N 1
ATOM 2653 C CA . GLN A 1 368 ? 27.206 36.097 16.911 1.00 20.72 398 GLN A CA 1
ATOM 2654 C C . GLN A 1 368 ? 28.013 34.815 17.069 1.00 19.11 398 GLN A C 1
ATOM 2655 O O . GLN A 1 368 ? 28.119 34.307 18.191 1.00 21.70 398 GLN A O 1
ATOM 2661 N N . PHE A 1 369 ? 28.577 34.279 15.988 1.00 18.08 399 PHE A N 1
ATOM 2662 C CA . PHE A 1 369 ? 29.290 33.010 16.079 1.00 17.67 399 PHE A CA 1
ATOM 2663 C C . PHE A 1 369 ? 30.607 33.000 15.305 1.00 17.34 399 PHE A C 1
ATOM 2664 O O . PHE A 1 369 ? 31.666 32.740 15.884 1.00 17.04 399 PHE A O 1
ATOM 2672 N N . ASN A 1 370 ? 30.558 33.284 14.002 1.00 17.94 400 ASN A N 1
ATOM 2673 C CA . ASN A 1 370 ? 31.703 32.991 13.138 1.00 20.28 400 ASN A CA 1
ATOM 2674 C C . ASN A 1 370 ? 32.903 33.883 13.461 1.00 18.16 400 ASN A C 1
ATOM 2675 O O . ASN A 1 370 ? 34.056 33.428 13.405 1.00 18.10 400 ASN A O 1
ATOM 2680 N N . ARG A 1 371 ? 32.656 35.153 13.801 1.00 18.69 401 ARG A N 1
ATOM 2681 C CA . ARG A 1 371 ? 33.746 36.066 14.134 1.00 20.34 401 ARG A CA 1
ATOM 2682 C C . ARG A 1 371 ? 34.475 35.617 15.394 1.00 22.84 401 ARG A C 1
ATOM 2683 O O . ARG A 1 371 ? 35.710 35.589 15.435 1.00 18.15 401 ARG A O 1
ATOM 2691 N N . GLY A 1 372 ? 33.721 35.274 16.439 1.00 19.98 402 GLY A N 1
ATOM 2692 C CA . GLY A 1 372 ? 34.342 34.819 17.670 1.00 17.11 402 GLY A CA 1
ATOM 2693 C C . GLY A 1 372 ? 35.074 33.506 17.505 1.00 16.49 402 GLY A C 1
ATOM 2694 O O . GLY A 1 372 ? 36.125 33.300 18.115 1.00 18.20 402 GLY A O 1
ATOM 2695 N N . VAL A 1 373 ? 34.547 32.612 16.666 1.00 16.81 403 VAL A N 1
ATOM 2696 C CA . VAL A 1 373 ? 35.224 31.346 16.420 1.00 15.89 403 VAL A CA 1
ATOM 2697 C C . VAL A 1 373 ? 36.537 31.581 15.687 1.00 19.56 403 VAL A C 1
ATOM 2698 O O . VAL A 1 373 ? 37.562 30.981 16.027 1.00 18.16 403 VAL A O 1
ATOM 2702 N N . SER A 1 374 ? 36.536 32.460 14.679 1.00 17.15 404 SER A N 1
ATOM 2703 C CA . SER A 1 374 ? 37.792 32.810 14.021 1.00 21.83 404 SER A CA 1
ATOM 2704 C C . SER A 1 374 ? 38.785 33.408 15.010 1.00 20.54 404 SER A C 1
ATOM 2705 O O . SER A 1 374 ? 39.966 33.038 15.015 1.00 20.48 404 SER A O 1
ATOM 2708 N N . ALA A 1 375 ? 38.321 34.326 15.862 1.00 17.40 405 ALA A N 1
ATOM 2709 C CA . ALA A 1 375 ? 39.223 35.000 16.789 1.00 17.50 405 ALA A CA 1
ATOM 2710 C C . ALA A 1 375 ? 39.834 34.017 17.780 1.00 16.77 405 ALA A C 1
ATOM 2711 O O . ALA A 1 375 ? 41.048 34.035 18.022 1.00 16.84 405 ALA A O 1
ATOM 2713 N N . PHE A 1 376 ? 39.006 33.139 18.356 1.00 16.16 406 PHE A N 1
ATOM 2714 C CA . PHE A 1 376 ? 39.517 32.145 19.296 1.00 16.51 406 PHE A CA 1
ATOM 2715 C C . PHE A 1 376 ? 40.450 31.154 18.612 1.00 18.73 406 PHE A C 1
ATOM 2716 O O . PHE A 1 376 ? 41.471 30.766 19.187 1.00 18.86 406 PHE A O 1
ATOM 2724 N N . SER A 1 377 ? 40.120 30.726 17.387 1.00 15.54 407 SER A N 1
ATOM 2725 C CA . SER A 1 377 ? 40.994 29.808 16.663 1.00 18.54 407 SER A CA 1
ATOM 2726 C C . SER A 1 377 ? 42.367 30.425 16.444 1.00 18.51 407 SER A C 1
ATOM 2727 O O . SER A 1 377 ? 43.399 29.801 16.730 1.00 20.36 407 SER A O 1
ATOM 2730 N N . GLU A 1 378 ? 42.396 31.658 15.932 1.00 19.17 408 GLU A N 1
ATOM 2731 C CA . GLU A 1 378 ? 43.668 32.331 15.703 1.00 18.01 408 GLU A CA 1
ATOM 2732 C C . GLU A 1 378 ? 44.444 32.515 17.002 1.00 21.48 408 GLU A C 1
ATOM 2733 O O . GLU A 1 378 ? 45.658 32.288 17.040 1.00 22.09 408 GLU A O 1
ATOM 2739 N N . ALA A 1 379 ? 43.766 32.916 18.083 1.00 17.06 409 ALA A N 1
ATOM 2740 C CA . ALA A 1 379 ? 44.479 33.133 19.340 1.00 23.17 409 ALA A CA 1
ATOM 2741 C C . ALA A 1 379 ? 45.015 31.823 19.907 1.00 19.54 409 ALA A C 1
ATOM 2742 O O . ALA A 1 379 ? 46.107 31.793 20.489 1.00 17.37 409 ALA A O 1
ATOM 2744 N N . LEU A 1 380 ? 44.271 30.728 19.737 1.00 17.34 410 LEU A N 1
ATOM 2745 C CA . LEU A 1 380 ? 44.743 29.433 20.216 1.00 20.36 410 LEU A CA 1
ATOM 2746 C C . LEU A 1 380 ? 45.950 28.959 19.420 1.00 19.44 410 LEU A C 1
ATOM 2747 O O . LEU A 1 380 ? 46.892 28.394 19.988 1.00 17.37 410 LEU A O 1
ATOM 2752 N N . VAL A 1 381 ? 45.939 29.172 18.103 1.00 16.95 411 VAL A N 1
ATOM 2753 C CA . VAL A 1 381 ? 47.141 28.905 17.318 1.00 16.31 411 VAL A CA 1
ATOM 2754 C C . VAL A 1 381 ? 48.295 29.748 17.838 1.00 19.51 411 VAL A C 1
ATOM 2755 O O . VAL A 1 381 ? 49.411 29.251 18.033 1.00 16.92 411 VAL A O 1
ATOM 2759 N N . ARG A 1 382 ? 48.029 31.030 18.109 1.00 19.56 412 ARG A N 1
ATOM 2760 C CA . ARG A 1 382 ? 49.075 31.955 18.532 1.00 23.45 412 ARG A CA 1
ATOM 2761 C C . ARG A 1 382 ? 49.680 31.556 19.872 1.00 22.41 412 ARG A C 1
ATOM 2762 O O . ARG A 1 382 ? 50.866 31.804 20.112 1.00 24.84 412 ARG A O 1
ATOM 2770 N N . GLN A 1 383 ? 48.896 30.935 20.750 1.00 21.47 413 GLN A N 1
ATOM 2771 C CA . GLN A 1 383 ? 49.371 30.559 22.076 1.00 24.54 413 GLN A CA 1
ATOM 2772 C C . GLN A 1 383 ? 49.992 29.164 22.117 1.00 25.45 413 GLN A C 1
ATOM 2773 O O . GLN A 1 383 ? 50.329 28.683 23.204 1.00 23.91 413 GLN A O 1
ATOM 2779 N N . GLY A 1 384 ? 50.159 28.513 20.968 1.00 17.01 414 GLY A N 1
ATOM 2780 C CA . GLY A 1 384 ? 50.768 27.199 20.940 1.00 19.79 414 GLY A CA 1
ATOM 2781 C C . GLY A 1 384 ? 49.859 26.066 21.355 1.00 19.50 414 GLY A C 1
ATOM 2782 O O . GLY A 1 384 ? 50.346 24.980 21.684 1.00 22.26 414 GLY A O 1
ATOM 2783 N N . ALA A 1 385 ? 48.555 26.282 21.353 1.00 18.65 415 ALA A N 1
ATOM 2784 C CA . ALA A 1 385 ? 47.634 25.230 21.744 1.00 21.41 415 ALA A CA 1
ATOM 2785 C C . ALA A 1 385 ? 47.478 24.201 20.629 1.00 15.26 415 ALA A C 1
ATOM 2786 O O . ALA A 1 385 ? 47.593 24.532 19.447 1.00 14.99 415 ALA A O 1
ATOM 2788 N N . PRO A 1 386 ? 47.241 22.943 20.984 1.00 16.75 416 PRO A N 1
ATOM 2789 C CA . PRO A 1 386 ? 46.751 21.976 19.995 1.00 16.40 416 PRO A CA 1
ATOM 2790 C C . PRO A 1 386 ? 45.294 22.263 19.669 1.00 20.75 416 PRO A C 1
ATOM 2791 O O . PRO A 1 386 ? 44.418 22.040 20.511 1.00 14.71 416 PRO A O 1
ATOM 2795 N N . VAL A 1 387 ? 45.010 22.769 18.472 1.00 17.71 417 VAL A N 1
ATOM 2796 C CA . VAL A 1 387 ? 43.676 23.252 18.142 1.00 18.10 417 VAL A CA 1
ATOM 2797 C C . VAL A 1 387 ? 43.257 22.711 16.779 1.00 18.64 417 VAL A C 1
ATOM 2798 O O . VAL A 1 387 ? 44.025 22.774 15.812 1.00 19.81 417 VAL A O 1
ATOM 2802 N N . TRP A 1 388 ? 42.043 22.168 16.715 1.00 20.19 418 TRP A N 1
ATOM 2803 C CA . TRP A 1 388 ? 41.415 21.702 15.487 1.00 19.33 418 TRP A CA 1
ATOM 2804 C C . TRP A 1 388 ? 40.102 22.448 15.277 1.00 18.91 418 TRP A C 1
ATOM 2805 O O . TRP A 1 388 ? 39.436 22.848 16.239 1.00 18.66 418 TRP A O 1
ATOM 2816 N N . ARG A 1 389 ? 39.731 22.631 14.012 1.00 16.16 419 ARG A N 1
ATOM 2817 C CA . ARG A 1 389 ? 38.529 23.372 13.660 1.00 20.47 419 ARG A CA 1
ATOM 2818 C C . ARG A 1 389 ? 37.688 22.585 12.664 1.00 19.23 419 ARG A C 1
ATOM 2819 O O . ARG A 1 389 ? 38.211 21.851 11.818 1.00 19.73 419 ARG A O 1
ATOM 2827 N N . TYR A 1 390 ? 36.371 22.754 12.777 1.00 20.32 420 TYR A N 1
ATOM 2828 C CA . TYR A 1 390 ? 35.427 22.095 11.885 1.00 18.89 420 TYR A CA 1
ATOM 2829 C C . TYR A 1 390 ? 34.319 23.051 11.454 1.00 18.77 420 TYR A C 1
ATOM 2830 O O . TYR A 1 390 ? 33.986 24.032 12.136 1.00 19.56 420 TYR A O 1
ATOM 2839 N N . GLN A 1 391 ? 33.731 22.719 10.308 1.00 18.51 421 GLN A N 1
ATOM 2840 C CA . GLN A 1 391 ? 32.456 23.270 9.881 1.00 19.87 421 GLN A CA 1
ATOM 2841 C C . GLN A 1 391 ? 31.532 22.119 9.504 1.00 21.58 421 GLN A C 1
ATOM 2842 O O . GLN A 1 391 ? 31.886 21.268 8.678 1.00 18.79 421 GLN A O 1
ATOM 2848 N N . PHE A 1 392 ? 30.356 22.100 10.115 1.00 18.56 422 PHE A N 1
ATOM 2849 C CA . PHE A 1 392 ? 29.354 21.064 9.899 1.00 16.65 422 PHE A CA 1
ATOM 2850 C C . PHE A 1 392 ? 28.333 21.612 8.905 1.00 18.04 422 PHE A C 1
ATOM 2851 O O . PHE A 1 392 ? 27.470 22.418 9.267 1.00 17.41 422 PHE A O 1
ATOM 2859 N N . ASN A 1 393 ? 28.446 21.185 7.642 1.00 17.95 423 ASN A N 1
ATOM 2860 C CA . ASN A 1 393 ? 27.469 21.566 6.628 1.00 19.39 423 ASN A CA 1
ATOM 2861 C C . ASN A 1 393 ? 26.251 20.651 6.639 1.00 18.92 423 ASN A C 1
ATOM 2862 O O . ASN A 1 393 ? 25.156 21.080 6.263 1.00 20.09 423 ASN A O 1
ATOM 2867 N N . GLY A 1 394 ? 26.419 19.399 7.053 1.00 19.18 424 GLY A N 1
ATOM 2868 C CA . GLY A 1 394 ? 25.329 18.448 7.051 1.00 19.93 424 GLY A CA 1
ATOM 2869 C C . GLY A 1 394 ? 25.179 17.756 5.712 1.00 23.80 424 GLY A C 1
ATOM 2870 O O . GLY A 1 394 ? 25.909 18.005 4.753 1.00 24.38 424 GLY A O 1
ATOM 2871 N N . ASN A 1 395 ? 24.194 16.865 5.653 1.00 24.73 425 ASN A N 1
ATOM 2872 C CA . ASN A 1 395 ? 23.925 16.087 4.448 1.00 25.35 425 ASN A CA 1
ATOM 2873 C C . ASN A 1 395 ? 22.863 16.807 3.631 1.00 28.62 425 ASN A C 1
ATOM 2874 O O . ASN A 1 395 ? 21.664 16.678 3.884 1.00 27.10 425 ASN A O 1
ATOM 2879 N N . THR A 1 396 ? 23.310 17.565 2.638 1.00 26.13 426 THR A N 1
ATOM 2880 C CA . THR A 1 396 ? 22.433 18.376 1.809 1.00 34.58 426 THR A CA 1
ATOM 2881 C C . THR A 1 396 ? 22.044 17.691 0.503 1.00 34.21 426 THR A C 1
ATOM 2882 O O . THR A 1 396 ? 21.408 18.325 -0.345 1.00 38.27 426 THR A O 1
ATOM 2886 N N . GLU A 1 397 ? 22.375 16.405 0.336 1.00 34.29 427 GLU A N 1
ATOM 2887 C CA . GLU A 1 397 ? 22.239 15.772 -0.974 1.00 35.95 427 GLU A CA 1
ATOM 2888 C C . GLU A 1 397 ? 20.786 15.666 -1.416 1.00 39.56 427 GLU A C 1
ATOM 2889 O O . GLU A 1 397 ? 20.500 15.735 -2.617 1.00 58.38 427 GLU A O 1
ATOM 2895 N N . GLY A 1 398 ? 19.856 15.496 -0.481 1.00 38.32 428 GLY A N 1
ATOM 2896 C CA . GLY A 1 398 ? 18.467 15.312 -0.865 1.00 43.70 428 GLY A CA 1
ATOM 2897 C C . GLY A 1 398 ? 17.690 16.608 -0.975 1.00 39.26 428 GLY A C 1
ATOM 2898 O O . GLY A 1 398 ? 16.454 16.600 -0.946 1.00 38.88 428 GLY A O 1
ATOM 2899 N N . GLY A 1 399 ? 18.403 17.724 -1.111 1.00 39.72 429 GLY A N 1
ATOM 2900 C CA . GLY A 1 399 ? 17.784 19.026 -1.054 1.00 34.32 429 GLY A CA 1
ATOM 2901 C C . GLY A 1 399 ? 17.591 19.579 0.341 1.00 40.48 429 GLY A C 1
ATOM 2902 O O . GLY A 1 399 ? 16.831 20.540 0.509 1.00 39.45 429 GLY A O 1
ATOM 2903 N N . ARG A 1 400 ? 18.242 19.000 1.346 1.00 34.48 430 ARG A N 1
ATOM 2904 C CA . ARG A 1 400 ? 18.124 19.494 2.709 1.00 26.78 430 ARG A CA 1
ATOM 2905 C C . ARG A 1 400 ? 18.877 20.811 2.859 1.00 26.40 430 ARG A C 1
ATOM 2906 O O . ARG A 1 400 ? 19.952 21.000 2.283 1.00 29.31 430 ARG A O 1
ATOM 2914 N N . ALA A 1 401 ? 18.306 21.725 3.638 1.00 27.29 431 ALA A N 1
ATOM 2915 C CA . ALA A 1 401 ? 18.954 23.004 3.870 1.00 25.27 431 ALA A CA 1
ATOM 2916 C C . ALA A 1 401 ? 20.291 22.797 4.582 1.00 24.85 431 ALA A C 1
ATOM 2917 O O . ALA A 1 401 ? 20.464 21.826 5.325 1.00 24.43 431 ALA A O 1
ATOM 2919 N N . PRO A 1 402 ? 21.262 23.680 4.352 1.00 25.02 432 PRO A N 1
ATOM 2920 C CA . PRO A 1 402 ? 22.507 23.616 5.121 1.00 21.21 432 PRO A CA 1
ATOM 2921 C C . PRO A 1 402 ? 22.227 23.651 6.617 1.00 24.04 432 PRO A C 1
ATOM 2922 O O . PRO A 1 402 ? 21.257 24.260 7.075 1.00 20.62 432 PRO A O 1
ATOM 2926 N N . ALA A 1 403 ? 23.083 22.970 7.373 1.00 19.62 433 ALA A N 1
ATOM 2927 C CA . ALA A 1 403 ? 22.873 22.823 8.807 1.00 20.59 433 ALA A CA 1
ATOM 2928 C C . ALA A 1 403 ? 22.848 24.178 9.497 1.00 20.70 433 ALA A C 1
ATOM 2929 O O . ALA A 1 403 ? 23.701 25.034 9.243 1.00 20.97 433 ALA A O 1
ATOM 2931 N N . THR A 1 404 ? 21.858 24.379 10.361 1.00 22.07 434 THR A N 1
ATOM 2932 C CA . THR A 1 404 ? 21.788 25.586 11.163 1.00 19.87 434 THR A CA 1
ATOM 2933 C C . THR A 1 404 ? 22.156 25.263 12.612 1.00 17.92 434 THR A C 1
ATOM 2934 O O . THR A 1 404 ? 22.692 24.189 12.919 1.00 17.67 434 THR A O 1
ATOM 2938 N N . HIS A 1 405 ? 21.867 26.210 13.503 1.00 17.91 435 HIS A N 1
ATOM 2939 C CA . HIS A 1 405 ? 22.283 26.115 14.896 1.00 17.29 435 HIS A CA 1
ATOM 2940 C C . HIS A 1 405 ? 21.677 24.888 15.567 1.00 18.63 435 HIS A C 1
ATOM 2941 O O . HIS A 1 405 ? 20.463 24.667 15.506 1.00 17.54 435 HIS A O 1
ATOM 2948 N N . GLY A 1 406 ? 22.535 24.091 16.208 1.00 18.22 436 GLY A N 1
ATOM 2949 C CA . GLY A 1 406 ? 22.120 22.912 16.936 1.00 16.32 436 GLY A CA 1
ATOM 2950 C C . GLY A 1 406 ? 22.094 21.627 16.131 1.00 20.23 436 GLY A C 1
ATOM 2951 O O . GLY A 1 406 ? 21.986 20.550 16.725 1.00 18.83 436 GLY A O 1
ATOM 2952 N N . ALA A 1 407 ? 22.226 21.700 14.804 1.00 16.71 437 ALA A N 1
ATOM 2953 C CA . ALA A 1 407 ? 21.952 20.535 13.964 1.00 17.48 437 ALA A CA 1
ATOM 2954 C C . ALA A 1 407 ? 22.927 19.393 14.222 1.00 20.36 437 ALA A C 1
ATOM 2955 O O . ALA A 1 407 ? 22.604 18.229 13.953 1.00 20.08 437 ALA A O 1
ATOM 2957 N N . GLU A 1 408 ? 24.124 19.696 14.718 1.00 18.55 438 GLU A N 1
ATOM 2958 C CA . GLU A 1 408 ? 25.160 18.674 14.823 1.00 18.37 438 GLU A CA 1
ATOM 2959 C C . GLU A 1 408 ? 25.067 17.828 16.090 1.00 17.54 438 GLU A C 1
ATOM 2960 O O . GLU A 1 408 ? 25.764 16.806 16.183 1.00 18.02 438 GLU A O 1
ATOM 2966 N N . ILE A 1 409 ? 24.222 18.217 17.050 1.00 20.60 439 ILE A N 1
ATOM 2967 C CA . ILE A 1 409 ? 24.168 17.499 18.325 1.00 19.14 439 ILE A CA 1
ATOM 2968 C C . ILE A 1 409 ? 23.870 16.009 18.169 1.00 21.19 439 ILE A C 1
ATOM 2969 O O . ILE A 1 409 ? 24.552 15.193 18.798 1.00 16.77 439 ILE A O 1
ATOM 2974 N N . PRO A 1 410 ? 22.869 15.593 17.370 1.00 21.00 440 PRO A N 1
ATOM 2975 C CA . PRO A 1 410 ? 22.639 14.143 17.228 1.00 20.17 440 PRO A CA 1
ATOM 2976 C C . PRO A 1 410 ? 23.784 13.413 16.548 1.00 20.67 440 PRO A C 1
ATOM 2977 O O . PRO A 1 410 ? 23.976 12.215 16.793 1.00 19.77 440 PRO A O 1
ATOM 2981 N N . TYR A 1 411 ? 24.556 14.099 15.704 1.00 19.24 441 TYR A N 1
ATOM 2982 C CA . TYR A 1 411 ? 25.694 13.468 15.053 1.00 19.45 441 TYR A CA 1
ATOM 2983 C C . TYR A 1 411 ? 26.857 13.276 16.014 1.00 19.98 441 TYR A C 1
ATOM 2984 O O . TYR A 1 411 ? 27.743 12.459 15.742 1.00 23.84 441 TYR A O 1
ATOM 2993 N N . VAL A 1 412 ? 26.862 14.002 17.127 1.00 19.01 442 VAL A N 1
ATOM 2994 C CA . VAL A 1 412 ? 27.866 13.818 18.169 1.00 19.03 442 VAL A CA 1
ATOM 2995 C C . VAL A 1 412 ? 27.409 12.796 19.203 1.00 17.41 442 VAL A C 1
ATOM 2996 O O . VAL A 1 412 ? 28.140 11.857 19.526 1.00 18.43 442 VAL A O 1
ATOM 3000 N N . PHE A 1 413 ? 26.184 12.947 19.717 1.00 15.39 443 PHE A N 1
ATOM 3001 C CA . PHE A 1 413 ? 25.712 12.069 20.787 1.00 20.16 443 PHE A CA 1
ATOM 3002 C C . PHE A 1 413 ? 25.249 10.708 20.275 1.00 23.21 443 PHE A C 1
ATOM 3003 O O . PHE A 1 413 ? 25.299 9.723 21.021 1.00 22.64 443 PHE A O 1
ATOM 3011 N N . GLY A 1 414 ? 24.787 10.627 19.029 1.00 21.99 444 GLY A N 1
ATOM 3012 C CA . GLY A 1 414 ? 24.328 9.371 18.467 1.00 24.54 444 GLY A CA 1
ATOM 3013 C C . GLY A 1 414 ? 22.872 9.035 18.708 1.00 22.73 444 GLY A C 1
ATOM 3014 O O . GLY A 1 414 ? 22.452 7.914 18.394 1.00 23.35 444 GLY A O 1
ATOM 3015 N N . VAL A 1 415 ? 22.092 9.958 19.254 1.00 24.10 445 VAL A N 1
ATOM 3016 C CA . VAL A 1 415 ? 20.678 9.740 19.532 1.00 25.37 445 VAL A CA 1
ATOM 3017 C C . VAL A 1 415 ? 19.894 10.566 18.519 1.00 24.38 445 VAL A C 1
ATOM 3018 O O . VAL A 1 415 ? 19.767 11.789 18.654 1.00 26.46 445 VAL A O 1
ATOM 3022 N N . PHE A 1 416 ? 19.374 9.901 17.486 1.00 24.75 446 PHE A N 1
ATOM 3023 C CA . PHE A 1 416 ? 18.631 10.578 16.423 1.00 23.98 446 PHE A CA 1
ATOM 3024 C C . PHE A 1 416 ? 17.158 10.635 16.816 1.00 27.18 446 PHE A C 1
ATOM 3025 O O . PHE A 1 416 ? 16.312 9.877 16.335 1.00 28.96 446 PHE A O 1
ATOM 3033 N N . LYS A 1 417 ? 16.860 11.556 17.728 1.00 30.88 447 LYS A N 1
ATOM 3034 C CA . LYS A 1 417 ? 15.497 11.852 18.142 1.00 29.66 447 LYS A CA 1
ATOM 3035 C C . LYS A 1 417 ? 15.261 13.342 17.959 1.00 28.11 447 LYS A C 1
ATOM 3036 O O . LYS A 1 417 ? 16.057 14.160 18.431 1.00 23.48 447 LYS A O 1
ATOM 3042 N N . LEU A 1 418 ? 14.178 13.685 17.265 1.00 30.68 448 LEU A N 1
ATOM 3043 C CA . LEU A 1 418 ? 13.897 15.077 16.938 1.00 29.33 448 LEU A CA 1
ATOM 3044 C C . LEU A 1 418 ? 13.751 15.922 18.196 1.00 33.27 448 LEU A C 1
ATOM 3045 O O . LEU A 1 418 ? 13.224 15.470 19.215 1.00 34.00 448 LEU A O 1
ATOM 3050 N N . ASP A 1 419 ? 14.230 17.158 18.117 1.00 38.46 449 ASP A N 1
ATOM 3051 C CA . ASP A 1 419 ? 14.053 18.113 19.195 1.00 36.25 449 ASP A CA 1
ATOM 3052 C C . ASP A 1 419 ? 12.695 18.796 19.068 1.00 38.50 449 ASP A C 1
ATOM 3053 O O . ASP A 1 419 ? 11.997 18.675 18.058 1.00 34.10 449 ASP A O 1
ATOM 3058 N N . GLU A 1 420 ? 12.327 19.533 20.113 1.00 31.30 450 GLU A N 1
ATOM 3059 C CA . GLU A 1 420 ? 11.042 20.215 20.147 1.00 43.63 450 GLU A CA 1
ATOM 3060 C C . GLU A 1 420 ? 11.088 21.601 19.523 1.00 43.04 450 GLU A C 1
ATOM 3061 O O . GLU A 1 420 ? 10.029 22.168 19.230 1.00 40.58 450 GLU A O 1
ATOM 3067 N N . LEU A 1 421 ? 12.277 22.154 19.313 1.00 36.67 451 LEU A N 1
ATOM 3068 C CA . LEU A 1 421 ? 12.422 23.479 18.734 1.00 37.79 451 LEU A CA 1
ATOM 3069 C C . LEU A 1 421 ? 12.581 23.438 17.220 1.00 36.37 451 LEU A C 1
ATOM 3070 O O . LEU A 1 421 ? 12.886 24.469 16.613 1.00 37.33 451 LEU A O 1
ATOM 3075 N N . GLY A 1 422 ? 12.375 22.277 16.603 1.00 34.01 452 GLY A N 1
ATOM 3076 C CA . GLY A 1 422 ? 12.522 22.145 15.167 1.00 37.17 452 GLY A CA 1
ATOM 3077 C C . GLY A 1 422 ? 13.907 22.417 14.619 1.00 40.03 452 GLY A C 1
ATOM 3078 O O . GLY A 1 422 ? 14.026 22.908 13.495 1.00 40.16 452 GLY A O 1
ATOM 3079 N N . LEU A 1 423 ? 14.963 22.083 15.362 1.00 36.02 453 LEU A N 1
ATOM 3080 C CA . LEU A 1 423 ? 16.321 22.347 14.898 1.00 33.25 453 LEU A CA 1
ATOM 3081 C C . LEU A 1 423 ? 16.956 21.151 14.191 1.00 34.75 453 LEU A C 1
ATOM 3082 O O . LEU A 1 423 ? 17.718 21.337 13.236 1.00 38.07 453 LEU A O 1
ATOM 3087 N N . PHE A 1 424 ? 16.683 19.927 14.647 1.00 28.98 454 PHE A N 1
ATOM 3088 C CA . PHE A 1 424 ? 17.246 18.735 14.019 1.00 30.29 454 PHE A CA 1
ATOM 3089 C C . PHE A 1 424 ? 16.476 18.412 12.742 1.00 33.44 454 PHE A C 1
ATOM 3090 O O . PHE A 1 424 ? 15.245 18.299 12.762 1.00 28.07 454 PHE A O 1
ATOM 3098 N N . ASP A 1 425 ? 17.201 18.239 11.637 1.00 33.02 455 ASP A N 1
ATOM 3099 C CA . ASP A 1 425 ? 16.586 18.157 10.314 1.00 29.12 455 ASP A CA 1
ATOM 3100 C C . ASP A 1 425 ? 16.900 16.823 9.645 1.00 28.00 455 ASP A C 1
ATOM 3101 O O . ASP A 1 425 ? 18.026 16.599 9.191 1.00 27.71 455 ASP A O 1
ATOM 3106 N N . TRP A 1 426 ? 15.901 15.950 9.577 1.00 32.39 456 TRP A N 1
ATOM 3107 C CA . TRP A 1 426 ? 15.969 14.728 8.789 1.00 34.53 456 TRP A CA 1
ATOM 3108 C C . TRP A 1 426 ? 14.544 14.259 8.517 1.00 32.75 456 TRP A C 1
ATOM 3109 O O . TRP A 1 426 ? 13.608 14.694 9.199 1.00 36.40 456 TRP A O 1
ATOM 3120 N N . PRO A 1 427 ? 14.343 13.394 7.522 1.00 37.85 457 PRO A N 1
ATOM 3121 C CA . PRO A 1 427 ? 12.975 13.021 7.109 1.00 40.87 457 PRO A CA 1
ATOM 3122 C C . PRO A 1 427 ? 12.183 12.407 8.250 1.00 37.82 457 PRO A C 1
ATOM 3123 O O . PRO A 1 427 ? 12.763 11.853 9.195 1.00 40.07 457 PRO A O 1
ATOM 3127 N N . PRO A 1 428 ? 10.850 12.484 8.196 1.00 39.77 458 PRO A N 1
ATOM 3128 C CA . PRO A 1 428 ? 10.041 11.916 9.288 1.00 45.94 458 PRO A CA 1
ATOM 3129 C C . PRO A 1 428 ? 10.217 10.418 9.458 1.00 45.47 458 PRO A C 1
ATOM 3130 O O . PRO A 1 428 ? 10.044 9.907 10.572 1.00 43.44 458 PRO A O 1
ATOM 3134 N N . GLU A 1 429 ? 10.566 9.699 8.388 1.00 45.77 459 GLU A N 1
ATOM 3135 C CA . GLU A 1 429 ? 10.821 8.268 8.508 1.00 44.52 459 GLU A CA 1
ATOM 3136 C C . GLU A 1 429 ? 12.011 7.991 9.413 1.00 45.65 459 GLU A C 1
ATOM 3137 O O . GLU A 1 429 ? 12.088 6.925 10.034 1.00 52.03 459 GLU A O 1
ATOM 3143 N N . GLY A 1 430 ? 12.939 8.937 9.506 1.00 43.83 460 GLY A N 1
ATOM 3144 C CA . GLY A 1 430 ? 14.133 8.773 10.295 1.00 38.32 460 GLY A CA 1
ATOM 3145 C C . GLY A 1 430 ? 15.339 9.291 9.543 1.00 36.31 460 GLY A C 1
ATOM 3146 O O . GLY A 1 430 ? 15.237 9.724 8.392 1.00 36.74 460 GLY A O 1
ATOM 3147 N N . PRO A 1 431 ? 16.504 9.269 10.183 1.00 37.98 461 PRO A N 1
ATOM 3148 C CA . PRO A 1 431 ? 17.724 9.715 9.502 1.00 32.72 461 PRO A CA 1
ATOM 3149 C C . PRO A 1 431 ? 18.090 8.795 8.347 1.00 32.53 461 PRO A C 1
ATOM 3150 O O . PRO A 1 431 ? 17.863 7.583 8.387 1.00 40.46 461 PRO A O 1
ATOM 3154 N N . THR A 1 432 ? 18.655 9.393 7.301 1.00 28.12 462 THR A N 1
ATOM 3155 C CA . THR A 1 432 ? 19.115 8.621 6.162 1.00 28.51 462 THR A CA 1
ATOM 3156 C C . THR A 1 432 ? 20.352 7.813 6.550 1.00 30.34 462 THR A C 1
ATOM 3157 O O . THR A 1 432 ? 20.991 8.089 7.569 1.00 28.58 462 THR A O 1
ATOM 3161 N N . PRO A 1 433 ? 20.695 6.783 5.771 1.00 32.37 463 PRO A N 1
ATOM 3162 C CA . PRO A 1 433 ? 21.965 6.081 6.027 1.00 27.77 463 PRO A CA 1
ATOM 3163 C C . PRO A 1 433 ? 23.175 6.997 5.983 1.00 27.78 463 PRO A C 1
ATOM 3164 O O . PRO A 1 433 ? 24.139 6.768 6.724 1.00 32.73 463 PRO A O 1
ATOM 3168 N N . ALA A 1 434 ? 23.147 8.036 5.144 1.00 24.59 464 ALA A N 1
ATOM 3169 C CA . ALA A 1 434 ? 24.225 9.018 5.150 1.00 25.93 464 ALA A CA 1
ATOM 3170 C C . ALA A 1 434 ? 24.273 9.776 6.470 1.00 25.69 464 ALA A C 1
ATOM 3171 O O . ALA A 1 434 ? 25.360 10.098 6.965 1.00 27.53 464 ALA A O 1
ATOM 3173 N N . ASP A 1 435 ? 23.108 10.069 7.053 1.00 24.28 465 ASP A N 1
ATOM 3174 C CA . ASP A 1 435 ? 23.084 10.720 8.359 1.00 27.05 465 ASP A CA 1
ATOM 3175 C C . ASP A 1 435 ? 23.761 9.848 9.410 1.00 27.66 465 ASP A C 1
ATOM 3176 O O . ASP A 1 435 ? 24.575 10.333 10.202 1.00 27.66 465 ASP A O 1
ATOM 3181 N N . ARG A 1 436 ? 23.454 8.547 9.416 1.00 26.45 466 ARG A N 1
ATOM 3182 C CA . ARG A 1 436 ? 24.044 7.658 10.412 1.00 29.09 466 ARG A CA 1
ATOM 3183 C C . ARG A 1 436 ? 25.540 7.467 10.170 1.00 29.61 466 ARG A C 1
ATOM 3184 O O . ARG A 1 436 ? 26.317 7.348 11.125 1.00 30.06 466 ARG A O 1
ATOM 3192 N N . ALA A 1 437 ? 25.962 7.437 8.902 1.00 23.00 467 ALA A N 1
ATOM 3193 C CA . ALA A 1 437 ? 27.385 7.317 8.597 1.00 30.10 467 ALA A CA 1
ATOM 3194 C C . ALA A 1 437 ? 28.150 8.551 9.065 1.00 24.64 467 ALA A C 1
ATOM 3195 O O . ALA A 1 437 ? 29.226 8.441 9.672 1.00 28.66 467 ALA A O 1
ATOM 3197 N N . LEU A 1 438 ? 27.615 9.740 8.772 1.00 23.88 468 LEU A N 1
ATOM 3198 C CA . LEU A 1 438 ? 28.235 10.972 9.244 1.00 23.40 468 LEU A CA 1
ATOM 3199 C C . LEU A 1 438 ? 28.259 11.020 10.767 1.00 27.07 468 LEU A C 1
ATOM 3200 O O . LEU A 1 438 ? 29.235 11.489 11.368 1.00 22.42 468 LEU A O 1
ATOM 3205 N N . GLY A 1 439 ? 27.192 10.537 11.408 1.00 24.14 469 GLY A N 1
ATOM 3206 C CA . GLY A 1 439 ? 27.173 10.494 12.859 1.00 24.99 469 GLY A CA 1
ATOM 3207 C C . GLY A 1 439 ? 28.241 9.582 13.426 1.00 22.66 469 GLY A C 1
ATOM 3208 O O . GLY A 1 439 ? 28.915 9.935 14.393 1.00 20.89 469 GLY A O 1
ATOM 3209 N N . GLN A 1 440 ? 28.409 8.396 12.834 1.00 26.33 470 GLN A N 1
ATOM 3210 C CA . GLN A 1 440 ? 29.473 7.495 13.267 1.00 26.83 470 GLN A CA 1
ATOM 3211 C C . GLN A 1 440 ? 30.835 8.160 13.130 1.00 26.52 470 GLN A C 1
ATOM 3212 O O . GLN A 1 440 ? 31.638 8.159 14.072 1.00 24.79 470 GLN A O 1
ATOM 3218 N N . LEU A 1 441 ? 31.102 8.750 11.961 1.00 20.65 471 LEU A N 1
ATOM 3219 C CA . LEU A 1 441 ? 32.382 9.418 11.737 1.00 22.27 471 LEU A CA 1
ATOM 3220 C C . LEU A 1 441 ? 32.625 10.509 12.777 1.00 19.63 471 LEU A C 1
ATOM 3221 O O . LEU A 1 441 ? 33.675 10.539 13.435 1.00 21.35 471 LEU A O 1
ATOM 3226 N N . MET A 1 442 ? 31.651 11.405 12.955 1.00 21.68 472 MET A N 1
ATOM 3227 C CA . MET A 1 442 ? 31.846 12.557 13.829 1.00 20.94 472 MET A CA 1
ATOM 3228 C C . MET A 1 442 ? 31.944 12.145 15.294 1.00 19.96 472 MET A C 1
ATOM 3229 O O . MET A 1 442 ? 32.786 12.669 16.036 1.00 19.57 472 MET A O 1
ATOM 3234 N N . SER A 1 443 ? 31.083 11.225 15.738 1.00 22.22 473 SER A N 1
ATOM 3235 C CA . SER A 1 443 ? 31.123 10.779 17.125 1.00 22.04 473 SER A CA 1
ATOM 3236 C C . SER A 1 443 ? 32.428 10.050 17.427 1.00 16.05 473 SER A C 1
ATOM 3237 O O . SER A 1 443 ? 33.018 10.242 18.498 1.00 15.16 473 SER A O 1
ATOM 3240 N N . SER A 1 444 ? 32.908 9.226 16.487 1.00 16.40 474 SER A N 1
ATOM 3241 C CA . SER A 1 444 ? 34.200 8.571 16.665 1.00 20.83 474 SER A CA 1
ATOM 3242 C C . SER A 1 444 ? 35.329 9.588 16.741 1.00 19.04 474 SER A C 1
ATOM 3243 O O . SER A 1 444 ? 36.285 9.404 17.501 1.00 21.14 474 SER A O 1
ATOM 3246 N N . ALA A 1 445 ? 35.251 10.660 15.948 1.00 18.88 475 ALA A N 1
ATOM 3247 C CA . ALA A 1 445 ? 36.298 11.677 16.022 1.00 21.34 475 ALA A CA 1
ATOM 3248 C C . ALA A 1 445 ? 36.277 12.391 17.370 1.00 20.62 475 ALA A C 1
ATOM 3249 O O . ALA A 1 445 ? 37.334 12.649 17.960 1.00 18.94 475 ALA A O 1
ATOM 3251 N N . TRP A 1 446 ? 35.081 12.722 17.870 1.00 17.67 476 TRP A N 1
ATOM 3252 C CA . TRP A 1 446 ? 34.965 13.306 19.205 1.00 17.91 476 TRP A CA 1
ATOM 3253 C C . TRP A 1 446 ? 35.567 12.386 20.268 1.00 16.00 476 TRP A C 1
ATOM 3254 O O . TRP A 1 446 ? 36.309 12.839 21.153 1.00 16.88 476 TRP A O 1
ATOM 3265 N N . VAL A 1 447 ? 35.261 11.087 20.191 1.00 14.60 477 VAL A N 1
ATOM 3266 C CA . VAL A 1 447 ? 35.796 10.140 21.169 1.00 16.45 477 VAL A CA 1
ATOM 3267 C C . VAL A 1 447 ? 37.311 10.050 21.053 1.00 17.56 477 VAL A C 1
ATOM 3268 O O . VAL A 1 447 ? 38.017 9.949 22.063 1.00 18.15 477 VAL A O 1
ATOM 3272 N N . ARG A 1 448 ? 37.836 10.088 19.825 1.00 16.65 478 ARG A N 1
ATOM 3273 C CA . ARG A 1 448 ? 39.284 10.088 19.646 1.00 18.14 478 ARG A CA 1
ATOM 3274 C C . ARG A 1 448 ? 39.910 11.337 20.248 1.00 18.62 478 ARG A C 1
ATOM 3275 O O . ARG A 1 448 ? 41.014 11.280 20.803 1.00 16.05 478 ARG A O 1
ATOM 3283 N N . PHE A 1 449 ? 39.227 12.480 20.140 1.00 15.40 479 PHE A N 1
ATOM 3284 C CA . PHE A 1 449 ? 39.743 13.688 20.771 1.00 16.42 479 PHE A CA 1
ATOM 3285 C C . PHE A 1 449 ? 39.791 13.520 22.280 1.00 18.68 479 PHE A C 1
ATOM 3286 O O . PHE A 1 449 ? 40.747 13.955 22.930 1.00 18.13 479 PHE A O 1
ATOM 3294 N N . ALA A 1 450 ? 38.769 12.880 22.852 1.00 14.40 480 ALA A N 1
ATOM 3295 C CA . ALA A 1 450 ? 38.762 12.667 24.296 1.00 18.64 480 ALA A CA 1
ATOM 3296 C C . ALA A 1 450 ? 39.846 11.675 24.719 1.00 19.90 480 ALA A C 1
ATOM 3297 O O . ALA A 1 450 ? 40.443 11.820 25.794 1.00 19.63 480 ALA A O 1
ATOM 3299 N N . LYS A 1 451 ? 40.096 10.651 23.898 1.00 17.71 481 LYS A N 1
ATOM 3300 C CA . LYS A 1 451 ? 41.022 9.584 24.276 1.00 20.60 481 LYS A CA 1
ATOM 3301 C C . LYS A 1 451 ? 42.481 9.983 24.079 1.00 21.22 481 LYS A C 1
ATOM 3302 O O . LYS A 1 451 ? 43.317 9.750 24.957 1.00 20.29 481 LYS A O 1
ATOM 3308 N N . ASN A 1 452 ? 42.803 10.569 22.930 1.00 15.99 482 ASN A N 1
ATOM 3309 C CA . ASN A 1 452 ? 44.177 10.816 22.523 1.00 24.81 482 ASN A CA 1
ATOM 3310 C C . ASN A 1 452 ? 44.525 12.296 22.461 1.00 20.12 482 ASN A C 1
ATOM 3311 O O . ASN A 1 452 ? 45.689 12.629 22.219 1.00 21.81 482 ASN A O 1
ATOM 3316 N N . GLY A 1 453 ? 43.555 13.189 22.666 1.00 17.42 483 GLY A N 1
ATOM 3317 C CA . GLY A 1 453 ? 43.791 14.606 22.468 1.00 17.46 483 GLY A CA 1
ATOM 3318 C C . GLY A 1 453 ? 43.866 15.021 21.018 1.00 20.62 483 GLY A C 1
ATOM 3319 O O . GLY A 1 453 ? 44.363 16.109 20.717 1.00 22.07 483 GLY A O 1
ATOM 3320 N N . ASP A 1 454 ? 43.371 14.186 20.109 1.00 18.42 484 ASP A N 1
ATOM 3321 C CA . ASP A 1 454 ? 43.548 14.377 18.678 1.00 17.36 484 ASP A CA 1
ATOM 3322 C C . ASP A 1 454 ? 42.374 13.737 17.945 1.00 16.29 484 ASP A C 1
ATOM 3323 O O . ASP A 1 454 ? 42.139 12.531 18.091 1.00 16.82 484 ASP A O 1
ATOM 3328 N N . PRO A 1 455 ? 41.610 14.502 17.158 1.00 15.92 485 PRO A N 1
ATOM 3329 C CA . PRO A 1 455 ? 40.441 13.924 16.480 1.00 17.75 485 PRO A CA 1
ATOM 3330 C C . PRO A 1 455 ? 40.778 13.120 15.232 1.00 20.75 485 PRO A C 1
ATOM 3331 O O . PRO A 1 455 ? 39.870 12.520 14.641 1.00 18.48 485 PRO A O 1
ATOM 3335 N N . ALA A 1 456 ? 42.035 13.091 14.806 1.00 18.11 486 ALA A N 1
ATOM 3336 C CA . ALA A 1 456 ? 42.387 12.308 13.636 1.00 21.92 486 ALA A CA 1
ATOM 3337 C C . ALA A 1 456 ? 42.398 10.820 13.973 1.00 21.60 486 ALA A C 1
ATOM 3338 O O . ALA A 1 456 ? 42.575 10.415 15.125 1.00 21.96 486 ALA A O 1
ATOM 3340 N N . GLY A 1 457 ? 42.179 10.003 12.944 1.00 23.01 487 GLY A N 1
ATOM 3341 C CA . GLY A 1 457 ? 42.222 8.562 13.078 1.00 30.73 487 GLY A CA 1
ATOM 3342 C C . GLY A 1 457 ? 42.869 7.936 11.859 1.00 34.47 487 GLY A C 1
ATOM 3343 O O . GLY A 1 457 ? 43.309 8.634 10.943 1.00 30.56 487 GLY A O 1
ATOM 3344 N N . ASP A 1 458 ? 42.916 6.601 11.863 1.00 36.20 488 ASP A N 1
ATOM 3345 C CA . ASP A 1 458 ? 43.513 5.859 10.758 1.00 40.62 488 ASP A CA 1
ATOM 3346 C C . ASP A 1 458 ? 42.721 5.980 9.463 1.00 37.67 488 ASP A C 1
ATOM 3347 O O . ASP A 1 458 ? 43.246 5.624 8.402 1.00 42.57 488 ASP A O 1
ATOM 3352 N N . ALA A 1 459 ? 41.482 6.466 9.520 1.00 36.94 489 ALA A N 1
ATOM 3353 C CA . ALA A 1 459 ? 40.666 6.661 8.329 1.00 36.46 489 ALA A CA 1
ATOM 3354 C C . ALA A 1 459 ? 40.210 8.104 8.165 1.00 33.57 489 ALA A C 1
ATOM 3355 O O . ALA A 1 459 ? 39.440 8.396 7.243 1.00 41.59 489 ALA A O 1
ATOM 3357 N N . LEU A 1 460 ? 40.662 9.013 9.026 1.00 28.41 490 LEU A N 1
ATOM 3358 C CA . LEU A 1 460 ? 40.242 10.412 8.967 1.00 28.98 490 LEU A CA 1
ATOM 3359 C C . LEU A 1 460 ? 41.471 11.289 9.190 1.00 31.33 490 LEU A C 1
ATOM 3360 O O . LEU A 1 460 ? 41.892 11.499 10.332 1.00 28.99 490 LEU A O 1
ATOM 3365 N N . THR A 1 461 ? 42.040 11.800 8.100 1.00 29.28 491 THR A N 1
ATOM 3366 C CA . THR A 1 461 ? 43.147 12.742 8.192 1.00 27.36 491 THR A CA 1
ATOM 3367 C C . THR A 1 461 ? 42.602 14.100 8.609 1.00 29.94 491 THR A C 1
ATOM 3368 O O . THR A 1 461 ? 41.713 14.645 7.948 1.00 26.86 491 THR A O 1
ATOM 3372 N N . TRP A 1 462 ? 43.128 14.646 9.705 1.00 24.62 492 TRP A N 1
ATOM 3373 C CA . TRP A 1 462 ? 42.634 15.908 10.249 1.00 21.92 492 TRP A CA 1
ATOM 3374 C C . TRP A 1 462 ? 43.796 16.668 10.871 1.00 24.61 492 TRP A C 1
ATOM 3375 O O . TRP A 1 462 ? 44.058 16.560 12.077 1.00 18.94 492 TRP A O 1
ATOM 3386 N N . PRO A 1 463 ? 44.519 17.448 10.074 1.00 24.29 493 PRO A N 1
ATOM 3387 C CA . PRO A 1 463 ? 45.592 18.277 10.630 1.00 23.50 493 PRO A CA 1
ATOM 3388 C C . PRO A 1 463 ? 45.027 19.409 11.473 1.00 20.37 493 PRO A C 1
ATOM 3389 O O . PRO A 1 463 ? 43.884 19.844 11.304 1.00 19.80 493 PRO A O 1
ATOM 3393 N N . ALA A 1 464 ? 45.862 19.881 12.396 1.00 20.61 494 ALA A N 1
ATOM 3394 C CA . ALA A 1 464 ? 45.486 20.978 13.275 1.00 21.84 494 ALA A CA 1
ATOM 3395 C C . ALA A 1 464 ? 45.226 22.248 12.473 1.00 18.26 494 ALA A C 1
ATOM 3396 O O . ALA A 1 464 ? 45.758 22.441 11.374 1.00 19.25 494 ALA A O 1
ATOM 3398 N N . TYR A 1 465 ? 44.390 23.121 13.041 1.00 17.05 495 TYR A N 1
ATOM 3399 C CA . TYR A 1 465 ? 44.083 24.392 12.393 1.00 16.94 495 TYR A CA 1
ATOM 3400 C C . TYR A 1 465 ? 45.330 25.251 12.231 1.00 20.41 495 TYR A C 1
ATOM 3401 O O . TYR A 1 465 ? 45.385 26.102 11.337 1.00 17.43 495 TYR A O 1
ATOM 3410 N N . SER A 1 466 ? 46.342 25.037 13.075 1.00 23.30 496 SER A N 1
ATOM 3411 C CA . SER A 1 466 ? 47.586 25.785 12.950 1.00 23.12 496 SER A CA 1
ATOM 3412 C C . SER A 1 466 ? 48.325 25.456 11.659 1.00 25.02 496 SER A C 1
ATOM 3413 O O . SER A 1 466 ? 49.202 26.223 11.244 1.00 21.17 496 SER A O 1
ATOM 3416 N N . THR A 1 467 ? 47.983 24.343 11.008 1.00 22.47 497 THR A N 1
ATOM 3417 C CA . THR A 1 467 ? 48.583 23.951 9.732 1.00 20.26 497 THR A CA 1
ATOM 3418 C C . THR A 1 467 ? 47.682 24.435 8.599 1.00 20.98 497 THR A C 1
ATOM 3419 O O . THR A 1 467 ? 46.686 23.788 8.263 1.00 20.67 497 THR A O 1
ATOM 3423 N N . GLY A 1 468 ? 48.027 25.581 8.018 1.00 25.31 498 GLY A N 1
ATOM 3424 C CA . GLY A 1 468 ? 47.312 26.081 6.854 1.00 20.48 498 GLY A CA 1
ATOM 3425 C C . GLY A 1 468 ? 45.833 26.318 7.066 1.00 25.21 498 GLY A C 1
ATOM 3426 O O . GLY A 1 468 ? 45.046 26.152 6.126 1.00 20.32 498 GLY A O 1
ATOM 3427 N N . LYS A 1 469 ? 45.432 26.690 8.284 1.00 19.21 499 LYS A N 1
ATOM 3428 C CA . LYS A 1 469 ? 44.027 26.929 8.614 1.00 18.73 499 LYS A CA 1
ATOM 3429 C C . LYS A 1 469 ? 43.153 25.740 8.235 1.00 20.64 499 LYS A C 1
ATOM 3430 O O . LYS A 1 469 ? 41.990 25.905 7.857 1.00 21.66 499 LYS A O 1
ATOM 3436 N N . SER A 1 470 ? 43.716 24.53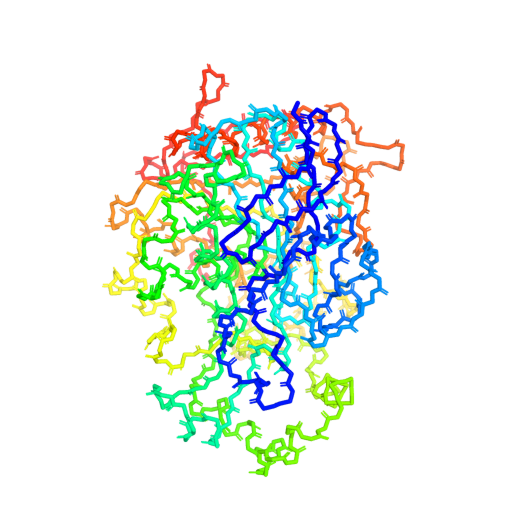6 8.325 1.00 20.20 500 SER A N 1
ATOM 3437 C CA . SER A 1 470 ? 42.979 23.332 7.964 1.00 19.84 500 SER A CA 1
ATOM 3438 C C . SER A 1 470 ? 41.723 23.192 8.816 1.00 21.83 500 SER A C 1
ATOM 3439 O O . SER A 1 470 ? 41.773 23.291 10.048 1.00 23.72 500 SER A O 1
ATOM 3442 N N . THR A 1 471 ? 40.593 22.972 8.150 1.00 20.95 501 THR A N 1
ATOM 3443 C CA . THR A 1 471 ? 39.296 22.875 8.802 1.00 18.37 501 THR A CA 1
ATOM 3444 C C . THR A 1 471 ? 38.566 21.668 8.240 1.00 21.91 501 THR A C 1
ATOM 3445 O O . THR A 1 471 ? 38.388 21.557 7.023 1.00 19.67 501 THR A O 1
ATOM 3449 N N . MET A 1 472 ? 38.154 20.764 9.120 1.00 18.30 502 MET A N 1
ATOM 3450 C CA . MET A 1 472 ? 37.396 19.597 8.694 1.00 20.19 502 MET A CA 1
ATOM 3451 C C . MET A 1 472 ? 35.961 20.007 8.391 1.00 19.27 502 MET A C 1
ATOM 3452 O O . MET A 1 472 ? 35.275 20.569 9.246 1.00 22.02 502 MET A O 1
ATOM 3457 N N . THR A 1 473 ? 35.499 19.726 7.184 1.00 23.09 503 THR A N 1
ATOM 3458 C CA . THR A 1 473 ? 34.121 19.974 6.803 1.00 21.84 503 THR A CA 1
ATOM 3459 C C . THR A 1 473 ? 33.384 18.644 6.822 1.00 24.62 503 THR A C 1
ATOM 3460 O O . THR A 1 473 ? 33.798 17.687 6.153 1.00 26.36 503 THR A O 1
ATOM 3464 N N . PHE A 1 474 ? 32.330 18.573 7.631 1.00 22.78 504 PHE A N 1
ATOM 3465 C CA . PHE A 1 474 ? 31.447 17.413 7.646 1.00 27.21 504 PHE A CA 1
ATOM 3466 C C . PHE A 1 474 ? 30.357 17.704 6.623 1.00 23.84 504 PHE A C 1
ATOM 3467 O O . PHE A 1 474 ? 29.273 18.204 6.926 1.00 22.23 504 PHE A O 1
ATOM 3475 N N . GLY A 1 475 ? 30.687 17.404 5.372 1.00 44.92 505 GLY A N 1
ATOM 3476 C CA . GLY A 1 475 ? 29.890 17.823 4.248 1.00 29.82 505 GLY A CA 1
ATOM 3477 C C . GLY A 1 475 ? 28.770 16.864 3.951 1.00 38.15 505 GLY A C 1
ATOM 3478 O O . GLY A 1 475 ? 28.246 16.179 4.839 1.00 41.52 505 GLY A O 1
ATOM 3479 N N . PRO A 1 476 ? 28.383 16.796 2.684 1.00 28.61 506 PRO A N 1
ATOM 3480 C CA . PRO A 1 476 ? 27.234 15.978 2.297 1.00 31.55 506 PRO A CA 1
ATOM 3481 C C . PRO A 1 476 ? 27.611 14.513 2.127 1.00 32.25 506 PRO A C 1
ATOM 3482 O O . PRO A 1 476 ? 28.780 14.127 2.186 1.00 30.34 506 PRO A O 1
ATOM 3486 N N . GLU A 1 477 ? 26.574 13.694 1.929 1.00 31.00 507 GLU A N 1
ATOM 3487 C CA . GLU A 1 477 ? 26.720 12.279 1.584 1.00 32.80 507 GLU A CA 1
ATOM 3488 C C . GLU A 1 477 ? 27.486 11.503 2.648 1.00 29.14 507 GLU A C 1
ATOM 3489 O O . GLU A 1 477 ? 28.182 10.531 2.343 1.00 27.60 507 GLU A O 1
ATOM 3495 N N . GLY A 1 478 ? 27.345 11.925 3.903 1.00 25.70 508 GLY A N 1
ATOM 3496 C CA . GLY A 1 478 ? 27.977 11.227 5.007 1.00 24.78 508 GLY A CA 1
ATOM 3497 C C . GLY A 1 478 ? 29.484 11.226 4.963 1.00 26.61 508 GLY A C 1
ATOM 3498 O O . GLY A 1 478 ? 30.115 10.343 5.554 1.00 29.60 508 GLY A O 1
ATOM 3499 N N . ARG A 1 479 ? 30.080 12.208 4.295 1.00 22.41 509 ARG A N 1
ATOM 3500 C CA . ARG A 1 479 ? 31.519 12.272 4.114 1.00 32.25 509 ARG A CA 1
ATOM 3501 C C . ARG A 1 479 ? 32.096 13.505 4.795 1.00 24.85 509 ARG A C 1
ATOM 3502 O O . ARG A 1 479 ? 31.402 14.493 5.039 1.00 26.81 509 ARG A O 1
ATOM 3510 N N . ALA A 1 480 ? 33.392 13.431 5.086 1.00 23.70 510 ALA A N 1
ATOM 3511 C CA . ALA A 1 480 ? 34.144 14.519 5.691 1.00 30.27 510 ALA A CA 1
ATOM 3512 C C . ALA A 1 480 ? 35.398 14.761 4.867 1.00 28.18 510 ALA A C 1
ATOM 3513 O O . ALA A 1 480 ? 35.919 13.842 4.227 1.00 35.55 510 ALA A O 1
ATOM 3515 N N . ALA A 1 481 ? 35.876 16.003 4.884 1.00 24.79 511 ALA A N 1
ATOM 3516 C CA . ALA A 1 481 ? 37.071 16.329 4.116 1.00 26.23 511 ALA A CA 1
ATOM 3517 C C . ALA A 1 481 ? 37.670 17.628 4.633 1.00 25.10 511 ALA A C 1
ATOM 3518 O O . ALA A 1 481 ? 36.945 18.539 5.035 1.00 22.58 511 ALA A O 1
ATOM 3520 N N . VAL A 1 482 ? 39.000 17.706 4.606 1.00 21.88 512 VAL A N 1
ATOM 3521 C CA . VAL A 1 482 ? 39.717 18.878 5.100 1.00 26.08 512 VAL A CA 1
ATOM 3522 C C . VAL A 1 482 ? 39.744 19.956 4.024 1.00 22.43 512 VAL A C 1
ATOM 3523 O O . VAL A 1 482 ? 39.925 19.668 2.837 1.00 27.46 512 VAL A O 1
ATOM 3527 N N . VAL A 1 483 ? 39.574 21.209 4.439 1.00 25.61 513 VAL A N 1
ATOM 3528 C CA . VAL A 1 483 ? 39.694 22.366 3.560 1.00 23.32 513 VAL A CA 1
ATOM 3529 C C . VAL A 1 483 ? 40.784 23.273 4.114 1.00 24.11 513 VAL A C 1
ATOM 3530 O O . VAL A 1 483 ? 40.798 23.572 5.313 1.00 25.15 513 VAL A O 1
ATOM 3534 N N . SER A 1 484 ? 41.705 23.697 3.246 1.00 24.95 514 SER A N 1
ATOM 3535 C CA . SER A 1 484 ? 42.801 24.580 3.627 1.00 28.32 514 SER A CA 1
ATOM 3536 C C . SER A 1 484 ? 43.016 25.642 2.554 1.00 28.66 514 SER A C 1
ATOM 3537 O O . SER A 1 484 ? 43.348 25.306 1.409 1.00 27.88 514 SER A O 1
ATOM 3540 N N . PRO A 1 485 ? 42.833 26.933 2.876 1.00 29.82 515 PRO A N 1
ATOM 3541 C CA . PRO A 1 485 ? 42.427 27.497 4.171 1.00 26.84 515 PRO A CA 1
ATOM 3542 C C . PRO A 1 485 ? 40.940 27.297 4.430 1.00 29.72 515 PRO A C 1
ATOM 3543 O O . PRO A 1 485 ? 40.173 27.093 3.501 1.00 34.05 515 PRO A O 1
ATOM 3547 N N . GLY A 1 486 ? 40.500 27.364 5.681 1.00 30.11 516 GLY A N 1
ATOM 3548 C CA . GLY A 1 486 ? 39.127 27.080 6.019 1.00 28.35 516 GLY A CA 1
ATOM 3549 C C . GLY A 1 486 ? 38.217 28.283 5.899 1.00 31.33 516 GLY A C 1
ATOM 3550 O O . GLY A 1 486 ? 38.514 29.251 5.193 1.00 34.90 516 GLY A O 1
ATOM 3551 N N . PRO A 1 487 ? 37.090 28.244 6.608 1.00 39.56 517 PRO A N 1
ATOM 3552 C CA . PRO A 1 487 ? 36.101 29.321 6.493 1.00 44.24 517 PRO A CA 1
ATOM 3553 C C . PRO A 1 487 ? 36.652 30.653 6.981 1.00 49.08 517 PRO A C 1
ATOM 3554 O O . PRO A 1 487 ? 37.488 30.716 7.887 1.00 45.25 517 PRO A O 1
ATOM 3558 N N . SER A 1 488 ? 36.158 31.727 6.370 1.00 53.76 518 SER A N 1
ATOM 3559 C CA . SER A 1 488 ? 36.592 33.078 6.691 1.00 57.28 518 SER A CA 1
ATOM 3560 C C . SER A 1 488 ? 35.409 34.024 6.558 1.00 56.71 518 SER A C 1
ATOM 3561 O O . SER A 1 488 ? 34.686 33.977 5.557 1.00 55.78 518 SER A O 1
ATOM 3564 N N . ILE A 1 489 ? 35.212 34.872 7.564 1.00 53.22 519 ILE A N 1
ATOM 3565 C CA . ILE A 1 489 ? 34.196 35.921 7.496 1.00 54.68 519 ILE A CA 1
ATOM 3566 C C . ILE A 1 489 ? 34.647 36.942 6.458 1.00 61.46 519 ILE A C 1
ATOM 3567 O O . ILE A 1 489 ? 35.854 37.053 6.189 1.00 56.50 519 ILE A O 1
ATOM 3572 N N . PRO A 1 490 ? 33.732 37.688 5.843 1.00 63.64 520 PRO A N 1
ATOM 3573 C CA . PRO A 1 490 ? 34.142 38.743 4.906 1.00 60.09 520 PRO A CA 1
ATOM 3574 C C . PRO A 1 490 ? 34.996 39.780 5.610 1.00 60.50 520 PRO A C 1
ATOM 3575 O O . PRO A 1 490 ? 34.669 40.201 6.730 1.00 57.15 520 PRO A O 1
ATOM 3579 N N . PRO A 1 491 ? 36.104 40.202 4.996 1.00 62.84 521 PRO A N 1
ATOM 3580 C CA . PRO A 1 491 ? 36.978 41.193 5.649 1.00 62.18 521 PRO A CA 1
ATOM 3581 C C . PRO A 1 491 ? 36.277 42.486 6.024 1.00 63.16 521 PRO A C 1
ATOM 3582 O O . PRO A 1 491 ? 36.636 43.102 7.037 1.00 59.96 521 PRO A O 1
ATOM 3586 N N . CYS A 1 492 ? 35.272 42.910 5.252 1.00 64.63 522 CYS A N 1
ATOM 3587 C CA . CYS A 1 492 ? 34.531 44.124 5.581 1.00 58.90 522 CYS A CA 1
ATOM 3588 C C . CYS A 1 492 ? 33.723 43.996 6.868 1.00 56.66 522 CYS A C 1
ATOM 3589 O O . CYS A 1 492 ? 33.263 45.015 7.396 1.00 53.91 522 CYS A O 1
ATOM 3592 N N . ALA A 1 493 ? 33.542 42.784 7.383 1.00 57.43 523 ALA A N 1
ATOM 3593 C CA . ALA A 1 493 ? 32.820 42.585 8.634 1.00 59.76 523 ALA A CA 1
ATOM 3594 C C . ALA A 1 493 ? 33.785 42.487 9.813 1.00 54.04 523 ALA A C 1
ATOM 3595 O O . ALA A 1 493 ? 33.816 41.481 10.522 1.00 48.57 523 ALA A O 1
#

Organism: Sphingopyxis macrogoltabida (NCBI:txid33050)

InterPro domains:
  IPR000997 Cholinesterase [PR00878] (152-181)
  IPR000997 Cholinesterase [PR00878] (448-460)
  IPR002018 Carboxylesterase, type B [PF00135] (55-521)
  IPR019819 Carboxylesterase type B, conserved site [PS00941] (127-137)
  IPR019826 Carboxylesterase type B, active site [PS00122] (227-242)
  IPR029058 Alpha/Beta hydrolase fold [G3DSA:3.40.50.1820] (23-526)
  IPR029058 Alpha/Beta hydrolase fold [SSF53474] (55-516)
  IPR050309 Type-B Carboxylesterase/Lipase [PTHR11559] (54-521)

Sequence (485 aa):
DFPVRRTDLGQVQGLAGDVMSFRGIPYAAPPVGGLRWKPPQHARPWAGVRPATQFGSDCFGAAYLRKGSLAPGVSEDCLYLNVWAPSGAKPGQYPVMVWVYGGGFAGGTAAMPYYDGEALARQGVVVVTFNYRTNILGFFAHPGLSRESPTGTSGNYGLLDILAALRWVQSNARAFGGDPGRVTVFGESAGASAIGLLLTSPLSKGLFRGAILESPGLTRPLATLADSAASGERLDADLSRLRSTDPATLMARADAARPASRDLRRPRPTGPIVDGHVLPQTDSAAIAAGQLAPVRVLIGTNADEGRAFLGRAPMETPADYQAYLEAQFGDQAAAVAACYPLDGRATPKEMVARIFGDNQFNRGVSAFSEALVRQGAPVWRYQFNGNTEGGRAPATHGAEIPYVFGVFKLDELGLFDWPPEGPTPADRALGQLMSSAWVRFAKNGDPAGDALTWPAYSTGKSTMTFGPEGRAAVVSPGPSIPPCA

Radius of gyration: 21.87 Å; Cα contacts (8 Å, |Δi|>4): 1138; chains: 1; bounding box: 43×61×61 Å

Solvent-accessible surface area: 19051 Å² total; per-residue (Å²): 121,167,22,45,34,148,3,79,11,11,50,0,82,4,77,76,39,89,5,4,4,0,44,8,1,12,13,4,7,42,4,65,42,49,53,7,2,60,52,25,76,140,11,175,100,51,99,51,72,81,103,1,35,134,17,13,28,1,5,33,16,23,81,132,26,60,131,32,25,101,14,106,25,54,33,22,46,2,3,30,0,5,1,1,1,15,50,34,17,129,105,18,66,47,2,0,0,0,0,0,1,18,4,44,1,10,1,7,2,2,3,12,32,20,13,35,0,58,32,0,0,126,57,9,0,2,0,3,0,1,8,2,9,1,3,5,8,0,8,20,1,2,37,8,2,20,187,74,27,130,67,42,23,4,4,0,7,0,1,23,0,0,14,23,0,1,132,13,1,37,61,2,5,128,39,5,1,0,30,22,53,62,0,1,1,0,0,8,19,5,0,0,2,1,1,0,4,1,3,8,7,88,64,6,184,62,11,17,54,0,0,0,0,0,0,0,3,1,20,25,51,23,22,67,36,77,93,23,13,44,55,2,81,182,62,19,70,64,25,83,140,0,45,92,21,77,26,52,65,0,16,64,116,19,76,87,87,66,69,121,89,117,62,10,76,144,56,42,76,17,8,5,10,24,6,46,55,0,0,63,55,49,2,52,42,0,16,81,75,18,102,13,30,75,28,84,0,0,0,0,1,1,22,20,2,1,81,43,62,52,58,236,77,105,20,122,60,96,72,37,8,90,57,50,2,87,93,32,44,45,131,98,10,79,64,24,32,82,18,15,56,56,70,77,206,27,71,15,74,88,19,13,2,104,6,16,2,17,42,8,4,24,72,0,0,21,32,0,0,61,0,0,47,140,70,65,8,54,0,18,5,0,40,2,43,5,2,46,81,77,72,43,42,65,9,7,13,2,10,0,7,0,8,0,0,34,21,32,118,96,17,91,78,69,44,13,71,21,53,128,156,20,22,45,118,24,0,128,51,0,4,135,46,0,6,40,0,0,6,58,1,0,68,96,4,52,0,31,26,166,108,16,113,5,45,22,8,62,84,47,94,5,0,0,23,0,5,60,82,10,152,24,58,52,67,70,94,14,41,98,38,45,140,90,53

Foldseek 3Di:
DAQWFQAPQGIEHEDDDQKTKFAFAALFDQCAQVNQQPATHGHHHDDDYHYGHAHAAAEDFDPQQCVQFRHPYYDSRFWGKMKIAGPPQAFAAAFEEEEFEDDLLGGHDCRHLLNDQHVLRVVGYMYMYTHFHGDCRQAAAAQVSLVVHPNSWGGRNRLSSVLSVLVSCLRGVRRRNHRQAQYEYEYFECRLQSVLLLQLFPSCPSSHQHYEREQYFAPADAAARVVRNVVRVVVPVDVNVVSVDDPVVVSVVLVVPADPDDARNDHRSGDDHCGCHRHVDGSVVCLVVLSGNLGLYEYEYFDQAQLLVQDDDDFADVVNLLVVLCVRPPPCSVLLCVQQPPPPPDGRSSSRSLVCCVSGGVVRRVSSLVSSLVNVHQYAYAYEQEACPVVDHGQYGPQCSCLQSVRFDDDPSRRHDADPVTHDPLSNLLSVLNNQLVSCCSGPVGSADPVRDTHTCNPQNWYWYCYHSNDIDIDGNDDDRRPSD

Nearest PDB structures (foldseek):
  8wdm-assembly1_C  TM=8.537E-01  e=5.538E-48  Thermaerobacter marianensis DSM 12885
  3djy-assembly1_A  TM=8.815E-01  e=4.979E-44  Homo sapiens
  2ogs-assembly1_A  TM=8.618E-01  e=3.689E-43  Geobacillus stearothermophilus
  2ogt-assembly1_A  TM=8.730E-01  e=1.794E-41  Geobacillus stearothermophilus
  5a2g-assembly2_D  TM=7.088E-01  e=1.842E-34  Hungatella hathewayi DSM 13479